Protein AF-A0A2P6N7N3-F1 (afdb_monomer)

Radius of gyration: 36.22 Å; Cα contacts (8 Å, |Δi|>4): 704; chains: 1; bounding box: 103×100×91 Å

Foldseek 3Di:
DDDDDDDDDDDPPDDPPPPPPDDPDDDDDDVVVLVVLLVVLVCCLVVVHDLVVSVVSLVVSVVVLVPDDPPDDVVVVQVSLVSVLVSLLSQLLSCLVVVNVVSNVVSVVVNCCVVQVCPVPHDDDPCVLQSLLLVLLLCLLVVNVVVNVVSVVSDPPVSCPPPSNVLSVVLVVCVVVVVVVVLVVCLVVDPDPSNNVSSVSNLVVNLVVLVVVCLVPDQKAFLVRNCVSSVPPDSVVVVVVCVVVVWDWDADPRGTMTGSDDPDDPDDDDDDDPVVVVVVVVVVVVVVVDDDDDDDDDDDDDDDDDDDDDDDDDDDDDPDDPPDDDDDDDDDDDDDDDDDDDDDPDDPPPPFPFDWAWEAALPVPGTDIDTDGPQDFFQNVQVVVCVVLVHPDRVQKTKWKDAQNDIAGDDRGHDPVVVVVVQVVVVVPDDDDDDDDDRRIHIYIDGQADDLVDCPLLVDPSSLVRLLSVLLCCQLQVVDDDDPVLLLLLLLLVCCLPPNAQDPVQLAQPNCLVVVSSRGHPVCCPVDDSSVSSVSNSVNNNVCHPPHSSVSSVVSCVVLSPDPCRSWDKDPWWAWDPDPVADRTWIWIQHQQGIWTADPSRHTDDTAGPVFWPDWDDDQFKTKTWGHDPVDIDIIIIGDRCNVSVVVSRVVSVVVVVVVVVVVVVVVVVVD

Solvent-accessible surface area (backbone atoms only — not comparable to full-atom values): 40717 Å² total; per-residue (Å²): 132,91,80,87,79,94,80,88,88,76,84,86,88,77,78,90,84,80,90,71,93,86,82,92,86,79,76,86,80,52,71,67,55,47,52,50,42,44,53,60,31,50,54,27,69,73,67,70,47,59,68,70,62,43,51,52,40,49,53,54,37,50,61,47,62,76,63,70,68,92,88,56,60,69,75,56,50,51,51,51,51,50,54,52,48,53,52,38,53,54,48,31,58,46,20,58,78,70,68,36,63,72,57,24,58,53,34,49,64,58,45,46,49,63,64,58,78,34,46,91,76,49,84,87,58,91,58,50,52,54,53,53,19,47,50,41,32,45,24,57,37,67,72,32,61,68,63,32,53,57,53,51,72,74,47,63,73,88,50,51,77,37,71,44,38,33,52,41,52,52,47,52,51,28,57,77,66,70,36,55,72,56,50,63,52,46,73,76,68,66,92,47,82,81,49,52,67,39,48,54,46,28,53,52,50,50,40,48,53,53,51,57,52,46,54,73,75,35,64,57,45,44,53,73,55,50,28,64,75,61,71,42,92,45,71,68,57,48,53,51,52,31,56,74,72,66,47,44,77,45,76,56,100,88,42,61,25,39,35,61,59,81,90,82,70,96,74,87,85,81,94,72,81,62,55,72,58,52,51,50,51,53,50,49,50,58,63,68,75,67,82,80,88,83,88,81,90,83,90,84,81,90,85,90,81,90,84,91,91,83,74,89,86,90,85,88,87,89,88,86,88,86,86,78,80,87,83,92,87,87,91,80,74,85,87,79,89,80,82,90,77,91,72,78,97,72,86,83,77,78,81,80,69,67,42,77,46,60,39,30,49,62,78,80,80,57,65,52,80,42,80,41,42,94,80,45,22,33,47,59,51,37,52,58,51,37,61,74,68,65,40,84,57,52,87,42,50,38,41,22,47,36,45,83,91,46,74,44,76,58,54,58,81,42,38,60,63,56,51,57,53,59,51,64,64,65,64,82,76,73,86,88,76,96,68,93,69,76,78,62,59,49,37,32,58,43,78,69,59,47,68,86,92,62,62,68,44,64,75,34,70,55,33,32,49,54,54,41,32,45,54,49,48,35,41,30,73,45,72,43,92,73,53,76,67,54,38,32,48,50,24,8,33,51,48,33,51,76,68,43,65,64,45,81,93,67,69,44,92,67,68,50,57,88,54,42,73,82,48,36,28,60,81,58,53,79,80,50,54,62,69,54,51,47,54,48,22,48,58,39,20,52,75,46,52,86,61,51,48,68,57,33,45,48,54,49,43,58,59,51,64,72,41,91,66,44,63,43,52,74,46,80,75,24,32,59,74,72,52,86,89,54,58,83,41,30,22,46,29,40,37,76,70,21,43,34,37,20,37,88,86,61,50,80,75,48,74,44,41,65,95,37,51,76,48,73,52,56,44,80,54,28,28,34,39,29,37,49,47,101,88,59,62,49,73,46,39,33,47,33,72,54,14,60,60,54,51,50,54,53,47,52,54,50,53,50,54,56,49,52,52,51,59,47,54,59,57,52,72,74,70,119

Sequence (672 aa):
MKRSHLDNHVPEHTAKKRYLEEGNGQTDMSSDEAYRLFEEFRTACDGNAPIDQTQQKLNKLKLAIARFDDSQSPEIQQKQWLLSRETLEYAALFSIKAKDIAAFERYFSQLKTYYFDLATKLPPSQRQYTIIGLELLHSLSKDKLDEFHTLLELIPFAHHQNVFIKHPIQLEQYMMEGSFNKVLAAKNDIPAEQYAYFMDQLMDTVRNGIADCCTSAYDHLGIREAQRILGLSSQDQLTSFANERKWRVSVLNGENVILFRQEEQKGKEDSQIPSQKLIRQTLSYARSSVVLKTGNKYVGGFKVSSVADVAVTGGLTGALERTTEEGIISHRPRFRHRSIVSVPSDRYILSQTSKVVRVYFMDNVGYKAFGIDESTNAEKLKSMVTERLGMKEDACFAIFEKKDGWERCLEPEEKPCELMTGWNAGETKKSGQETLKEASCAFILKKKIYLRDDDREMLDPVTKHHVYLQALWSVIESEYPCTVEDAIRLAGLQVQIVYGDHKPGSHTAGFLTANLKNFVPQDLFSLKRPAEWEALIFKAHAMNTGKSAEDSKLEYLEIVKQWPFYGTTFYPPCRSVNNRKLPSKVIIGVNAEGILLLKKDKELVSTHPFTEICSWASSSTTFAFEFGTQLESQKYTFETRQGSIIAASIQTYIDILVQMLKSGEESEDEQE

Structure (mmCIF, N/CA/C/O backbone):
data_AF-A0A2P6N7N3-F1
#
_entry.id   AF-A0A2P6N7N3-F1
#
loop_
_atom_site.group_PDB
_atom_site.id
_atom_site.type_symbol
_atom_site.label_atom_id
_atom_site.label_alt_id
_atom_site.label_comp_id
_atom_site.label_asym_id
_atom_site.label_entity_id
_atom_site.label_seq_id
_atom_site.pdbx_PDB_ins_code
_atom_site.Cartn_x
_atom_site.Cartn_y
_atom_site.Cartn_z
_atom_site.occupancy
_atom_site.B_iso_or_equiv
_atom_site.auth_seq_id
_atom_site.auth_comp_id
_atom_site.auth_asym_id
_atom_site.auth_atom_id
_atom_site.pdbx_PDB_model_num
ATOM 1 N N . MET A 1 1 ? 59.913 67.162 13.375 1.00 34.06 1 MET A N 1
ATOM 2 C CA . MET A 1 1 ? 60.131 65.916 14.158 1.00 34.06 1 MET A CA 1
ATOM 3 C C . MET A 1 1 ? 58.987 64.942 13.871 1.00 34.06 1 MET A C 1
ATOM 5 O O . MET A 1 1 ? 57.958 65.434 13.448 1.00 34.06 1 MET A O 1
ATOM 9 N N . LYS A 1 2 ? 59.191 63.629 14.107 1.00 32.66 2 LYS A N 1
ATOM 10 C CA . LYS A 1 2 ? 58.222 62.554 14.483 1.00 32.66 2 LYS A CA 1
ATOM 11 C C . LYS A 1 2 ? 56.712 62.725 14.146 1.00 32.66 2 LYS A C 1
ATOM 13 O O . LYS A 1 2 ? 56.138 63.729 14.531 1.00 32.66 2 LYS A O 1
ATOM 18 N N . ARG A 1 3 ? 55.963 61.710 13.681 1.00 28.64 3 ARG A N 1
ATOM 19 C CA . ARG A 1 3 ? 56.231 60.365 13.094 1.00 28.64 3 ARG A CA 1
ATOM 20 C C . ARG A 1 3 ? 54.866 59.746 12.684 1.00 28.64 3 ARG A C 1
ATOM 22 O O . ARG A 1 3 ? 53.839 60.287 13.072 1.00 28.64 3 ARG A O 1
ATOM 29 N N . SER A 1 4 ? 54.886 58.555 12.067 1.00 29.14 4 SER A N 1
ATOM 30 C CA . SER A 1 4 ? 53.726 57.705 11.692 1.00 29.14 4 SER A CA 1
ATOM 31 C C . SER A 1 4 ? 52.888 58.201 10.497 1.00 29.14 4 SER A C 1
ATOM 33 O O . SER A 1 4 ? 52.849 59.402 10.261 1.00 29.14 4 SER A O 1
ATOM 35 N N . HIS A 1 5 ? 52.253 57.345 9.686 1.00 30.47 5 HIS A N 1
ATOM 36 C CA . HIS A 1 5 ? 52.362 55.876 9.535 1.00 30.47 5 HIS A CA 1
ATOM 37 C C . HIS A 1 5 ? 52.582 55.543 8.040 1.00 30.47 5 HIS A C 1
ATOM 39 O O . HIS A 1 5 ? 52.330 56.393 7.190 1.00 30.47 5 HIS A O 1
ATOM 45 N N . LEU A 1 6 ? 53.096 54.350 7.708 1.00 32.06 6 LEU A N 1
ATOM 46 C CA . LEU A 1 6 ? 53.179 53.915 6.305 1.00 32.06 6 LEU A CA 1
ATOM 47 C C . LEU A 1 6 ? 51.812 53.422 5.830 1.00 32.06 6 LEU A C 1
ATOM 49 O O . LEU A 1 6 ? 51.268 52.505 6.436 1.00 32.06 6 LEU A O 1
ATOM 53 N N . ASP A 1 7 ? 51.366 53.952 4.696 1.00 27.97 7 ASP A N 1
ATOM 54 C CA . ASP A 1 7 ? 50.404 53.314 3.802 1.00 27.97 7 ASP A CA 1
ATOM 55 C C . ASP A 1 7 ? 50.892 53.573 2.370 1.00 27.97 7 ASP A C 1
ATOM 57 O O . ASP A 1 7 ? 51.103 54.724 1.988 1.00 27.97 7 ASP A O 1
ATOM 61 N N . ASN A 1 8 ? 51.176 52.515 1.606 1.00 29.55 8 ASN A N 1
ATOM 62 C CA . ASN A 1 8 ? 51.857 52.609 0.307 1.00 29.55 8 ASN A CA 1
ATOM 63 C C . ASN A 1 8 ? 51.049 51.867 -0.767 1.00 29.55 8 ASN A C 1
ATOM 65 O O . ASN A 1 8 ? 51.435 50.805 -1.253 1.00 29.55 8 ASN A O 1
ATOM 69 N N . HIS A 1 9 ? 49.900 52.437 -1.127 1.00 28.80 9 HIS A N 1
ATOM 70 C CA . HIS A 1 9 ? 49.054 51.923 -2.199 1.00 28.80 9 HIS A CA 1
ATOM 71 C C . HIS A 1 9 ? 49.411 52.628 -3.520 1.00 28.80 9 HIS A C 1
ATOM 73 O O . HIS A 1 9 ? 49.168 53.822 -3.683 1.00 28.80 9 HIS A O 1
ATOM 79 N N . VAL A 1 10 ? 49.995 51.892 -4.470 1.00 30.00 10 VAL A N 1
ATOM 80 C CA . VAL A 1 10 ? 50.296 52.359 -5.839 1.00 30.00 10 VAL A CA 1
ATOM 81 C C . VAL A 1 10 ? 49.681 51.354 -6.831 1.00 30.00 10 VAL A C 1
ATOM 83 O O . VAL A 1 10 ? 49.777 50.153 -6.575 1.00 30.00 10 VAL A O 1
ATOM 86 N N . PRO A 1 11 ? 48.992 51.785 -7.909 1.00 31.92 11 PRO A N 1
ATOM 87 C CA . PRO A 1 11 ? 48.085 50.902 -8.650 1.00 31.92 11 PRO A CA 1
ATOM 88 C C . PRO A 1 11 ? 48.733 50.180 -9.846 1.00 31.92 11 PRO A C 1
ATOM 90 O O . PRO A 1 11 ? 49.165 50.811 -10.812 1.00 31.92 11 PRO A O 1
ATOM 93 N N . GLU A 1 12 ? 48.696 48.845 -9.857 1.00 26.78 12 GLU A N 1
ATOM 94 C CA . GLU A 1 12 ? 49.121 48.025 -11.004 1.00 26.78 12 GLU A CA 1
ATOM 95 C C . GLU A 1 12 ? 48.047 47.921 -12.101 1.00 26.78 12 GLU A C 1
ATOM 97 O O . GLU A 1 12 ? 47.494 46.856 -12.373 1.00 26.78 12 GLU A O 1
ATOM 102 N N . HIS A 1 13 ? 47.771 49.025 -12.798 1.00 32.62 13 HIS A N 1
ATOM 103 C CA . HIS A 1 13 ? 46.839 49.023 -13.935 1.00 32.62 13 HIS A CA 1
ATOM 104 C C . HIS A 1 13 ? 47.518 48.811 -15.310 1.00 32.62 13 HIS A C 1
ATOM 106 O O . HIS A 1 13 ? 46.940 49.133 -16.351 1.00 32.62 13 HIS A O 1
ATOM 112 N N . THR A 1 14 ? 48.740 48.252 -15.325 1.00 33.78 14 THR A N 1
ATOM 113 C CA . THR A 1 14 ? 49.647 48.294 -16.498 1.00 33.78 14 THR A CA 1
ATOM 114 C C . THR A 1 14 ? 50.374 46.974 -16.828 1.00 33.78 14 THR A C 1
ATOM 116 O O . THR A 1 14 ? 51.280 46.974 -17.657 1.00 33.78 14 THR A O 1
ATOM 119 N N . ALA A 1 15 ? 49.984 45.835 -16.235 1.00 27.67 15 ALA A N 1
ATOM 120 C CA . ALA A 1 15 ? 50.705 44.553 -16.373 1.00 27.67 15 ALA A CA 1
ATOM 121 C C . ALA A 1 15 ? 50.056 43.495 -17.306 1.00 27.67 15 ALA A C 1
ATOM 123 O O . ALA A 1 15 ? 50.633 42.436 -17.532 1.00 27.67 15 ALA A O 1
ATOM 124 N N . LYS A 1 16 ? 48.870 43.752 -17.883 1.00 29.33 16 LYS A N 1
ATOM 125 C CA . LYS A 1 16 ? 48.060 42.741 -18.612 1.00 29.33 16 LYS A CA 1
ATOM 126 C C . LYS A 1 16 ? 48.145 42.768 -20.154 1.00 29.33 16 LYS A C 1
ATOM 128 O O . LYS A 1 16 ? 47.243 42.264 -20.817 1.00 29.33 16 LYS A O 1
ATOM 133 N N . LYS A 1 17 ? 49.188 43.366 -20.751 1.00 32.66 17 LYS A N 1
ATOM 134 C CA . LYS A 1 17 ? 49.265 43.569 -22.221 1.00 32.66 17 LYS A CA 1
ATOM 135 C C . LYS A 1 17 ? 50.625 43.311 -22.902 1.00 32.66 17 LYS A C 1
ATOM 137 O O . LYS A 1 17 ? 50.857 43.833 -23.987 1.00 32.66 17 LYS A O 1
ATOM 142 N N . ARG A 1 18 ? 51.516 42.513 -22.294 1.00 27.95 18 ARG A N 1
ATOM 143 C CA . ARG A 1 18 ? 52.807 42.082 -22.890 1.00 27.95 18 ARG A CA 1
ATOM 144 C C . ARG A 1 18 ? 53.201 40.636 -22.532 1.00 27.95 18 ARG A C 1
ATOM 146 O O . ARG A 1 18 ? 54.270 40.413 -21.987 1.00 27.95 18 ARG A O 1
ATOM 153 N N . TYR A 1 19 ? 52.322 39.680 -22.837 1.00 27.20 19 TYR A N 1
ATOM 154 C CA . TYR A 1 19 ? 52.649 38.244 -22.969 1.00 27.20 19 TYR A CA 1
ATOM 155 C C . TYR A 1 19 ? 51.796 37.598 -24.081 1.00 27.20 19 TYR A C 1
ATOM 157 O O . TYR A 1 19 ? 51.247 36.510 -23.946 1.00 27.20 19 TYR A O 1
ATOM 165 N N . LEU A 1 20 ? 51.663 38.332 -25.184 1.00 31.81 20 LEU A N 1
ATOM 166 C CA . LEU A 1 20 ? 51.255 37.850 -26.501 1.00 31.81 20 LEU A CA 1
ATOM 167 C C . LEU A 1 20 ? 52.396 38.238 -27.451 1.00 31.81 20 LEU A C 1
ATOM 169 O O . LEU A 1 20 ? 53.037 39.258 -27.205 1.00 31.81 20 LEU A O 1
ATOM 173 N N . GLU A 1 21 ? 52.625 37.437 -28.494 1.00 33.44 21 GLU A N 1
ATOM 174 C CA . GLU A 1 21 ? 53.702 37.624 -29.487 1.00 33.44 21 GLU A CA 1
ATOM 175 C C . GLU A 1 21 ? 55.139 37.466 -28.938 1.00 33.44 21 GLU A C 1
ATOM 177 O O . GLU A 1 21 ? 55.906 38.417 -28.890 1.00 33.44 21 GLU A O 1
ATOM 182 N N . GLU A 1 22 ? 55.507 36.238 -28.545 1.00 30.64 22 GLU A N 1
ATOM 183 C CA . GLU A 1 22 ? 56.690 35.505 -29.061 1.00 30.64 22 GLU A CA 1
ATOM 184 C C . GLU A 1 22 ? 56.819 34.145 -28.342 1.00 30.64 22 GLU A C 1
ATOM 186 O O . GLU A 1 22 ? 57.093 34.074 -27.147 1.00 30.64 22 GLU A O 1
ATOM 191 N N . GLY A 1 23 ? 56.566 33.043 -29.059 1.00 26.81 23 GLY A N 1
ATOM 192 C CA . GLY A 1 23 ? 56.500 31.700 -28.455 1.00 26.81 23 GLY A CA 1
ATOM 193 C C . GLY A 1 23 ? 55.800 30.649 -29.320 1.00 26.81 23 GLY A C 1
ATOM 194 O O . GLY A 1 23 ? 55.030 29.838 -28.814 1.00 26.81 23 GLY A O 1
ATOM 195 N N . ASN A 1 24 ? 56.000 30.691 -30.639 1.00 33.25 24 ASN A N 1
ATOM 196 C CA . ASN A 1 24 ? 55.335 29.774 -31.563 1.00 33.25 24 ASN A CA 1
ATOM 197 C C . ASN A 1 24 ? 56.034 28.400 -31.572 1.00 33.25 24 ASN A C 1
ATOM 199 O O . ASN A 1 24 ? 57.176 28.309 -32.021 1.00 33.25 24 ASN A O 1
ATOM 203 N N . GLY A 1 25 ? 55.347 27.345 -31.115 1.00 32.91 25 GLY A N 1
ATOM 204 C CA . GLY A 1 25 ? 55.802 25.958 -31.283 1.00 32.91 25 GLY A CA 1
ATOM 205 C C . GLY A 1 25 ? 55.842 25.091 -30.021 1.00 32.91 25 GLY A C 1
ATOM 206 O O . GLY A 1 25 ? 56.906 24.596 -29.659 1.00 32.91 25 GLY A O 1
ATOM 207 N N . GLN A 1 26 ? 54.689 24.817 -29.399 1.00 31.55 26 GLN A N 1
ATOM 208 C CA . GLN A 1 26 ? 54.556 23.673 -28.484 1.00 31.55 26 GLN A CA 1
ATOM 209 C C . GLN A 1 26 ? 53.162 23.027 -28.573 1.00 31.55 26 GLN A C 1
ATOM 211 O O . GLN A 1 26 ? 52.295 23.251 -27.739 1.00 31.55 26 GLN A O 1
ATOM 216 N N . THR A 1 27 ? 52.991 22.257 -29.655 1.00 34.62 27 THR A N 1
ATOM 217 C CA . THR A 1 27 ? 51.985 21.198 -29.893 1.00 34.62 27 THR A CA 1
ATOM 218 C C . THR A 1 27 ? 50.692 21.255 -29.077 1.00 34.62 27 THR A C 1
ATOM 220 O O . THR A 1 27 ? 50.635 20.780 -27.941 1.00 34.62 27 THR A O 1
ATOM 223 N N . ASP A 1 28 ? 49.632 21.697 -29.749 1.00 38.09 28 ASP A N 1
ATOM 224 C CA . ASP A 1 28 ? 48.252 21.365 -29.406 1.00 38.09 28 ASP A CA 1
ATOM 225 C C . ASP A 1 28 ? 48.097 19.828 -29.334 1.00 38.09 28 ASP A C 1
ATOM 227 O O . ASP A 1 28 ? 48.342 19.120 -30.317 1.00 38.09 28 ASP A O 1
ATOM 231 N N . MET A 1 29 ? 47.805 19.291 -28.146 1.00 43.75 29 MET A N 1
ATOM 232 C CA . MET A 1 29 ? 47.727 17.843 -27.920 1.00 43.75 29 MET A CA 1
ATOM 233 C C . MET A 1 29 ? 46.340 17.344 -28.325 1.00 43.75 29 MET A C 1
ATOM 235 O O . MET A 1 29 ? 45.410 17.380 -27.518 1.00 43.75 29 MET A O 1
ATOM 239 N N . SER A 1 30 ? 46.215 16.873 -29.573 1.00 55.88 30 SER A N 1
ATOM 240 C CA . SER A 1 30 ? 44.955 16.350 -30.124 1.00 55.88 30 SER A CA 1
ATOM 241 C C . SER A 1 30 ? 44.266 15.359 -29.179 1.00 55.88 30 SER A C 1
ATOM 243 O O . SER A 1 30 ? 44.916 14.566 -28.490 1.00 55.88 30 SER A O 1
ATOM 245 N N . SER A 1 31 ? 42.931 15.321 -29.238 1.00 58.38 31 SER A N 1
ATOM 246 C CA . SER A 1 31 ? 42.118 14.306 -28.552 1.00 58.38 31 SER A CA 1
ATOM 247 C C . SER A 1 31 ? 42.581 12.873 -28.868 1.00 58.38 31 SER A C 1
ATOM 249 O O . SER A 1 31 ? 42.485 11.998 -28.009 1.00 58.38 31 SER A O 1
ATOM 251 N N . ASP A 1 32 ? 43.165 12.638 -30.049 1.00 63.38 32 ASP A N 1
ATOM 252 C CA . ASP A 1 32 ? 43.758 11.352 -30.448 1.00 63.38 32 ASP A CA 1
ATOM 253 C C . ASP A 1 32 ? 44.869 10.873 -29.495 1.00 63.38 32 ASP A C 1
ATOM 255 O O . ASP A 1 32 ? 45.019 9.673 -29.265 1.00 63.38 32 ASP A O 1
ATOM 259 N N . GLU A 1 33 ? 45.643 11.788 -28.899 1.00 70.56 33 GLU A N 1
ATOM 260 C CA . GLU A 1 33 ? 46.684 11.428 -27.931 1.00 70.56 33 GLU A CA 1
ATOM 261 C C . GLU A 1 33 ? 46.086 11.022 -26.577 1.00 70.56 33 GLU A C 1
ATOM 263 O O . GLU A 1 33 ? 46.598 10.102 -25.938 1.00 70.56 33 GLU A O 1
ATOM 268 N N . ALA A 1 34 ? 44.953 11.608 -26.173 1.00 71.50 34 ALA A N 1
ATOM 269 C CA . ALA A 1 34 ? 44.203 11.138 -25.008 1.00 71.50 34 ALA A CA 1
ATOM 270 C C . ALA A 1 34 ? 43.628 9.725 -25.241 1.00 71.50 34 ALA A C 1
ATOM 272 O O . ALA A 1 34 ? 43.720 8.879 -24.351 1.00 71.50 34 ALA A O 1
ATOM 273 N N . TYR A 1 35 ? 43.126 9.426 -26.448 1.00 76.88 35 TYR A N 1
ATOM 274 C CA . TYR A 1 35 ? 42.713 8.065 -26.822 1.00 76.88 35 TYR A CA 1
ATOM 275 C C . TYR A 1 35 ? 43.890 7.076 -26.861 1.00 76.88 35 TYR A C 1
ATOM 277 O O . TYR A 1 35 ? 43.765 5.966 -26.341 1.00 76.88 35 TYR A O 1
ATOM 285 N N . ARG A 1 36 ? 45.056 7.472 -27.395 1.00 78.56 36 ARG A N 1
ATOM 286 C CA . ARG A 1 36 ? 46.266 6.628 -27.375 1.00 78.56 36 ARG A CA 1
ATOM 287 C C . ARG A 1 36 ? 46.703 6.316 -25.940 1.00 78.56 36 ARG A C 1
ATOM 289 O O . ARG A 1 36 ? 46.943 5.158 -25.615 1.00 78.56 36 ARG A O 1
ATOM 296 N N . LEU A 1 37 ? 46.737 7.325 -25.067 1.00 78.56 37 LEU A N 1
ATOM 297 C CA . LEU A 1 37 ? 47.070 7.165 -23.647 1.00 78.56 37 LEU A CA 1
ATOM 298 C C . LEU A 1 37 ? 46.040 6.312 -22.883 1.00 78.56 37 LEU A C 1
ATOM 300 O O . LEU A 1 37 ? 46.421 5.598 -21.954 1.00 78.56 37 LEU A O 1
ATOM 304 N N . PHE A 1 38 ? 44.762 6.343 -23.275 1.00 80.00 38 PHE A N 1
ATOM 305 C CA . PHE A 1 38 ? 43.730 5.456 -22.733 1.00 80.00 38 PHE A CA 1
ATOM 306 C C . PHE A 1 38 ? 43.956 3.995 -23.127 1.00 80.00 38 PHE A C 1
ATOM 308 O O . PHE A 1 38 ? 43.970 3.142 -22.244 1.00 80.00 38 PHE A O 1
ATOM 315 N N . GLU A 1 39 ? 44.223 3.687 -24.397 1.00 77.75 39 GLU A N 1
ATOM 316 C CA . GLU A 1 39 ? 44.536 2.311 -24.813 1.00 77.75 39 GLU A CA 1
ATOM 317 C C . GLU A 1 39 ? 45.880 1.821 -24.233 1.00 77.75 39 GLU A C 1
ATOM 319 O O . GLU A 1 39 ? 45.988 0.678 -23.781 1.00 77.75 39 GLU A O 1
ATOM 324 N N . GLU A 1 40 ? 46.889 2.694 -24.106 1.00 79.31 40 GLU A N 1
ATOM 325 C CA . GLU A 1 40 ? 48.129 2.402 -23.369 1.00 79.31 40 GLU A CA 1
ATOM 326 C C . GLU A 1 40 ? 47.880 2.097 -21.874 1.00 79.31 40 GLU A C 1
ATOM 328 O O . GLU A 1 40 ? 48.633 1.323 -21.276 1.00 79.31 40 GLU A O 1
ATOM 333 N N . PHE A 1 41 ? 46.862 2.696 -21.248 1.00 80.56 41 PHE A N 1
ATOM 334 C CA . PHE A 1 41 ? 46.466 2.442 -19.855 1.00 80.56 41 PHE A CA 1
ATOM 335 C C . PHE A 1 41 ? 45.620 1.167 -19.723 1.00 80.56 41 PHE A C 1
ATOM 337 O O . PHE A 1 41 ? 45.927 0.310 -18.895 1.00 80.56 41 PHE A O 1
ATOM 344 N N . ARG A 1 42 ? 44.622 0.990 -20.591 1.00 80.00 42 ARG A N 1
ATOM 345 C CA . ARG A 1 42 ? 43.760 -0.194 -20.693 1.00 80.00 42 ARG A CA 1
ATOM 346 C C . ARG A 1 42 ? 44.575 -1.477 -20.845 1.00 80.00 42 ARG A C 1
ATOM 348 O O . ARG A 1 42 ? 44.461 -2.386 -20.027 1.00 80.00 42 ARG A O 1
ATOM 355 N N . THR A 1 43 ? 45.491 -1.500 -21.812 1.00 78.56 43 THR A N 1
ATOM 356 C CA . THR A 1 43 ? 46.409 -2.630 -22.035 1.00 78.56 43 THR A CA 1
ATOM 357 C C . THR A 1 43 ? 47.334 -2.913 -20.845 1.00 78.56 43 THR A C 1
ATOM 359 O O . THR A 1 43 ? 47.748 -4.055 -20.667 1.00 78.56 43 THR A O 1
ATOM 362 N N . ALA A 1 44 ? 47.625 -1.928 -19.984 1.00 75.38 44 ALA A N 1
ATOM 363 C CA . ALA A 1 44 ? 48.372 -2.142 -18.741 1.00 75.38 44 ALA A CA 1
ATOM 364 C C . ALA A 1 44 ? 47.501 -2.743 -17.616 1.00 75.38 44 ALA A C 1
ATOM 366 O O . ALA A 1 44 ? 47.962 -3.625 -16.889 1.00 75.38 44 ALA A O 1
ATOM 367 N N . CYS A 1 45 ? 46.241 -2.308 -17.501 1.00 71.19 45 CYS A N 1
ATOM 368 C CA . CYS A 1 45 ? 45.254 -2.843 -16.554 1.00 71.19 45 CYS A CA 1
ATOM 369 C C . CYS A 1 45 ? 44.848 -4.295 -16.859 1.00 71.19 45 CYS A C 1
ATOM 371 O O . CYS A 1 45 ? 44.666 -5.090 -15.927 1.00 71.19 45 CYS A O 1
ATOM 373 N N . ASP A 1 46 ? 44.732 -4.625 -18.147 1.00 72.19 46 ASP A N 1
ATOM 374 C CA . ASP A 1 46 ? 44.357 -5.952 -18.644 1.00 72.19 46 ASP A CA 1
ATOM 375 C C . ASP A 1 46 ? 45.589 -6.879 -18.746 1.00 72.19 46 ASP A C 1
ATOM 377 O O . ASP A 1 46 ? 45.530 -8.037 -18.341 1.00 72.19 46 ASP A O 1
ATOM 381 N N . GLY A 1 47 ? 46.748 -6.355 -19.169 1.00 67.75 47 GLY A N 1
ATOM 382 C CA . GLY A 1 47 ? 48.031 -7.074 -19.256 1.00 67.75 47 GLY A CA 1
ATOM 383 C C . GLY A 1 47 ? 48.772 -7.291 -17.927 1.00 67.75 47 GLY A C 1
ATOM 384 O O . GLY A 1 47 ? 49.938 -7.679 -17.937 1.00 67.75 47 GLY A O 1
ATOM 385 N N . ASN A 1 48 ? 48.116 -7.027 -16.792 1.00 63.97 48 ASN A N 1
ATOM 386 C CA . ASN A 1 48 ? 48.622 -7.233 -15.428 1.00 63.97 48 ASN A CA 1
ATOM 387 C C . ASN A 1 48 ? 49.981 -6.548 -15.129 1.00 63.97 48 ASN A C 1
ATOM 389 O O . ASN A 1 48 ? 50.844 -7.104 -14.446 1.00 63.97 48 ASN A O 1
ATOM 393 N N . ALA A 1 49 ? 50.176 -5.336 -15.660 1.00 70.12 49 ALA A N 1
ATOM 394 C CA . ALA A 1 49 ? 51.414 -4.570 -15.517 1.00 70.12 49 ALA A CA 1
ATOM 395 C C . ALA A 1 49 ? 51.630 -4.031 -14.079 1.00 70.12 49 ALA A C 1
ATOM 397 O O . ALA A 1 49 ? 50.657 -3.858 -13.337 1.00 70.12 49 ALA A O 1
ATOM 398 N N . PRO A 1 50 ? 52.881 -3.709 -13.674 1.00 72.81 50 PRO A N 1
ATOM 399 C CA . PRO A 1 50 ? 53.189 -3.245 -12.320 1.00 72.81 50 PRO A CA 1
ATOM 400 C C . PRO A 1 50 ? 52.360 -2.027 -11.894 1.00 72.81 50 PRO A C 1
ATOM 402 O O . PRO A 1 50 ? 52.244 -1.056 -12.645 1.00 72.81 50 PRO A O 1
ATOM 405 N N . ILE A 1 51 ? 51.842 -2.064 -10.660 1.00 74.62 51 ILE A N 1
ATOM 406 C CA . ILE A 1 51 ? 50.925 -1.058 -10.093 1.00 74.62 51 ILE A CA 1
ATOM 407 C C . ILE A 1 51 ? 51.468 0.369 -10.288 1.00 74.62 51 ILE A C 1
ATOM 409 O O . ILE A 1 51 ? 50.752 1.224 -10.805 1.00 74.62 51 ILE A O 1
ATOM 413 N N . ASP A 1 52 ? 52.748 0.613 -9.992 1.00 74.75 52 ASP A N 1
ATOM 414 C CA . ASP A 1 52 ? 53.370 1.937 -10.143 1.00 74.75 52 ASP A CA 1
ATOM 415 C C . ASP A 1 52 ? 53.388 2.443 -11.594 1.00 74.75 52 ASP A C 1
ATOM 417 O O . ASP A 1 52 ? 53.151 3.624 -11.851 1.00 74.75 52 ASP A O 1
ATOM 421 N N . GLN A 1 53 ? 53.641 1.560 -12.565 1.00 75.31 53 GLN A N 1
ATOM 422 C CA . GLN A 1 53 ? 53.679 1.923 -13.986 1.00 75.31 53 GLN A CA 1
ATOM 423 C C . GLN A 1 53 ? 52.270 2.231 -14.507 1.00 75.31 53 GLN A C 1
ATOM 425 O O . GLN A 1 53 ? 52.066 3.205 -15.237 1.00 75.31 53 GLN A O 1
ATOM 430 N N . THR A 1 54 ? 51.284 1.443 -14.079 1.00 76.25 54 THR A N 1
ATOM 431 C CA . THR A 1 54 ? 49.867 1.640 -14.403 1.00 76.25 54 THR A CA 1
ATOM 432 C C . THR A 1 54 ? 49.322 2.925 -13.764 1.00 76.25 54 THR A C 1
ATOM 434 O O . THR A 1 54 ? 48.645 3.705 -14.436 1.00 76.25 54 THR A O 1
ATOM 437 N N . GLN A 1 55 ? 49.714 3.242 -12.524 1.00 78.75 55 GLN A N 1
ATOM 438 C CA . GLN A 1 55 ? 49.377 4.506 -11.859 1.00 78.75 55 GLN A CA 1
ATOM 439 C C . GLN A 1 55 ? 50.051 5.722 -12.525 1.00 78.75 55 GLN A C 1
ATOM 441 O O . GLN A 1 55 ? 49.426 6.775 -12.662 1.00 78.75 55 GLN A O 1
ATOM 446 N N . GLN A 1 56 ? 51.300 5.597 -12.992 1.00 78.38 56 GLN A N 1
ATOM 447 C CA . GLN A 1 56 ? 51.965 6.653 -13.769 1.00 78.38 56 GLN A CA 1
ATOM 448 C C . GLN A 1 56 ? 51.261 6.914 -15.110 1.00 78.38 56 GLN A C 1
ATOM 450 O O . GLN A 1 56 ? 51.091 8.076 -15.487 1.00 78.38 56 GLN A O 1
ATOM 455 N N . LYS A 1 57 ? 50.805 5.864 -15.810 1.00 80.12 57 LYS A N 1
ATOM 456 C CA . LYS A 1 57 ? 49.972 5.995 -17.019 1.00 80.12 57 LYS A CA 1
ATOM 457 C C . LYS A 1 57 ? 48.642 6.693 -16.715 1.00 80.12 57 LYS A C 1
ATOM 459 O O . LYS A 1 57 ? 48.317 7.676 -17.378 1.00 80.12 57 LYS A O 1
ATOM 464 N N . LEU A 1 58 ? 47.935 6.275 -15.662 1.00 80.81 58 LEU A N 1
ATOM 465 C CA . LEU A 1 58 ? 46.688 6.908 -15.214 1.00 80.81 58 LEU A CA 1
ATOM 466 C C . LEU A 1 58 ? 46.868 8.400 -14.886 1.00 80.81 58 LEU A C 1
ATOM 468 O O . LEU A 1 58 ? 46.022 9.221 -15.234 1.00 80.81 58 LEU A O 1
ATOM 472 N N . ASN A 1 59 ? 47.978 8.778 -14.248 1.00 81.19 59 ASN A N 1
ATOM 473 C CA . ASN A 1 59 ? 48.265 10.179 -13.933 1.00 81.19 59 ASN A CA 1
ATOM 474 C C . ASN A 1 59 ? 48.529 11.018 -15.198 1.00 81.19 59 ASN A C 1
ATOM 476 O O . ASN A 1 59 ? 48.034 12.140 -15.286 1.00 81.19 59 ASN A O 1
ATOM 480 N N . LYS A 1 60 ? 49.237 10.477 -16.202 1.00 78.50 60 LYS A N 1
ATOM 481 C CA . LYS A 1 60 ? 49.412 11.139 -17.512 1.00 78.50 60 LYS A CA 1
ATOM 482 C C . LYS A 1 60 ? 48.079 11.313 -18.248 1.00 78.50 60 LYS A C 1
ATOM 484 O O . LYS A 1 60 ? 47.806 12.393 -18.759 1.00 78.50 60 LYS A O 1
ATOM 489 N N . LEU A 1 61 ? 47.237 10.281 -18.249 1.00 80.62 61 LEU A N 1
ATOM 490 C CA . LEU A 1 61 ? 45.918 10.295 -18.885 1.00 80.62 61 LEU A CA 1
ATOM 491 C C . LEU A 1 61 ? 44.973 11.326 -18.243 1.00 80.62 61 LEU A C 1
ATOM 493 O O . LEU A 1 61 ? 44.353 12.116 -18.950 1.00 80.62 61 LEU A O 1
ATOM 497 N N . LYS A 1 62 ? 44.934 11.406 -16.906 1.00 78.44 62 LYS A N 1
ATOM 498 C CA . LYS A 1 62 ? 44.191 12.455 -16.182 1.00 78.44 62 LYS A CA 1
ATOM 499 C C . LYS A 1 62 ? 44.665 13.866 -16.537 1.00 78.44 62 LYS A C 1
ATOM 501 O O . LYS A 1 62 ? 43.838 14.756 -16.688 1.00 78.44 62 LYS A O 1
ATOM 506 N N . LEU A 1 63 ? 45.977 14.070 -16.692 1.00 78.56 63 LEU A N 1
ATOM 507 C CA . LEU A 1 63 ? 46.550 15.359 -17.100 1.00 78.56 63 LEU A CA 1
ATOM 508 C C . LEU A 1 63 ? 46.237 15.734 -18.559 1.00 78.56 63 LEU A C 1
ATOM 510 O O . LEU A 1 63 ? 46.286 16.917 -18.882 1.00 78.56 63 LEU A O 1
ATOM 514 N N . ALA A 1 64 ? 45.910 14.765 -19.421 1.00 74.00 64 ALA A N 1
ATOM 515 C CA . ALA A 1 64 ? 45.384 15.024 -20.762 1.00 74.00 64 ALA A CA 1
ATOM 516 C C . ALA A 1 64 ? 43.883 15.367 -20.721 1.00 74.00 64 ALA A C 1
ATOM 518 O O . ALA A 1 64 ? 43.473 16.374 -21.285 1.00 74.00 64 ALA A O 1
ATOM 519 N N . ILE A 1 65 ? 43.078 14.590 -19.985 1.00 76.50 65 ILE A N 1
ATOM 520 C CA . ILE A 1 65 ? 41.626 14.818 -19.838 1.00 76.50 65 ILE A CA 1
ATOM 521 C C . ILE A 1 65 ? 41.330 16.176 -19.176 1.00 76.50 65 ILE A C 1
ATOM 523 O O . ILE A 1 65 ? 40.432 16.892 -19.605 1.00 76.50 65 ILE A O 1
ATOM 527 N N . ALA A 1 66 ? 42.132 16.589 -18.191 1.00 73.56 66 ALA A N 1
ATOM 528 C CA . ALA A 1 66 ? 42.015 17.892 -17.527 1.00 73.56 66 ALA A CA 1
ATOM 529 C C . ALA A 1 66 ? 42.422 19.104 -18.401 1.00 73.56 66 ALA A C 1
ATOM 531 O O . ALA A 1 66 ? 42.516 20.217 -17.885 1.00 73.56 66 ALA A O 1
ATOM 532 N N . ARG A 1 67 ? 42.706 18.898 -19.696 1.00 73.19 67 ARG A N 1
ATOM 533 C CA . ARG A 1 67 ? 43.018 19.947 -20.685 1.00 73.19 67 ARG A CA 1
ATOM 534 C C . ARG A 1 67 ? 41.974 20.062 -21.799 1.00 73.19 67 ARG A C 1
ATOM 536 O O . ARG A 1 67 ? 42.193 20.827 -22.733 1.00 73.19 67 ARG A O 1
ATOM 543 N N . PHE A 1 68 ? 40.870 19.316 -21.735 1.00 70.50 68 PHE A N 1
ATOM 544 C CA . PHE A 1 68 ? 39.755 19.537 -22.655 1.00 70.50 68 PHE A CA 1
ATOM 545 C C . PHE A 1 68 ? 39.138 20.921 -22.411 1.00 70.50 68 PHE A C 1
ATOM 547 O O . PHE A 1 68 ? 38.894 21.301 -21.268 1.00 70.50 68 PHE A O 1
ATOM 554 N N . ASP A 1 69 ? 38.912 21.664 -23.493 1.00 57.38 69 ASP A N 1
ATOM 555 C CA . ASP A 1 69 ? 38.279 22.983 -23.476 1.00 57.38 69 ASP A CA 1
ATOM 556 C C . ASP A 1 69 ? 36.778 22.855 -23.784 1.00 57.38 69 ASP A C 1
ATOM 558 O O . ASP A 1 69 ? 36.387 22.144 -24.714 1.00 57.38 69 ASP A O 1
ATOM 562 N N . ASP A 1 70 ? 35.936 23.564 -23.028 1.00 54.06 70 ASP A N 1
ATOM 563 C CA . ASP A 1 70 ? 34.463 23.510 -23.115 1.00 54.06 70 ASP A CA 1
ATOM 564 C C . ASP A 1 70 ? 33.898 24.165 -24.398 1.00 54.06 70 ASP A C 1
ATOM 566 O O . ASP A 1 70 ? 32.687 24.195 -24.619 1.00 54.06 70 ASP A O 1
ATOM 570 N N . SER A 1 71 ? 34.766 24.699 -25.262 1.00 51.44 71 SER A N 1
ATOM 571 C CA . SER A 1 71 ? 34.427 25.491 -26.453 1.00 51.44 71 SER A CA 1
ATOM 572 C C . SER A 1 71 ? 34.087 24.679 -27.718 1.00 51.44 71 SER A C 1
ATOM 574 O O . SER A 1 71 ? 33.847 25.261 -28.779 1.00 51.44 71 SER A O 1
ATOM 576 N N . GLN A 1 72 ? 34.077 23.344 -27.640 1.00 54.50 72 GLN A N 1
ATOM 577 C CA . GLN A 1 72 ? 33.981 22.446 -28.800 1.00 54.50 72 GLN A CA 1
ATOM 578 C C . GLN A 1 72 ? 32.554 21.964 -29.121 1.00 54.50 72 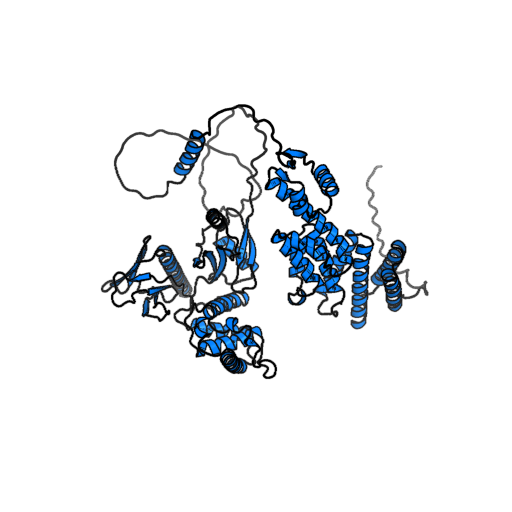GLN A C 1
ATOM 580 O O . GLN A 1 72 ? 31.653 21.964 -28.286 1.00 54.50 72 GLN A O 1
ATOM 585 N N . SER A 1 73 ? 32.340 21.528 -30.369 1.00 59.00 73 SER A N 1
ATOM 586 C CA . SER A 1 73 ? 31.031 21.063 -30.863 1.00 59.00 73 SER A CA 1
ATOM 587 C C . SER A 1 73 ? 30.466 19.875 -30.056 1.00 59.00 73 SER A C 1
ATOM 589 O O . SER A 1 73 ? 31.240 19.026 -29.609 1.00 59.00 73 SER A O 1
ATOM 591 N N . PRO A 1 74 ? 29.130 19.732 -29.921 1.00 63.81 74 PRO A N 1
ATOM 592 C CA . PRO A 1 74 ? 28.517 18.763 -28.999 1.00 63.81 74 PRO A CA 1
ATOM 593 C C . PRO A 1 74 ? 28.895 17.293 -29.258 1.00 63.81 74 PRO A C 1
ATOM 595 O O . PRO A 1 74 ? 28.983 16.511 -28.314 1.00 63.81 74 PRO A O 1
ATOM 598 N N . GLU A 1 75 ? 29.190 16.908 -30.504 1.00 64.19 75 GLU A N 1
ATOM 599 C CA . GLU A 1 75 ? 29.694 15.563 -30.835 1.00 64.19 75 GLU A CA 1
ATOM 600 C C . GLU A 1 75 ? 31.104 15.285 -30.284 1.00 64.19 75 GLU A C 1
ATOM 602 O O . GLU A 1 75 ? 31.443 14.143 -29.973 1.00 64.19 75 GLU A O 1
ATOM 607 N N . ILE A 1 76 ? 31.942 16.321 -30.170 1.00 67.12 76 ILE A N 1
ATOM 608 C CA . ILE A 1 76 ? 33.290 16.243 -29.591 1.00 67.12 76 ILE A CA 1
ATOM 609 C C . ILE A 1 76 ? 33.169 16.169 -28.066 1.00 67.12 76 ILE A C 1
ATOM 611 O O . ILE A 1 76 ? 33.786 15.305 -27.443 1.00 67.12 76 ILE A O 1
ATOM 615 N N . GLN A 1 77 ? 32.296 16.993 -27.478 1.00 70.94 77 GLN A N 1
ATOM 616 C CA . GLN A 1 77 ? 32.021 16.992 -26.039 1.00 70.94 77 GLN A CA 1
ATOM 617 C C . GLN A 1 77 ? 31.483 15.625 -25.563 1.00 70.94 77 GLN A C 1
ATOM 619 O O . GLN A 1 77 ? 31.969 15.068 -24.578 1.00 70.94 77 GLN A O 1
ATOM 624 N N . GLN A 1 78 ? 30.565 15.004 -26.318 1.00 74.81 78 GLN A N 1
ATOM 625 C CA . GLN A 1 78 ? 30.055 13.657 -26.022 1.00 74.81 78 GLN A CA 1
ATOM 626 C C . GLN A 1 78 ? 31.163 12.584 -26.053 1.00 74.81 78 GLN A C 1
ATOM 628 O O . GLN A 1 78 ? 31.199 11.701 -25.192 1.00 74.81 78 GLN A O 1
ATOM 633 N N . LYS A 1 79 ? 32.097 12.671 -27.012 1.00 74.19 79 LYS A N 1
ATOM 634 C CA . LYS A 1 79 ? 33.265 11.776 -27.120 1.00 74.19 79 LYS A CA 1
ATOM 635 C C . LYS A 1 79 ? 34.234 11.944 -25.942 1.00 74.19 79 LYS A C 1
ATOM 637 O O . LYS A 1 79 ? 34.698 10.943 -25.391 1.00 74.19 79 LYS A O 1
ATOM 642 N N . GLN A 1 80 ? 34.480 13.181 -25.508 1.00 77.69 80 GLN A N 1
ATOM 643 C CA . GLN A 1 80 ? 35.304 13.497 -24.334 1.00 77.69 80 GLN A CA 1
ATOM 644 C C . GLN A 1 80 ? 34.673 12.987 -23.027 1.00 77.69 80 GLN A C 1
ATOM 646 O O . GLN A 1 80 ? 35.376 12.395 -22.204 1.00 77.69 80 GLN A O 1
ATOM 651 N N . TRP A 1 81 ? 33.354 13.129 -22.844 1.00 79.75 81 TRP A N 1
ATOM 652 C CA . TRP A 1 81 ? 32.645 12.551 -21.693 1.00 79.75 81 TRP A CA 1
ATOM 653 C C . TRP A 1 81 ? 32.698 11.019 -21.681 1.00 79.75 81 TRP A C 1
ATOM 655 O O . TRP A 1 81 ? 32.916 10.430 -20.623 1.00 79.75 81 TRP A O 1
ATOM 665 N N . LEU A 1 82 ? 32.558 10.365 -22.841 1.00 81.94 82 LEU A N 1
ATOM 666 C CA . LEU A 1 82 ? 32.680 8.909 -22.956 1.00 81.94 82 LEU A CA 1
ATOM 667 C C . LEU A 1 82 ? 34.082 8.426 -22.543 1.00 81.94 82 LEU A C 1
ATOM 669 O O . LEU A 1 82 ? 34.199 7.542 -21.696 1.00 81.94 82 LEU A O 1
ATOM 673 N N . LEU A 1 83 ? 35.139 9.057 -23.069 1.00 81.38 83 LEU A N 1
ATOM 674 C CA . LEU A 1 83 ? 36.532 8.754 -22.713 1.00 81.38 83 LEU A CA 1
ATOM 675 C C . LEU A 1 83 ? 36.818 8.995 -21.220 1.00 81.38 83 LEU A C 1
ATOM 677 O O . LEU A 1 83 ? 37.517 8.205 -20.578 1.00 81.38 83 LEU A O 1
ATOM 681 N N . SER A 1 84 ? 36.247 10.060 -20.653 1.00 81.56 84 SER A N 1
ATOM 682 C CA . SER A 1 84 ? 36.368 10.391 -19.228 1.00 81.56 84 SER A CA 1
ATOM 683 C C . SER A 1 84 ? 35.690 9.341 -18.345 1.00 81.56 84 SER A C 1
ATOM 685 O O . SER A 1 84 ? 36.299 8.864 -17.385 1.00 81.56 84 SER A O 1
ATOM 687 N N . ARG A 1 85 ? 34.473 8.908 -18.707 1.00 85.69 85 ARG A N 1
ATOM 688 C CA . ARG A 1 85 ? 33.753 7.827 -18.021 1.00 85.69 85 ARG A CA 1
ATOM 689 C C . ARG A 1 85 ? 34.542 6.522 -18.061 1.00 85.69 85 ARG A C 1
ATOM 691 O O . ARG A 1 85 ? 34.792 5.945 -17.010 1.00 85.69 85 ARG A O 1
ATOM 698 N N . GLU A 1 86 ? 34.978 6.071 -19.236 1.00 82.75 86 GLU A N 1
ATOM 699 C CA . GLU A 1 86 ? 35.709 4.800 -19.349 1.00 82.75 86 GLU A CA 1
ATOM 700 C C . GLU A 1 86 ? 37.069 4.834 -18.635 1.00 82.75 86 GLU A C 1
ATOM 702 O O . GLU A 1 86 ? 37.477 3.842 -18.029 1.00 82.75 86 GLU A O 1
ATOM 707 N N . THR A 1 87 ? 37.741 5.990 -18.611 1.00 83.81 87 THR A N 1
ATOM 708 C CA . THR A 1 87 ? 38.954 6.188 -17.803 1.00 83.81 87 THR A CA 1
ATOM 709 C C . THR A 1 87 ? 38.669 6.026 -16.308 1.00 83.81 87 THR A C 1
ATOM 711 O O . THR A 1 87 ? 39.435 5.362 -15.610 1.00 83.81 87 THR A O 1
ATOM 714 N N . LEU A 1 88 ? 37.568 6.597 -15.807 1.00 85.31 88 LEU A N 1
ATOM 715 C CA . LEU A 1 88 ? 37.153 6.464 -14.407 1.00 85.31 88 LEU A CA 1
ATOM 716 C C . LEU A 1 88 ? 36.693 5.037 -14.062 1.00 85.31 88 LEU A C 1
ATOM 718 O O . LEU A 1 88 ? 37.010 4.552 -12.978 1.00 85.31 88 LEU A O 1
ATOM 722 N N . GLU A 1 89 ? 36.020 4.337 -14.980 1.00 87.25 89 GLU A N 1
ATOM 723 C CA . GLU A 1 89 ? 35.648 2.922 -14.821 1.00 87.25 89 GLU A CA 1
ATOM 724 C C . GLU A 1 89 ? 36.886 2.032 -14.631 1.00 87.25 89 GLU A C 1
ATOM 726 O O . GLU A 1 89 ? 36.976 1.281 -13.656 1.00 87.25 89 GLU A O 1
ATOM 731 N N . TYR A 1 90 ? 37.876 2.146 -15.525 1.00 83.88 90 TYR A N 1
ATOM 732 C CA . TYR A 1 90 ? 39.130 1.400 -15.403 1.00 83.88 90 TYR A CA 1
ATOM 733 C C . TYR A 1 90 ? 39.957 1.842 -14.184 1.00 83.88 90 TYR A C 1
ATOM 735 O O . TYR A 1 90 ? 40.590 0.998 -13.551 1.00 83.88 90 TYR A O 1
ATOM 743 N N . ALA A 1 91 ? 39.922 3.123 -13.797 1.00 83.75 91 ALA A N 1
ATOM 744 C CA . ALA A 1 91 ? 40.576 3.608 -12.580 1.00 83.75 91 ALA A CA 1
ATOM 745 C C . ALA A 1 91 ? 39.956 3.020 -11.298 1.00 83.75 91 ALA A C 1
ATOM 747 O O . ALA A 1 91 ? 40.700 2.651 -10.392 1.00 83.75 91 ALA A O 1
ATOM 748 N N . ALA A 1 92 ? 38.627 2.879 -11.237 1.00 85.69 92 ALA A N 1
ATOM 749 C CA . ALA A 1 92 ? 37.918 2.262 -10.114 1.00 85.69 92 ALA A CA 1
ATOM 750 C C . ALA A 1 92 ? 38.237 0.759 -9.983 1.00 85.69 92 ALA A C 1
ATOM 752 O O . ALA A 1 92 ? 38.557 0.271 -8.896 1.00 85.69 92 ALA A O 1
ATOM 753 N N . LEU A 1 93 ? 38.228 0.023 -11.099 1.00 84.62 93 LEU A N 1
ATOM 754 C CA . LEU A 1 93 ? 38.612 -1.395 -11.115 1.00 84.62 93 LEU A CA 1
ATOM 755 C C . LEU A 1 93 ? 40.103 -1.588 -10.773 1.00 84.62 93 LEU A C 1
ATOM 757 O O . LEU A 1 93 ? 40.461 -2.528 -10.060 1.00 84.62 93 LEU A O 1
ATOM 761 N N . PHE A 1 94 ? 40.973 -0.674 -11.216 1.00 83.94 94 PHE A N 1
ATOM 762 C CA . PHE A 1 94 ? 42.388 -0.665 -10.845 1.00 83.94 94 PHE A CA 1
ATOM 763 C C . PHE A 1 94 ? 42.606 -0.363 -9.354 1.00 83.94 94 PHE A C 1
ATOM 765 O O . PHE A 1 94 ? 43.422 -1.037 -8.728 1.00 83.94 94 PHE A O 1
ATOM 772 N N . SER A 1 95 ? 41.865 0.575 -8.749 1.00 84.19 95 SER A N 1
ATOM 773 C CA . SER A 1 95 ? 42.011 0.867 -7.315 1.00 84.19 95 SER A CA 1
ATOM 774 C C . SER A 1 95 ? 41.646 -0.326 -6.425 1.00 84.19 95 SER A C 1
ATOM 776 O O . SER A 1 95 ? 42.295 -0.525 -5.402 1.00 84.19 95 SER A O 1
ATOM 778 N N . ILE A 1 96 ? 40.710 -1.188 -6.848 1.00 83.75 96 ILE A N 1
ATOM 779 C CA . ILE A 1 96 ? 40.431 -2.460 -6.156 1.00 83.75 96 ILE A CA 1
ATOM 780 C C . ILE A 1 96 ? 41.610 -3.437 -6.303 1.00 83.75 96 ILE A C 1
ATOM 782 O O . ILE A 1 96 ? 42.065 -3.981 -5.297 1.00 83.75 96 ILE A O 1
ATOM 786 N N . LYS A 1 97 ? 42.181 -3.607 -7.511 1.00 80.81 97 LYS A N 1
ATOM 787 C CA . LYS A 1 97 ? 43.414 -4.409 -7.707 1.00 80.81 97 LYS A CA 1
ATOM 788 C C . LYS A 1 97 ? 44.581 -3.900 -6.840 1.00 80.81 97 LYS A C 1
ATOM 790 O O . LYS A 1 97 ? 45.352 -4.703 -6.321 1.00 80.81 97 LYS A O 1
ATOM 795 N N . ALA A 1 98 ? 44.692 -2.582 -6.661 1.00 80.44 98 ALA A N 1
ATOM 796 C CA . ALA A 1 98 ? 45.704 -1.926 -5.830 1.00 80.44 98 ALA A CA 1
ATOM 797 C C . ALA A 1 98 ? 45.358 -1.863 -4.324 1.00 80.44 98 ALA A C 1
ATOM 799 O O . ALA A 1 98 ? 46.195 -1.434 -3.533 1.00 80.44 98 ALA A O 1
ATOM 800 N N . LYS A 1 99 ? 44.153 -2.300 -3.920 1.00 81.75 99 LYS A N 1
ATOM 801 C CA . LYS A 1 99 ? 43.600 -2.222 -2.551 1.00 81.75 99 LYS A CA 1
ATOM 802 C C . LYS A 1 99 ? 43.488 -0.798 -1.970 1.00 81.75 99 LYS A C 1
ATOM 804 O O . LYS A 1 99 ? 43.472 -0.624 -0.754 1.00 81.75 99 LYS A O 1
ATOM 809 N N . ASP A 1 100 ? 43.356 0.218 -2.825 1.00 83.75 100 ASP A N 1
ATOM 810 C CA . ASP A 1 100 ? 43.104 1.607 -2.421 1.00 83.75 100 ASP A CA 1
ATOM 811 C C . ASP A 1 100 ? 41.595 1.912 -2.427 1.00 83.75 100 ASP A C 1
ATOM 813 O O . ASP A 1 100 ? 41.016 2.364 -3.420 1.00 83.75 100 ASP A O 1
ATOM 817 N N . ILE A 1 101 ? 40.950 1.662 -1.285 1.00 83.50 101 ILE A N 1
ATOM 818 C CA . ILE A 1 101 ? 39.517 1.931 -1.080 1.00 83.50 101 ILE A CA 1
ATOM 819 C C . ILE A 1 101 ? 39.211 3.438 -1.189 1.00 83.50 101 ILE A C 1
ATOM 821 O O . ILE A 1 101 ? 38.177 3.821 -1.733 1.00 83.50 101 ILE A O 1
ATOM 825 N N . ALA A 1 102 ? 40.118 4.309 -0.734 1.00 83.38 102 ALA A N 1
ATOM 826 C CA . ALA A 1 102 ? 39.902 5.756 -0.749 1.00 83.38 102 ALA A CA 1
ATOM 827 C C . ALA A 1 102 ? 39.971 6.338 -2.173 1.00 83.38 102 ALA A C 1
ATOM 829 O O . ALA A 1 102 ? 39.291 7.319 -2.480 1.00 83.38 102 ALA A O 1
ATOM 830 N N . ALA A 1 103 ? 40.763 5.741 -3.067 1.00 84.12 103 ALA A N 1
ATOM 831 C CA . ALA A 1 103 ? 40.703 6.042 -4.493 1.00 84.12 103 ALA A CA 1
ATOM 832 C C . ALA A 1 103 ? 39.408 5.518 -5.137 1.00 84.12 103 ALA A C 1
ATOM 834 O O . ALA A 1 103 ? 38.800 6.253 -5.917 1.00 84.12 103 ALA A O 1
ATOM 835 N N . PHE A 1 104 ? 38.952 4.311 -4.778 1.00 87.62 104 PHE A N 1
ATOM 836 C CA . PHE A 1 104 ? 37.700 3.740 -5.292 1.00 87.62 104 PHE A CA 1
ATOM 837 C C . PHE A 1 104 ? 36.488 4.637 -4.987 1.00 87.62 104 PHE A C 1
ATOM 839 O O . PHE A 1 104 ? 35.806 5.063 -5.919 1.00 87.62 104 PHE A O 1
ATOM 846 N N . GLU A 1 105 ? 36.290 5.028 -3.722 1.00 85.38 105 GLU A N 1
ATOM 847 C CA . GLU A 1 105 ? 35.219 5.946 -3.284 1.00 85.38 105 GLU A CA 1
ATOM 848 C C . GLU A 1 105 ? 35.226 7.272 -4.075 1.00 85.38 105 GLU A C 1
ATOM 850 O O . GLU A 1 105 ? 34.180 7.788 -4.484 1.00 85.38 105 GLU A O 1
ATOM 855 N N . ARG A 1 106 ? 36.420 7.821 -4.347 1.00 87.19 106 ARG A N 1
ATOM 856 C CA . ARG A 1 106 ? 36.600 9.073 -5.105 1.00 87.19 106 ARG A CA 1
ATOM 857 C C . ARG A 1 106 ? 36.270 8.924 -6.588 1.00 87.19 106 ARG A C 1
ATOM 859 O O . ARG A 1 106 ? 35.664 9.835 -7.152 1.00 87.19 106 ARG A O 1
ATOM 866 N N . TYR A 1 107 ? 36.660 7.818 -7.226 1.00 87.00 107 TYR A N 1
ATOM 867 C CA . TYR A 1 107 ? 36.315 7.562 -8.628 1.00 87.00 107 TYR A CA 1
ATOM 868 C C . TYR A 1 107 ? 34.829 7.234 -8.781 1.00 87.00 107 TYR A C 1
ATOM 870 O O . TYR A 1 107 ? 34.195 7.748 -9.700 1.00 87.00 107 TYR A O 1
ATOM 878 N N . PHE A 1 108 ? 34.243 6.463 -7.860 1.00 86.44 108 PHE A N 1
ATOM 879 C CA . PHE A 1 108 ? 32.810 6.178 -7.884 1.00 86.44 108 PHE A CA 1
ATOM 880 C C . PHE A 1 108 ? 31.971 7.446 -7.688 1.00 86.44 108 PHE A C 1
ATOM 882 O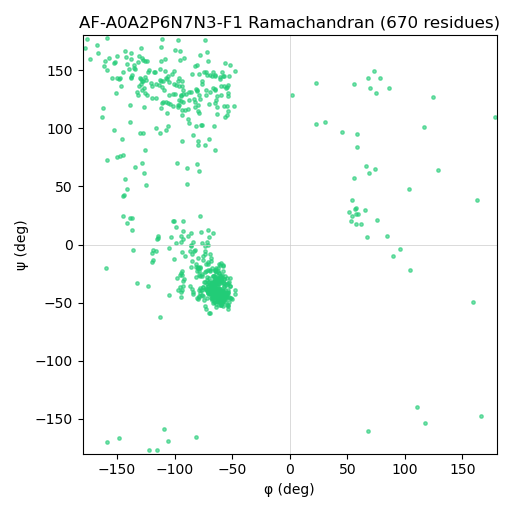 O . PHE A 1 108 ? 31.029 7.677 -8.443 1.00 86.44 108 PHE A O 1
ATOM 889 N N . SER A 1 109 ? 32.366 8.328 -6.764 1.00 84.94 109 SER A N 1
ATOM 890 C CA . SER A 1 109 ? 31.714 9.632 -6.569 1.00 84.94 109 SER A CA 1
ATOM 891 C C . SER A 1 109 ? 31.699 10.489 -7.842 1.00 84.94 109 SER A C 1
ATOM 893 O O . SER A 1 109 ? 30.709 11.162 -8.103 1.00 84.94 109 SER A O 1
ATOM 895 N N . GLN A 1 110 ? 32.753 10.428 -8.667 1.00 84.75 110 GLN A N 1
ATOM 896 C CA . GLN A 1 110 ? 32.793 11.098 -9.976 1.00 84.75 110 GLN A CA 1
ATOM 897 C C . GLN A 1 110 ? 31.947 10.364 -11.030 1.00 84.75 110 GLN A C 1
ATOM 899 O O . GLN A 1 110 ? 31.289 11.006 -11.845 1.00 84.75 110 GLN A O 1
ATOM 904 N N . LEU A 1 111 ? 31.917 9.027 -11.005 1.00 85.06 111 LEU A N 1
ATOM 905 C CA . LEU A 1 111 ? 31.100 8.211 -11.910 1.00 85.06 111 LEU A CA 1
ATOM 906 C C . LEU A 1 111 ? 29.590 8.401 -11.710 1.00 85.06 111 LEU A C 1
ATOM 908 O O . LEU A 1 111 ? 28.860 8.280 -12.691 1.00 85.06 111 LEU A O 1
ATOM 912 N N . LYS A 1 112 ? 29.113 8.754 -10.504 1.00 83.69 112 LYS A N 1
ATOM 913 C CA . LYS A 1 112 ? 27.684 9.042 -10.248 1.00 83.69 112 LYS A CA 1
ATOM 914 C C . LYS A 1 112 ? 27.115 10.053 -11.257 1.00 83.69 112 LYS A C 1
ATOM 916 O O . LYS A 1 112 ? 26.090 9.772 -11.872 1.00 83.69 112 LYS A O 1
ATOM 921 N N . THR A 1 113 ? 27.824 11.147 -11.537 1.00 81.88 113 THR A N 1
ATOM 922 C CA . THR A 1 113 ? 27.394 12.155 -12.526 1.00 81.88 113 THR A CA 1
ATOM 923 C C . THR A 1 113 ? 27.357 11.624 -13.965 1.00 81.88 113 THR A C 1
ATOM 925 O O . THR A 1 113 ? 26.471 11.982 -14.740 1.00 81.88 113 THR A O 1
ATOM 928 N N . TYR A 1 114 ? 28.248 10.698 -14.329 1.00 80.06 114 TYR A N 1
ATOM 929 C CA . TYR A 1 114 ? 28.223 10.045 -15.646 1.00 80.06 114 TYR A CA 1
ATOM 930 C C . TYR A 1 114 ? 27.163 8.937 -15.775 1.00 80.06 114 TYR A C 1
ATOM 932 O O . TYR A 1 114 ? 26.811 8.572 -16.898 1.00 80.06 114 TYR A O 1
ATOM 940 N N . TYR A 1 115 ? 26.674 8.387 -14.658 1.00 80.31 115 TYR A N 1
ATOM 941 C CA . TYR A 1 115 ? 25.682 7.305 -14.624 1.00 80.31 115 TYR A CA 1
ATOM 942 C C . TYR A 1 115 ? 24.242 7.777 -14.399 1.00 80.31 115 TYR A C 1
ATOM 944 O O . TYR A 1 115 ? 23.329 7.098 -14.866 1.00 80.31 115 TYR A O 1
ATOM 952 N N . PHE A 1 116 ? 24.039 8.898 -13.701 1.00 78.69 116 PHE A N 1
ATOM 953 C CA . PHE A 1 116 ? 22.716 9.430 -13.362 1.00 78.69 116 PHE A CA 1
ATOM 954 C C . PHE A 1 116 ? 22.440 10.751 -14.101 1.00 78.69 116 PHE A C 1
ATOM 956 O O . PHE A 1 116 ? 21.578 10.783 -14.978 1.00 78.69 116 PHE A O 1
ATOM 963 N N . ASP A 1 117 ? 23.223 11.806 -13.850 1.00 75.31 117 ASP A N 1
ATOM 964 C CA . ASP A 1 117 ? 22.966 13.150 -14.409 1.00 75.31 117 ASP A CA 1
ATOM 965 C C . ASP A 1 117 ? 23.099 13.198 -15.947 1.00 75.31 117 ASP A C 1
ATOM 967 O O . ASP A 1 117 ? 22.318 13.853 -16.641 1.00 75.31 117 ASP A O 1
ATOM 971 N N . LEU A 1 118 ? 24.079 12.474 -16.503 1.00 71.19 118 LEU A N 1
ATOM 972 C CA . LEU A 1 118 ? 24.345 12.400 -17.948 1.00 71.19 118 LEU A CA 1
ATOM 973 C C . LEU A 1 118 ? 23.681 11.199 -18.652 1.00 71.19 118 LEU A C 1
ATOM 975 O O . LEU A 1 118 ? 23.914 10.989 -19.846 1.00 71.19 118 LEU A O 1
ATOM 979 N N . ALA A 1 119 ? 22.820 10.437 -17.964 1.00 65.81 119 ALA A N 1
ATOM 980 C CA . ALA A 1 119 ? 22.166 9.237 -18.506 1.00 65.81 119 ALA A CA 1
ATOM 981 C C . ALA A 1 119 ? 21.312 9.502 -19.764 1.00 65.81 119 ALA A C 1
ATOM 983 O O . ALA A 1 119 ? 21.136 8.621 -20.600 1.00 65.81 119 ALA A O 1
ATOM 984 N N . THR A 1 120 ? 20.813 10.729 -19.932 1.00 67.88 120 THR A N 1
ATOM 985 C CA . THR A 1 120 ? 20.043 11.164 -21.113 1.00 67.88 120 THR A CA 1
ATOM 986 C C . THR A 1 120 ? 20.910 11.510 -22.330 1.00 67.88 120 THR A C 1
ATOM 988 O O . THR A 1 120 ? 20.376 11.690 -23.423 1.00 67.88 120 THR A O 1
ATOM 991 N N . LYS A 1 121 ? 22.237 11.619 -22.163 1.00 65.94 121 LYS A N 1
ATOM 992 C CA . LYS A 1 121 ? 23.188 12.077 -23.197 1.00 65.94 121 LYS A CA 1
ATOM 993 C C . LYS A 1 121 ? 24.250 11.041 -23.581 1.00 65.94 121 LYS A C 1
ATOM 995 O O . LYS A 1 121 ? 24.943 11.240 -24.579 1.00 65.94 121 LYS A O 1
ATOM 1000 N N . LEU A 1 122 ? 24.410 9.961 -22.814 1.00 72.38 122 LEU A N 1
ATOM 1001 C CA . LEU A 1 122 ? 25.441 8.939 -23.024 1.00 72.38 122 LEU A CA 1
ATOM 1002 C C . LEU A 1 122 ? 24.827 7.529 -23.071 1.00 72.38 122 LEU A C 1
ATOM 1004 O O . LEU A 1 122 ? 23.956 7.225 -22.259 1.00 72.38 122 LEU A O 1
ATOM 1008 N N . PRO A 1 123 ? 25.295 6.630 -23.960 1.00 74.56 123 PRO A N 1
ATOM 1009 C CA . PRO A 1 123 ? 24.827 5.245 -23.986 1.00 74.56 123 PRO A CA 1
ATOM 1010 C C . PRO A 1 123 ? 25.279 4.487 -22.721 1.00 74.56 123 PRO A C 1
ATOM 1012 O O . PRO A 1 123 ? 26.396 4.733 -22.242 1.00 74.56 123 PRO A O 1
ATOM 1015 N N . PRO A 1 124 ? 24.468 3.555 -22.182 1.00 72.12 124 PRO A N 1
ATOM 1016 C CA . PRO A 1 124 ? 24.792 2.817 -20.958 1.00 72.12 124 PRO A CA 1
ATOM 1017 C C . PRO A 1 124 ? 26.077 1.991 -21.110 1.00 72.12 124 PRO A C 1
ATOM 1019 O O . PRO A 1 124 ? 26.364 1.458 -22.183 1.00 72.12 124 PRO A O 1
ATOM 1022 N N . SER A 1 125 ? 26.866 1.887 -20.036 1.00 79.12 125 SER A N 1
ATOM 1023 C CA . SER A 1 125 ? 28.140 1.153 -20.054 1.00 79.12 125 SER A CA 1
ATOM 1024 C C . SER A 1 125 ? 27.970 -0.295 -19.602 1.00 79.12 125 SER A C 1
ATOM 1026 O O . SER A 1 125 ? 27.286 -0.580 -18.622 1.00 79.12 125 SER A O 1
ATOM 1028 N N . GLN A 1 126 ? 28.669 -1.222 -20.262 1.00 75.25 126 GLN A N 1
ATOM 1029 C CA . GLN A 1 126 ? 28.673 -2.641 -19.886 1.00 75.25 126 GLN A CA 1
ATOM 1030 C C . GLN A 1 126 ? 29.241 -2.874 -18.472 1.00 75.25 126 GLN A C 1
ATOM 1032 O O . GLN A 1 126 ? 28.826 -3.811 -17.794 1.00 75.25 126 GLN A O 1
ATOM 1037 N N . ARG A 1 127 ? 30.158 -2.010 -18.007 1.00 80.44 127 ARG A N 1
ATOM 1038 C CA . ARG A 1 127 ? 30.824 -2.112 -16.692 1.00 80.44 127 ARG A CA 1
ATOM 1039 C C . ARG A 1 127 ? 30.092 -1.356 -15.574 1.00 80.44 127 ARG A C 1
ATOM 1041 O O . ARG A 1 127 ? 30.421 -1.544 -14.403 1.00 80.44 127 ARG A O 1
ATOM 1048 N N . GLN A 1 128 ? 29.083 -0.546 -15.912 1.00 83.88 128 GLN A N 1
ATOM 1049 C CA . GLN A 1 128 ? 28.303 0.267 -14.968 1.00 83.88 128 GLN A CA 1
ATOM 1050 C C . GLN A 1 128 ? 27.704 -0.585 -13.845 1.00 83.88 128 GLN A C 1
ATOM 1052 O O . GLN A 1 128 ? 27.934 -0.311 -12.670 1.00 83.88 128 GLN A O 1
ATOM 1057 N N . TYR A 1 129 ? 27.006 -1.667 -14.200 1.00 85.19 129 TYR A N 1
ATOM 1058 C CA . TYR A 1 129 ? 26.377 -2.568 -13.232 1.00 85.19 129 TYR A CA 1
ATOM 1059 C C . TYR A 1 129 ? 27.401 -3.292 -12.345 1.00 85.19 129 TYR A C 1
ATOM 1061 O O . TYR A 1 129 ? 27.170 -3.446 -11.149 1.00 85.19 129 TYR A O 1
ATOM 1069 N N . THR A 1 130 ? 28.556 -3.677 -12.900 1.00 86.44 130 THR A N 1
ATOM 1070 C CA . THR A 1 130 ? 29.647 -4.315 -12.148 1.00 86.44 130 THR A CA 1
ATOM 1071 C C . THR A 1 130 ? 30.231 -3.374 -11.096 1.00 86.44 130 THR A C 1
ATOM 1073 O O . THR A 1 130 ? 30.446 -3.802 -9.967 1.00 86.44 130 THR A O 1
ATOM 1076 N N . ILE A 1 131 ? 30.452 -2.099 -11.440 1.00 87.50 131 ILE A N 1
ATOM 1077 C CA . ILE A 1 131 ? 31.000 -1.080 -10.529 1.00 87.50 131 ILE A CA 1
ATOM 1078 C C . ILE A 1 131 ? 29.970 -0.656 -9.473 1.00 87.50 131 ILE A C 1
ATOM 1080 O O . ILE A 1 131 ? 30.322 -0.512 -8.305 1.00 87.50 131 ILE A O 1
ATOM 1084 N N . ILE A 1 132 ? 28.696 -0.517 -9.850 1.00 86.12 132 ILE A N 1
ATOM 1085 C CA . ILE A 1 132 ? 27.607 -0.228 -8.906 1.00 86.12 132 ILE A CA 1
ATOM 1086 C C . ILE A 1 132 ? 27.453 -1.364 -7.883 1.00 86.12 132 ILE A C 1
ATOM 1088 O O . ILE A 1 132 ? 27.371 -1.095 -6.688 1.00 86.12 132 ILE A O 1
ATOM 1092 N N . GLY A 1 133 ? 27.481 -2.628 -8.317 1.00 86.69 133 GLY A N 1
ATOM 1093 C CA . GLY A 1 133 ? 27.435 -3.776 -7.405 1.00 86.69 133 GLY A CA 1
ATOM 1094 C C . GLY A 1 133 ? 28.667 -3.906 -6.495 1.00 86.69 133 GLY A C 1
ATOM 1095 O O . GLY A 1 133 ? 28.544 -4.402 -5.376 1.00 86.69 133 GLY A O 1
ATOM 1096 N N . LEU A 1 134 ? 29.833 -3.404 -6.927 1.00 87.75 134 LEU A N 1
ATOM 1097 C CA . LEU A 1 134 ? 31.038 -3.317 -6.093 1.00 87.75 134 LEU A CA 1
ATOM 1098 C C . LEU A 1 13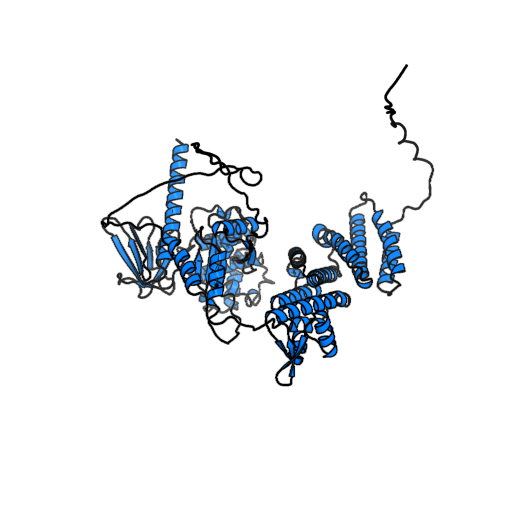4 ? 30.899 -2.264 -4.988 1.00 87.75 134 LEU A C 1
ATOM 1100 O O . LEU A 1 134 ? 31.258 -2.560 -3.853 1.00 87.75 134 LEU A O 1
ATOM 1104 N N . GLU A 1 135 ? 30.345 -1.081 -5.283 1.00 87.19 135 GLU A N 1
ATOM 1105 C CA . GLU A 1 135 ? 30.039 -0.088 -4.239 1.00 87.19 135 GLU A CA 1
ATOM 1106 C C . GLU A 1 135 ? 28.965 -0.615 -3.279 1.00 87.19 135 GLU A C 1
ATOM 1108 O O . GLU A 1 135 ? 29.154 -0.552 -2.071 1.00 87.19 135 GLU A O 1
ATOM 1113 N N . LEU A 1 136 ? 27.878 -1.210 -3.788 1.00 88.31 136 LEU A N 1
ATOM 1114 C CA . LEU A 1 136 ? 26.838 -1.808 -2.943 1.00 88.31 136 LEU A CA 1
ATOM 1115 C C . LEU A 1 136 ? 27.429 -2.851 -1.974 1.00 88.31 136 LEU A C 1
ATOM 1117 O O . LEU A 1 136 ? 27.134 -2.826 -0.781 1.00 88.31 136 LEU A O 1
ATOM 1121 N N . LEU A 1 137 ? 28.320 -3.728 -2.447 1.00 87.69 137 LEU A N 1
ATOM 1122 C CA . LEU A 1 137 ? 29.007 -4.696 -1.586 1.00 87.69 137 LEU A CA 1
ATOM 1123 C C . LEU A 1 137 ? 29.987 -4.035 -0.591 1.00 87.69 137 LEU A C 1
ATOM 1125 O O . LEU A 1 137 ? 30.147 -4.513 0.532 1.00 87.69 137 LEU A O 1
ATOM 1129 N N . HIS A 1 138 ? 30.627 -2.934 -0.981 1.00 87.69 138 HIS A N 1
ATOM 1130 C CA . HIS A 1 138 ? 31.512 -2.135 -0.133 1.00 87.69 138 HIS A CA 1
ATOM 1131 C C . HIS A 1 138 ? 30.753 -1.378 0.978 1.00 87.69 138 HIS A C 1
ATOM 1133 O O . HIS A 1 138 ? 31.224 -1.338 2.116 1.00 87.69 138 HIS A O 1
ATOM 1139 N N . SER A 1 139 ? 29.554 -0.852 0.704 1.00 84.88 139 SER A N 1
ATOM 1140 C CA . SER A 1 139 ? 28.673 -0.272 1.728 1.00 84.88 139 SER A CA 1
ATOM 1141 C C . SER A 1 139 ? 28.250 -1.323 2.760 1.00 84.88 139 SER A C 1
ATOM 1143 O O . SER A 1 139 ? 28.325 -1.058 3.960 1.00 84.88 139 SER A O 1
ATOM 1145 N N . LEU A 1 140 ? 27.899 -2.540 2.319 1.00 84.88 140 LEU A N 1
ATOM 1146 C CA . LEU A 1 140 ? 27.574 -3.658 3.218 1.00 84.88 140 LEU A CA 1
ATOM 1147 C C . LEU A 1 140 ? 28.775 -4.098 4.067 1.00 84.88 140 LEU A C 1
ATOM 1149 O O . LEU A 1 140 ? 28.634 -4.304 5.270 1.00 84.88 140 LEU A O 1
ATOM 1153 N N . SER A 1 141 ? 29.975 -4.209 3.485 1.00 84.88 141 SER A N 1
ATOM 1154 C CA . SER A 1 141 ? 31.167 -4.651 4.229 1.00 84.88 141 SER A CA 1
ATOM 1155 C C . SER A 1 141 ? 31.656 -3.639 5.277 1.00 84.88 141 SER A C 1
ATOM 1157 O O . SER A 1 141 ? 32.449 -4.001 6.153 1.00 84.88 141 SER A O 1
ATOM 1159 N N . LYS A 1 142 ? 31.164 -2.393 5.212 1.00 82.00 142 LYS A N 1
ATOM 1160 C CA . LYS A 1 142 ? 31.367 -1.311 6.191 1.00 82.00 142 LYS A CA 1
ATOM 1161 C C . LYS A 1 142 ? 30.165 -1.059 7.121 1.00 82.00 142 LYS A C 1
ATOM 1163 O O . LYS A 1 142 ? 30.213 -0.089 7.871 1.00 82.00 142 LYS A O 1
ATOM 1168 N N . ASP A 1 143 ? 29.119 -1.889 7.070 1.00 76.44 143 ASP A N 1
ATOM 1169 C CA . ASP A 1 143 ? 27.866 -1.728 7.839 1.00 76.44 143 ASP A CA 1
ATOM 1170 C C . ASP A 1 143 ? 27.147 -0.378 7.599 1.00 76.44 143 ASP A C 1
ATOM 1172 O O . ASP A 1 143 ? 26.474 0.180 8.463 1.00 76.44 143 ASP A O 1
ATOM 1176 N N . LYS A 1 144 ? 27.296 0.184 6.391 1.00 82.31 144 LYS A N 1
ATOM 1177 C CA . LYS A 1 144 ? 26.696 1.464 5.991 1.00 82.31 144 LYS A CA 1
ATOM 1178 C C . LYS A 1 144 ? 25.406 1.265 5.192 1.00 82.31 144 LYS A C 1
ATOM 1180 O O . LYS A 1 144 ? 25.350 1.546 3.990 1.00 82.31 144 LYS A O 1
ATOM 1185 N N . LEU A 1 145 ? 24.357 0.802 5.867 1.00 79.44 145 LEU A N 1
ATOM 1186 C CA . LEU A 1 145 ? 23.052 0.560 5.239 1.00 79.44 145 LEU A CA 1
ATOM 1187 C C . LEU A 1 145 ? 22.429 1.838 4.637 1.00 79.44 145 LEU A C 1
ATOM 1189 O O . LEU A 1 145 ? 21.805 1.771 3.581 1.00 79.44 145 LEU A O 1
ATOM 1193 N N . ASP A 1 146 ? 22.675 3.015 5.222 1.00 78.62 146 ASP A N 1
ATOM 1194 C CA . ASP A 1 146 ? 22.179 4.296 4.690 1.00 78.62 146 ASP A CA 1
ATOM 1195 C C . ASP A 1 146 ? 22.741 4.613 3.290 1.00 78.62 146 ASP A C 1
ATOM 1197 O O . ASP A 1 146 ? 21.996 4.971 2.376 1.00 78.62 146 ASP A O 1
ATOM 1201 N N . GLU A 1 147 ? 24.055 4.441 3.087 1.00 79.44 147 GLU A N 1
ATOM 1202 C CA . GLU A 1 147 ? 24.706 4.655 1.783 1.00 79.44 147 GLU A CA 1
ATOM 1203 C C . GLU A 1 147 ? 24.274 3.589 0.761 1.00 79.44 147 GLU A C 1
ATOM 1205 O O . GLU A 1 147 ? 24.079 3.908 -0.413 1.00 79.44 147 GLU A O 1
ATOM 1210 N N . PHE A 1 148 ? 24.047 2.351 1.219 1.00 86.38 148 PHE A N 1
ATOM 1211 C CA . PHE A 1 148 ? 23.535 1.245 0.408 1.00 86.38 148 PHE A CA 1
ATOM 1212 C C . PHE A 1 148 ? 22.113 1.514 -0.112 1.00 86.38 148 PHE A C 1
ATOM 1214 O O . PHE A 1 148 ? 21.886 1.484 -1.322 1.00 86.38 148 PHE A O 1
ATOM 1221 N N . HIS A 1 149 ? 21.160 1.839 0.768 1.00 83.25 149 HIS A N 1
ATOM 1222 C CA . HIS A 1 149 ? 19.777 2.116 0.366 1.00 83.25 149 HIS A CA 1
ATOM 1223 C C . HIS A 1 149 ? 19.661 3.399 -0.471 1.00 83.25 149 HIS A C 1
ATOM 1225 O O . HIS A 1 149 ? 18.935 3.402 -1.464 1.00 83.25 149 HIS A O 1
ATOM 1231 N N . THR A 1 150 ? 20.433 4.446 -0.148 1.00 84.62 150 THR A N 1
ATOM 1232 C CA . THR A 1 150 ? 20.508 5.668 -0.972 1.00 84.62 150 THR A CA 1
ATOM 1233 C C . THR A 1 150 ? 20.983 5.350 -2.394 1.00 84.62 150 THR A C 1
ATOM 1235 O O . THR A 1 150 ? 20.460 5.892 -3.365 1.00 84.62 150 THR A O 1
ATOM 1238 N N . LEU A 1 151 ? 21.958 4.445 -2.551 1.00 82.62 151 LEU A N 1
ATOM 1239 C CA . LEU A 1 151 ? 22.417 4.019 -3.873 1.00 82.62 151 LEU A CA 1
ATOM 1240 C C . LEU A 1 151 ? 21.389 3.132 -4.595 1.00 82.62 151 LEU A C 1
ATOM 1242 O O . LEU A 1 151 ? 21.266 3.242 -5.812 1.00 82.62 151 LEU A O 1
ATOM 1246 N N . LEU A 1 152 ? 20.628 2.295 -3.881 1.00 85.69 152 LEU A N 1
ATOM 1247 C CA . LEU A 1 152 ? 19.545 1.499 -4.473 1.00 85.69 152 LEU A CA 1
ATOM 1248 C C . LEU A 1 152 ? 18.378 2.352 -4.990 1.00 85.69 152 LEU A C 1
ATOM 1250 O O . LEU A 1 152 ? 17.847 2.030 -6.052 1.00 85.69 152 LEU A O 1
ATOM 1254 N N . GLU A 1 153 ? 18.012 3.435 -4.296 1.00 84.25 153 GLU A N 1
ATOM 1255 C CA . GLU A 1 153 ? 16.949 4.364 -4.721 1.00 84.25 153 GLU A CA 1
ATOM 1256 C C . GLU A 1 153 ? 17.309 5.114 -6.017 1.00 84.25 153 GLU A C 1
ATOM 1258 O O . GLU A 1 153 ? 16.448 5.338 -6.867 1.00 84.25 153 GLU A O 1
ATOM 1263 N N . LEU A 1 154 ? 18.596 5.418 -6.231 1.00 81.62 154 LEU A N 1
ATOM 1264 C CA . LEU A 1 154 ? 19.093 6.020 -7.477 1.00 81.62 154 LEU A CA 1
ATOM 1265 C C . LEU A 1 154 ? 19.070 5.058 -8.683 1.00 81.62 154 LEU A C 1
ATOM 1267 O O . LEU A 1 154 ? 19.184 5.505 -9.825 1.00 81.62 154 LEU A O 1
ATOM 1271 N N . ILE A 1 155 ? 18.953 3.743 -8.467 1.00 80.50 155 ILE A N 1
ATOM 1272 C CA . ILE A 1 155 ? 19.006 2.729 -9.531 1.00 80.50 155 ILE A CA 1
ATOM 1273 C C . ILE A 1 155 ? 17.579 2.359 -9.971 1.00 80.50 155 ILE A C 1
ATOM 1275 O O . ILE A 1 155 ? 16.829 1.798 -9.172 1.00 80.50 155 ILE A O 1
ATOM 1279 N N . PRO A 1 156 ? 17.203 2.555 -11.252 1.00 78.50 156 PRO A N 1
ATOM 1280 C CA . PRO A 1 156 ? 15.906 2.118 -11.766 1.00 78.50 156 PRO A CA 1
ATOM 1281 C C . PRO A 1 156 ? 15.648 0.621 -11.545 1.00 78.50 156 PRO A C 1
ATOM 1283 O O . PRO A 1 156 ? 16.498 -0.214 -11.861 1.00 78.50 156 PRO A O 1
ATOM 1286 N N . PHE A 1 157 ? 14.441 0.270 -11.087 1.00 72.44 157 PHE A N 1
ATOM 1287 C CA . PHE A 1 157 ? 14.054 -1.098 -10.696 1.00 72.44 157 PHE A CA 1
ATOM 1288 C C . PHE A 1 157 ? 14.319 -2.171 -11.772 1.00 72.44 157 PHE A C 1
ATOM 1290 O O . PHE A 1 157 ? 14.706 -3.298 -11.463 1.00 72.44 157 PHE A O 1
ATOM 1297 N N . ALA A 1 158 ? 14.215 -1.807 -13.056 1.00 72.62 158 ALA A N 1
ATOM 1298 C CA . ALA A 1 158 ? 14.559 -2.675 -14.188 1.00 72.62 158 ALA A CA 1
ATOM 1299 C C . ALA A 1 158 ? 16.018 -3.188 -14.169 1.00 72.62 158 ALA A C 1
ATOM 1301 O O . ALA A 1 158 ? 16.341 -4.166 -14.841 1.00 72.62 158 ALA A O 1
ATOM 1302 N N . HIS A 1 159 ? 16.911 -2.547 -13.411 1.00 76.69 159 HIS A N 1
ATOM 1303 C CA . HIS A 1 159 ? 18.316 -2.927 -13.269 1.00 76.69 159 HIS A CA 1
ATOM 1304 C C . HIS A 1 159 ? 18.620 -3.703 -11.979 1.00 76.69 159 HIS A C 1
ATOM 1306 O O . HIS A 1 159 ? 19.674 -4.332 -11.904 1.00 76.69 159 HIS A O 1
ATOM 1312 N N . HIS A 1 160 ? 17.703 -3.760 -11.003 1.00 79.81 160 HIS A N 1
ATOM 1313 C CA . HIS A 1 160 ? 17.873 -4.583 -9.791 1.00 79.81 160 HIS A CA 1
ATOM 1314 C C . HIS A 1 160 ? 17.906 -6.091 -10.101 1.00 79.81 160 HIS A C 1
ATOM 1316 O O . HIS A 1 160 ? 18.481 -6.867 -9.344 1.00 79.81 160 HIS A O 1
ATOM 1322 N N . GLN A 1 161 ? 17.358 -6.513 -11.248 1.00 78.31 161 GLN A N 1
ATOM 1323 C CA . GLN A 1 161 ? 17.445 -7.898 -11.733 1.00 78.31 161 GLN A CA 1
ATOM 1324 C C . GLN A 1 161 ? 18.822 -8.271 -12.321 1.00 78.31 161 GLN A C 1
ATOM 1326 O O . GLN A 1 161 ? 19.070 -9.447 -12.590 1.00 78.31 161 GLN A O 1
ATOM 1331 N N . ASN A 1 162 ? 19.726 -7.305 -12.533 1.00 84.69 162 ASN A N 1
ATOM 1332 C CA . ASN A 1 162 ? 21.065 -7.567 -13.062 1.00 84.69 162 ASN A CA 1
ATOM 1333 C C . ASN A 1 162 ? 21.899 -8.375 -12.052 1.00 84.69 162 ASN A C 1
ATOM 1335 O O . ASN A 1 162 ? 21.948 -8.019 -10.878 1.00 84.69 162 ASN A O 1
ATOM 1339 N N . VAL A 1 163 ? 22.599 -9.418 -12.516 1.00 82.56 163 VAL A N 1
ATOM 1340 C CA . VAL A 1 163 ? 23.409 -10.338 -11.690 1.00 82.56 163 VAL A CA 1
ATOM 1341 C C . VAL A 1 163 ? 24.329 -9.601 -10.703 1.00 82.56 163 VAL A C 1
ATOM 1343 O O . VAL A 1 163 ? 24.393 -9.972 -9.533 1.00 82.56 163 VAL A O 1
ATOM 1346 N N . PHE A 1 164 ? 24.981 -8.519 -11.143 1.00 83.31 164 PHE A N 1
ATOM 1347 C CA . PHE A 1 164 ? 25.924 -7.749 -10.324 1.00 83.31 164 PHE A CA 1
ATOM 1348 C C . PHE A 1 164 ? 25.266 -6.940 -9.195 1.00 83.31 164 PHE A C 1
ATOM 1350 O O . PHE A 1 164 ? 25.896 -6.712 -8.169 1.00 83.31 164 PHE A O 1
ATOM 1357 N N . ILE A 1 165 ? 24.009 -6.520 -9.365 1.00 84.94 165 ILE A N 1
ATOM 1358 C CA . ILE A 1 165 ? 23.260 -5.708 -8.386 1.00 84.94 165 ILE A CA 1
ATOM 1359 C C . ILE A 1 165 ? 22.390 -6.601 -7.493 1.00 84.94 165 ILE A C 1
ATOM 1361 O O . ILE A 1 165 ? 22.301 -6.386 -6.285 1.00 84.94 165 ILE A O 1
ATOM 1365 N N . LYS A 1 166 ? 21.821 -7.663 -8.068 1.00 86.94 166 LYS A N 1
ATOM 1366 C CA . LYS A 1 166 ? 21.036 -8.675 -7.362 1.00 86.94 166 LYS A CA 1
ATOM 1367 C C . LYS A 1 166 ? 21.843 -9.371 -6.260 1.00 86.94 166 LYS A C 1
ATOM 1369 O O . LYS A 1 166 ? 21.307 -9.598 -5.182 1.00 86.94 166 LYS A O 1
ATOM 1374 N N . HIS A 1 167 ? 23.116 -9.690 -6.504 1.00 86.62 167 HIS A N 1
ATOM 1375 C CA . HIS A 1 167 ? 23.964 -10.392 -5.533 1.00 86.62 167 HIS A CA 1
ATOM 1376 C C . HIS A 1 167 ? 24.150 -9.597 -4.212 1.00 86.62 167 HIS A C 1
ATOM 1378 O O . HIS A 1 167 ? 23.809 -10.146 -3.164 1.00 86.62 167 HIS A O 1
ATOM 1384 N N . PRO A 1 168 ? 24.562 -8.308 -4.211 1.00 86.75 168 PRO A N 1
ATOM 1385 C CA . PRO A 1 168 ? 24.521 -7.456 -3.015 1.00 86.75 168 PRO A CA 1
ATOM 1386 C C . PRO A 1 168 ? 23.144 -7.365 -2.335 1.00 86.75 168 PRO A C 1
ATOM 1388 O O . PRO A 1 168 ? 23.076 -7.491 -1.117 1.00 86.75 168 PRO A O 1
ATOM 1391 N N . ILE A 1 169 ? 22.049 -7.212 -3.093 1.00 86.31 169 ILE A N 1
ATOM 1392 C CA . ILE A 1 169 ? 20.684 -7.159 -2.524 1.00 86.31 169 ILE A CA 1
ATOM 1393 C C . ILE A 1 169 ? 20.335 -8.468 -1.795 1.00 86.31 169 ILE A C 1
ATOM 1395 O O . ILE A 1 169 ? 19.800 -8.443 -0.692 1.00 86.31 169 ILE A O 1
ATOM 1399 N N . GLN A 1 170 ? 20.677 -9.625 -2.369 1.00 85.56 170 GLN A N 1
ATOM 1400 C CA . GLN A 1 170 ? 20.439 -10.916 -1.717 1.00 85.56 170 GLN A CA 1
ATOM 1401 C C . GLN A 1 170 ? 21.305 -11.110 -0.464 1.00 85.56 170 GLN A C 1
ATOM 1403 O O . GLN A 1 170 ? 20.834 -11.704 0.501 1.00 85.56 170 GLN A O 1
ATOM 1408 N N . LEU A 1 171 ? 22.543 -10.604 -0.446 1.00 84.38 171 LEU A N 1
ATOM 1409 C CA . LEU A 1 171 ? 23.398 -10.641 0.746 1.00 84.38 171 LEU A CA 1
ATOM 1410 C C . LEU A 1 171 ? 22.830 -9.791 1.888 1.00 84.38 171 LEU A C 1
ATOM 1412 O O . LEU A 1 171 ? 22.789 -10.261 3.023 1.00 84.38 171 LEU A O 1
ATOM 1416 N N . GLU A 1 172 ? 22.350 -8.584 1.585 1.00 86.75 172 GLU A N 1
ATOM 1417 C CA . GLU A 1 172 ? 21.704 -7.696 2.555 1.00 86.75 172 GLU A CA 1
ATOM 1418 C C . GLU A 1 172 ? 20.410 -8.310 3.114 1.00 86.75 172 GLU A C 1
ATOM 1420 O O . GLU A 1 172 ? 20.257 -8.412 4.334 1.00 86.75 172 GLU A O 1
ATOM 1425 N N . GLN A 1 173 ? 19.561 -8.877 2.248 1.00 83.44 173 GLN A N 1
ATOM 1426 C CA . GLN A 1 173 ? 18.404 -9.667 2.672 1.00 83.44 173 GLN A CA 1
ATOM 1427 C C . GLN A 1 173 ? 18.816 -10.825 3.599 1.00 83.44 173 GLN A C 1
ATOM 1429 O O . GLN A 1 173 ? 18.206 -11.016 4.650 1.00 83.44 173 GLN A O 1
ATOM 1434 N N . TYR A 1 174 ? 19.855 -11.596 3.261 1.00 82.12 174 TYR A N 1
ATOM 1435 C CA . TYR A 1 174 ? 20.307 -12.713 4.102 1.00 82.12 174 TYR A CA 1
ATOM 1436 C C . TYR A 1 174 ? 20.891 -12.259 5.448 1.00 82.12 174 TYR A C 1
ATOM 1438 O O . TYR A 1 174 ? 20.814 -13.021 6.414 1.00 82.12 174 TYR A O 1
ATOM 1446 N N . MET A 1 175 ? 21.449 -11.047 5.534 1.00 76.00 175 MET A N 1
ATOM 1447 C CA . MET A 1 175 ? 21.881 -10.438 6.796 1.00 76.00 175 MET A CA 1
ATOM 1448 C C . MET A 1 175 ? 20.678 -10.012 7.649 1.00 76.00 175 MET A C 1
ATOM 1450 O O . MET A 1 175 ? 20.625 -10.378 8.822 1.00 76.00 175 MET A O 1
ATOM 1454 N N . MET A 1 176 ? 19.675 -9.342 7.065 1.00 73.50 176 MET A N 1
ATOM 1455 C CA . MET A 1 176 ? 18.424 -9.001 7.765 1.00 73.50 176 MET A CA 1
ATOM 1456 C C . MET A 1 176 ? 17.634 -10.236 8.226 1.00 73.50 176 MET A C 1
ATOM 1458 O O . MET A 1 176 ? 17.046 -10.229 9.305 1.00 73.50 176 MET A O 1
ATOM 1462 N N . GLU A 1 177 ? 17.638 -11.316 7.443 1.00 66.75 177 GLU A N 1
ATOM 1463 C CA . GLU A 1 177 ? 17.024 -12.604 7.798 1.00 66.75 177 GLU A CA 1
ATOM 1464 C C . GLU A 1 177 ? 17.819 -13.402 8.855 1.00 66.75 177 GLU A C 1
ATOM 1466 O O . GLU A 1 177 ? 17.437 -14.533 9.168 1.00 66.75 177 GLU A O 1
ATOM 1471 N N . GLY A 1 178 ? 18.970 -12.908 9.338 1.00 67.38 178 GLY A N 1
ATOM 1472 C CA . GLY A 1 178 ? 19.888 -13.669 10.205 1.00 67.38 178 GLY A CA 1
ATOM 1473 C C . GLY A 1 178 ? 20.383 -14.982 9.574 1.00 67.38 178 GLY A C 1
ATOM 1474 O O . GLY A 1 178 ? 20.846 -15.898 10.256 1.00 67.38 178 GLY A O 1
ATOM 1475 N N . SER A 1 179 ? 20.256 -15.115 8.253 1.00 71.94 179 SER A N 1
ATOM 1476 C CA . SER A 1 179 ? 20.409 -16.359 7.502 1.00 71.94 179 SER A CA 1
ATOM 1477 C C . SER A 1 179 ? 21.859 -16.579 7.067 1.00 71.94 179 SER A C 1
ATOM 1479 O O . SER A 1 179 ? 22.152 -16.852 5.903 1.00 71.94 179 SER A O 1
ATOM 1481 N N . PHE A 1 180 ? 22.787 -16.503 8.021 1.00 72.19 180 PHE A N 1
ATOM 1482 C CA . PHE A 1 180 ? 24.236 -16.498 7.785 1.00 72.19 180 PHE A CA 1
ATOM 1483 C C . PHE A 1 180 ? 24.769 -17.706 6.994 1.00 72.19 180 PHE A C 1
ATOM 1485 O O . PHE A 1 180 ? 25.742 -17.579 6.255 1.00 72.19 180 PHE A O 1
ATOM 1492 N N . ASN A 1 181 ? 24.095 -18.860 7.058 1.00 72.12 181 ASN A N 1
ATOM 1493 C CA . ASN A 1 181 ? 24.413 -20.025 6.220 1.00 72.12 181 ASN A CA 1
ATOM 1494 C C . ASN A 1 181 ? 24.272 -19.729 4.710 1.00 72.12 181 ASN A C 1
ATOM 1496 O O . ASN A 1 181 ? 25.034 -20.264 3.909 1.00 72.12 181 ASN A O 1
ATOM 1500 N N . LYS A 1 182 ? 23.330 -18.858 4.315 1.00 76.62 182 LYS A N 1
ATOM 1501 C CA . LYS A 1 182 ? 23.147 -18.406 2.925 1.00 76.62 182 LYS A CA 1
ATOM 1502 C C . LYS A 1 182 ? 24.267 -17.448 2.499 1.00 76.62 182 LYS A C 1
ATOM 1504 O O . LYS A 1 182 ? 24.760 -17.561 1.384 1.00 76.62 182 LYS A O 1
ATOM 1509 N N . VAL A 1 183 ? 24.715 -16.568 3.402 1.00 78.00 183 VAL A N 1
ATOM 1510 C CA . VAL A 1 183 ? 25.867 -15.665 3.188 1.00 78.00 183 VAL A CA 1
ATOM 1511 C C . VAL A 1 183 ? 27.159 -16.473 2.991 1.00 78.00 183 VAL A C 1
ATOM 1513 O O . VAL A 1 183 ? 27.886 -16.263 2.023 1.00 78.00 183 VAL A O 1
ATOM 1516 N N . LEU A 1 184 ? 27.395 -17.474 3.849 1.00 73.25 184 LEU A N 1
ATOM 1517 C CA . LEU A 1 184 ? 28.504 -18.430 3.723 1.00 73.25 184 LEU A CA 1
ATOM 1518 C C . LEU A 1 184 ? 28.456 -19.221 2.404 1.00 73.25 184 LEU A C 1
ATOM 1520 O O . LEU A 1 184 ? 29.499 -19.460 1.798 1.00 73.25 184 LEU A O 1
ATOM 1524 N N . ALA A 1 185 ? 27.263 -19.610 1.941 1.00 78.38 185 ALA A N 1
ATOM 1525 C CA . ALA A 1 185 ? 27.094 -20.280 0.654 1.00 78.38 185 ALA A CA 1
ATOM 1526 C C . ALA A 1 185 ? 27.394 -19.343 -0.532 1.00 78.38 185 ALA A C 1
ATOM 1528 O O . ALA A 1 185 ? 28.120 -19.745 -1.442 1.00 78.38 185 ALA A O 1
ATOM 1529 N N . ALA A 1 186 ? 26.912 -18.095 -0.489 1.00 78.81 186 ALA A N 1
ATOM 1530 C CA . ALA A 1 186 ? 27.095 -17.087 -1.538 1.00 78.81 186 ALA A CA 1
ATOM 1531 C C . ALA A 1 186 ? 28.569 -16.719 -1.796 1.00 78.81 186 ALA A C 1
ATOM 1533 O O . ALA A 1 186 ? 28.922 -16.369 -2.918 1.00 78.81 186 ALA A O 1
ATOM 1534 N N . LYS A 1 187 ? 29.472 -16.903 -0.819 1.00 76.62 187 LYS A N 1
ATOM 1535 C CA . LYS A 1 187 ? 30.927 -16.787 -1.047 1.00 76.62 187 LYS A CA 1
ATOM 1536 C C . LYS A 1 187 ? 31.467 -17.743 -2.134 1.00 76.62 187 LYS A C 1
ATOM 1538 O O . LYS A 1 187 ? 32.552 -17.510 -2.656 1.00 76.62 187 LYS A O 1
ATOM 1543 N N . ASN A 1 188 ? 30.733 -18.794 -2.501 1.00 74.81 188 ASN A N 1
ATOM 1544 C CA . ASN A 1 188 ? 31.119 -19.717 -3.576 1.00 74.81 188 ASN A CA 1
ATOM 1545 C C . ASN A 1 188 ? 30.516 -19.347 -4.950 1.00 74.81 188 ASN A C 1
ATOM 1547 O O . ASN A 1 188 ? 30.871 -19.979 -5.940 1.00 74.81 188 ASN A O 1
ATOM 1551 N N . ASP A 1 189 ? 29.626 -18.349 -5.015 1.00 75.25 189 ASP A N 1
ATOM 1552 C CA . ASP A 1 189 ? 28.846 -17.959 -6.204 1.00 75.25 189 ASP A CA 1
ATOM 1553 C C . ASP A 1 189 ? 29.060 -16.467 -6.532 1.00 75.25 189 ASP A C 1
ATOM 1555 O O . ASP A 1 189 ? 28.132 -15.664 -6.630 1.00 75.25 189 ASP A O 1
ATOM 1559 N N . ILE A 1 190 ? 30.335 -16.068 -6.612 1.00 78.12 190 ILE A N 1
ATOM 1560 C CA . ILE A 1 190 ? 30.747 -14.666 -6.755 1.00 78.12 190 ILE A CA 1
ATOM 1561 C C . ILE A 1 190 ? 30.665 -14.231 -8.237 1.00 78.12 190 ILE A C 1
ATOM 1563 O O . ILE A 1 190 ? 31.382 -14.800 -9.062 1.00 78.12 190 ILE A O 1
ATOM 1567 N N . PRO A 1 191 ? 29.897 -13.176 -8.600 1.00 75.62 191 PRO A N 1
ATOM 1568 C CA . PRO A 1 191 ? 29.691 -12.786 -10.003 1.00 75.62 191 PRO A CA 1
ATOM 1569 C C . PRO A 1 191 ? 30.935 -12.327 -10.781 1.00 75.62 191 PRO A C 1
ATOM 1571 O O . PRO A 1 191 ? 30.931 -12.380 -12.010 1.00 75.62 191 PRO A O 1
ATOM 1574 N N . ALA A 1 192 ? 31.971 -11.821 -10.102 1.00 76.69 192 ALA A N 1
ATOM 1575 C CA . ALA A 1 192 ? 33.238 -11.422 -10.718 1.00 76.69 192 ALA A CA 1
ATOM 1576 C C . ALA A 1 192 ? 34.385 -11.378 -9.692 1.00 76.69 192 ALA A C 1
ATOM 1578 O O . ALA A 1 192 ? 34.171 -11.053 -8.526 1.00 76.69 192 ALA A O 1
ATOM 1579 N N . GLU A 1 193 ? 35.618 -11.641 -10.134 1.00 76.19 193 GLU A N 1
ATOM 1580 C CA . GLU A 1 193 ? 36.823 -11.744 -9.287 1.00 76.19 193 GLU A CA 1
ATOM 1581 C C . GLU A 1 193 ? 37.032 -10.535 -8.352 1.00 76.19 193 GLU A C 1
ATOM 1583 O O . GLU A 1 193 ? 37.427 -10.693 -7.198 1.00 76.19 193 GLU A O 1
ATOM 1588 N N . GLN A 1 194 ? 36.696 -9.323 -8.806 1.00 78.75 194 GLN A N 1
ATOM 1589 C CA . GLN A 1 194 ? 36.871 -8.082 -8.041 1.00 78.75 194 GLN A CA 1
ATOM 1590 C C . GLN A 1 194 ? 36.003 -8.025 -6.770 1.00 78.75 194 GLN A C 1
ATOM 1592 O O . GLN A 1 194 ? 36.332 -7.290 -5.841 1.00 78.75 194 GLN A O 1
ATOM 1597 N N . TYR A 1 195 ? 34.916 -8.802 -6.705 1.00 82.19 195 TYR A N 1
ATOM 1598 C CA . TYR A 1 195 ? 34.021 -8.856 -5.545 1.00 82.19 195 TYR A CA 1
ATOM 1599 C C . TYR A 1 195 ? 34.657 -9.620 -4.376 1.00 82.19 195 TYR A C 1
ATOM 1601 O O . TYR A 1 195 ? 34.289 -9.371 -3.230 1.00 82.19 195 TYR A O 1
ATOM 1609 N N . ALA A 1 196 ? 35.628 -10.510 -4.629 1.00 82.38 196 ALA A N 1
ATOM 1610 C CA . ALA A 1 196 ? 36.238 -11.354 -3.598 1.00 82.38 196 ALA A CA 1
ATOM 1611 C C . ALA A 1 196 ? 36.826 -10.537 -2.432 1.00 82.38 196 ALA A C 1
ATOM 1613 O O . ALA A 1 196 ? 36.637 -10.898 -1.273 1.00 82.38 196 ALA A O 1
ATOM 1614 N N . TYR A 1 197 ? 37.451 -9.391 -2.727 1.00 83.94 197 TYR A N 1
ATOM 1615 C CA . TYR A 1 197 ? 38.043 -8.509 -1.718 1.00 83.94 197 TYR A CA 1
ATOM 1616 C C . TYR A 1 197 ? 37.012 -7.964 -0.715 1.00 83.94 197 TYR A C 1
ATOM 1618 O O . TYR A 1 197 ? 37.221 -8.042 0.495 1.00 83.94 197 TYR A O 1
ATOM 1626 N N . PHE A 1 198 ? 35.874 -7.458 -1.203 1.00 83.44 198 PHE A N 1
ATOM 1627 C CA . PHE A 1 198 ? 34.810 -6.959 -0.329 1.00 83.44 198 PHE A CA 1
ATOM 1628 C C . PHE A 1 198 ? 33.958 -8.091 0.268 1.00 83.44 198 PHE A C 1
ATOM 1630 O O . PHE A 1 198 ? 33.441 -7.920 1.368 1.00 83.44 198 PHE A O 1
ATOM 1637 N N . MET A 1 199 ? 33.863 -9.257 -0.388 1.00 83.19 199 MET A N 1
ATOM 1638 C CA . MET A 1 199 ? 33.249 -10.463 0.190 1.00 83.19 199 MET A CA 1
ATOM 1639 C C . MET A 1 199 ? 34.029 -10.977 1.402 1.00 83.19 199 MET A C 1
ATOM 1641 O O . MET A 1 199 ? 33.412 -11.342 2.398 1.00 83.19 199 MET A O 1
ATOM 1645 N N . ASP A 1 200 ? 35.364 -10.992 1.353 1.00 82.62 200 ASP A N 1
ATOM 1646 C CA . ASP A 1 200 ? 36.191 -11.378 2.502 1.00 82.62 200 ASP A CA 1
ATOM 1647 C C . ASP A 1 200 ? 35.977 -10.425 3.686 1.00 82.62 200 ASP A C 1
ATOM 1649 O O . ASP A 1 200 ? 35.690 -10.882 4.793 1.00 82.62 200 ASP A O 1
ATOM 1653 N N . GLN A 1 201 ? 35.995 -9.110 3.441 1.00 82.94 201 GLN A N 1
ATOM 1654 C CA . GLN A 1 201 ? 35.694 -8.111 4.472 1.00 82.94 201 GLN A CA 1
ATOM 1655 C C . GLN A 1 201 ? 34.267 -8.273 5.035 1.00 82.94 201 GLN A C 1
ATOM 1657 O O . GLN A 1 201 ? 34.081 -8.252 6.251 1.00 82.94 201 GLN A O 1
ATOM 1662 N N . LEU A 1 202 ? 33.261 -8.482 4.175 1.00 83.12 202 LEU A N 1
ATOM 1663 C CA . LEU A 1 202 ? 31.875 -8.708 4.596 1.00 83.12 202 LEU A CA 1
ATOM 1664 C C . LEU A 1 202 ? 31.748 -9.961 5.472 1.00 83.12 202 LEU A C 1
ATOM 1666 O O . LEU A 1 202 ? 31.054 -9.929 6.486 1.00 83.12 202 LEU A O 1
ATOM 1670 N N . MET A 1 203 ? 32.433 -11.052 5.117 1.00 81.12 203 MET A N 1
ATOM 1671 C CA . MET A 1 203 ? 32.418 -12.286 5.903 1.00 81.12 203 MET A CA 1
ATOM 1672 C C . MET A 1 203 ? 32.986 -12.102 7.311 1.00 81.12 203 MET A C 1
ATOM 1674 O O . MET A 1 203 ? 32.507 -12.750 8.244 1.00 81.12 203 MET A O 1
ATOM 1678 N N . ASP A 1 204 ? 33.977 -11.230 7.482 1.00 81.25 204 ASP A N 1
ATOM 1679 C CA . ASP A 1 204 ? 34.562 -10.937 8.789 1.00 81.25 204 ASP A CA 1
ATOM 1680 C C . ASP A 1 204 ? 33.659 -10.010 9.619 1.00 81.25 204 ASP A C 1
ATOM 1682 O O . ASP A 1 204 ? 33.458 -10.269 10.808 1.00 81.25 204 ASP A O 1
ATOM 1686 N N . THR A 1 205 ? 33.017 -9.008 9.005 1.00 81.44 205 THR A N 1
ATOM 1687 C CA . THR A 1 205 ? 31.955 -8.200 9.642 1.00 81.44 205 THR A CA 1
ATOM 1688 C C . THR A 1 205 ? 30.788 -9.085 10.102 1.00 81.44 205 THR A C 1
ATOM 1690 O O . THR A 1 205 ? 30.387 -9.039 11.266 1.00 81.44 205 THR A O 1
ATOM 1693 N N . VAL A 1 206 ? 30.305 -9.982 9.235 1.00 78.75 206 VAL A N 1
ATOM 1694 C CA . VAL A 1 206 ? 29.227 -10.937 9.542 1.00 78.75 206 VAL A CA 1
ATOM 1695 C C . VAL A 1 206 ? 29.625 -11.908 10.659 1.00 78.75 206 VAL A C 1
ATOM 1697 O O . VAL A 1 206 ? 28.851 -12.105 11.595 1.00 78.75 206 VAL A O 1
ATOM 1700 N N . ARG A 1 207 ? 30.836 -12.484 10.631 1.00 82.50 207 ARG A N 1
ATOM 1701 C CA . ARG A 1 207 ? 31.303 -13.389 11.700 1.00 82.50 207 ARG A CA 1
ATOM 1702 C C . ARG A 1 207 ? 31.427 -12.678 13.047 1.00 82.50 207 ARG A C 1
ATOM 1704 O O . ARG A 1 207 ? 31.152 -13.291 14.078 1.00 82.50 207 ARG A O 1
ATOM 1711 N N . ASN A 1 208 ? 31.797 -11.398 13.044 1.00 80.44 208 ASN A N 1
ATOM 1712 C CA . ASN A 1 208 ? 31.796 -10.573 14.247 1.00 80.44 208 ASN A CA 1
ATOM 1713 C C . ASN A 1 208 ? 30.372 -10.354 14.785 1.00 80.44 208 ASN A C 1
ATOM 1715 O O . ASN A 1 208 ? 30.139 -10.649 15.953 1.00 80.44 208 ASN A O 1
ATOM 1719 N N . GLY A 1 209 ? 29.403 -9.983 13.941 1.00 75.94 209 GLY A N 1
ATOM 1720 C CA . GLY A 1 209 ? 27.998 -9.861 14.358 1.00 75.94 209 GLY A CA 1
ATOM 1721 C C . GLY A 1 209 ? 27.431 -11.155 14.961 1.00 75.94 209 GLY A C 1
ATOM 1722 O O . GLY A 1 209 ? 26.839 -11.134 16.040 1.00 75.94 209 GLY A O 1
ATOM 1723 N N . ILE A 1 210 ? 27.697 -12.310 14.334 1.00 75.06 210 ILE A N 1
ATOM 1724 C CA . ILE A 1 210 ? 27.317 -13.631 14.871 1.00 75.06 210 ILE A CA 1
ATOM 1725 C C . ILE A 1 210 ? 27.937 -13.868 16.255 1.00 75.06 210 ILE A C 1
ATOM 1727 O O . ILE A 1 210 ? 27.263 -14.380 17.152 1.00 75.06 210 ILE A O 1
ATOM 1731 N N . ALA A 1 211 ? 29.209 -13.508 16.444 1.00 76.25 211 ALA A N 1
ATOM 1732 C CA . ALA A 1 211 ? 29.909 -13.658 17.715 1.00 76.25 211 ALA A CA 1
ATOM 1733 C C . ALA A 1 211 ? 29.260 -12.823 18.832 1.00 76.25 211 ALA A C 1
ATOM 1735 O O . ALA A 1 211 ? 29.034 -13.338 19.928 1.00 76.25 211 ALA A O 1
ATOM 1736 N N . ASP A 1 212 ? 28.894 -11.574 18.544 1.00 77.31 212 ASP A N 1
ATOM 1737 C CA . ASP A 1 212 ? 28.247 -10.679 19.507 1.00 77.31 212 ASP A CA 1
ATOM 1738 C C . ASP A 1 212 ? 26.821 -11.153 19.858 1.00 77.31 212 ASP A C 1
ATOM 1740 O O . ASP A 1 212 ? 26.461 -11.223 21.041 1.00 77.31 212 ASP A O 1
ATOM 1744 N N . CYS A 1 213 ? 26.057 -11.644 18.873 1.00 73.19 213 CYS A N 1
ATOM 1745 C CA . CYS A 1 213 ? 24.790 -12.341 19.118 1.00 73.19 213 CYS A CA 1
ATOM 1746 C C . CYS A 1 213 ? 24.976 -13.589 20.002 1.00 73.19 213 CYS A C 1
ATOM 1748 O O . CYS A 1 213 ? 24.202 -13.792 20.939 1.00 73.19 213 CYS A O 1
ATOM 1750 N N . CYS A 1 214 ? 26.014 -14.402 19.768 1.00 73.62 214 CYS A N 1
ATOM 1751 C CA . CYS A 1 214 ? 26.290 -15.591 20.582 1.00 73.62 214 CYS A CA 1
ATOM 1752 C C . CYS A 1 214 ? 26.590 -15.241 22.046 1.00 73.62 214 CYS A C 1
ATOM 1754 O O . CYS A 1 214 ? 26.030 -15.881 22.934 1.00 73.62 214 CYS A O 1
ATOM 1756 N N . THR A 1 215 ? 27.392 -14.199 22.310 1.00 76.31 215 THR A N 1
ATOM 1757 C CA . THR A 1 215 ? 27.660 -13.743 23.692 1.00 76.31 215 THR A CA 1
ATOM 1758 C C . THR A 1 215 ? 26.419 -13.224 24.422 1.00 76.31 215 THR A C 1
ATOM 1760 O O . THR A 1 215 ? 26.392 -13.218 25.650 1.00 76.31 215 THR A O 1
ATOM 1763 N N . SER A 1 216 ? 25.393 -12.800 23.676 1.00 74.38 216 SER A N 1
ATOM 1764 C CA . SER A 1 216 ? 24.142 -12.265 24.223 1.00 74.38 216 SER A CA 1
ATOM 1765 C C . SER A 1 216 ? 23.069 -13.343 24.426 1.00 74.38 216 SER A C 1
ATOM 1767 O O . SER A 1 216 ? 22.223 -13.205 25.307 1.00 74.38 216 SER A O 1
ATOM 1769 N N . ALA A 1 217 ? 23.087 -14.405 23.612 1.00 72.12 217 ALA A N 1
ATOM 1770 C CA . ALA A 1 217 ? 22.067 -15.456 23.596 1.00 72.12 217 ALA A CA 1
ATOM 1771 C C . ALA A 1 217 ? 22.407 -16.680 24.467 1.00 72.12 217 ALA A C 1
ATOM 1773 O O . ALA A 1 217 ? 21.496 -17.382 24.904 1.00 72.12 217 ALA A O 1
ATOM 1774 N N . TYR A 1 218 ? 23.693 -16.941 24.726 1.00 77.12 218 TYR A N 1
ATOM 1775 C CA . TYR A 1 218 ? 24.154 -18.138 25.434 1.00 77.12 218 TYR A CA 1
ATOM 1776 C C . TYR A 1 218 ? 25.101 -17.776 26.585 1.00 77.12 218 TYR A C 1
ATOM 1778 O O . TYR A 1 218 ? 26.010 -16.970 26.415 1.00 77.12 218 TYR A O 1
ATOM 1786 N N . ASP A 1 219 ? 24.963 -18.426 27.746 1.00 74.38 219 ASP A N 1
ATOM 1787 C CA . ASP A 1 219 ? 25.987 -18.343 28.803 1.00 74.38 219 ASP A CA 1
ATOM 1788 C C . ASP A 1 219 ? 27.246 -19.164 28.433 1.00 74.38 219 ASP A C 1
ATOM 1790 O O . ASP A 1 219 ? 28.370 -18.804 28.803 1.00 74.38 219 ASP A O 1
ATOM 1794 N N . HIS A 1 220 ? 27.055 -20.265 27.692 1.00 76.81 220 HIS A N 1
ATOM 1795 C CA . HIS A 1 220 ? 28.098 -21.168 27.199 1.00 76.81 220 HIS A CA 1
ATOM 1796 C C . HIS A 1 220 ? 27.691 -21.869 25.888 1.00 76.81 220 HIS A C 1
ATOM 1798 O O . HIS A 1 220 ? 26.501 -22.013 25.617 1.00 76.81 220 HIS A O 1
ATOM 1804 N N . LEU A 1 221 ? 28.667 -22.326 25.094 1.00 80.12 221 LEU A N 1
ATOM 1805 C CA . LEU A 1 221 ? 28.449 -22.998 23.801 1.00 80.12 221 LEU A CA 1
ATOM 1806 C C . LEU A 1 221 ? 29.521 -24.071 23.535 1.00 80.12 221 LEU A C 1
ATOM 1808 O O . LEU A 1 221 ? 30.707 -23.829 23.770 1.00 80.12 221 LEU A O 1
ATOM 1812 N N . GLY A 1 222 ? 29.141 -25.254 23.039 1.00 79.31 222 GLY A N 1
ATOM 1813 C CA . GLY A 1 222 ? 30.096 -26.332 22.746 1.00 79.31 222 GLY A CA 1
ATOM 1814 C C . GLY A 1 222 ? 31.014 -26.007 21.561 1.00 79.31 222 GLY A C 1
ATOM 1815 O O . GLY A 1 222 ? 30.577 -25.380 20.597 1.00 79.31 222 GLY A O 1
ATOM 1816 N N . ILE A 1 223 ? 32.279 -26.462 21.579 1.00 75.38 223 ILE A N 1
ATOM 1817 C CA . ILE A 1 223 ? 33.250 -26.167 20.497 1.00 75.38 223 ILE A CA 1
ATOM 1818 C C . ILE A 1 223 ? 32.694 -26.504 19.102 1.00 75.38 223 ILE A C 1
ATOM 1820 O O . ILE A 1 223 ? 32.763 -25.671 18.201 1.00 75.38 223 ILE A O 1
ATOM 1824 N N . ARG A 1 224 ? 32.081 -27.683 18.926 1.00 73.56 224 ARG A N 1
ATOM 1825 C CA . ARG A 1 224 ? 31.512 -28.116 17.632 1.00 73.56 224 ARG A CA 1
ATOM 1826 C C . ARG A 1 224 ? 30.354 -27.232 17.160 1.00 73.56 224 ARG A C 1
ATOM 1828 O O . ARG A 1 224 ? 30.169 -27.035 15.961 1.00 73.56 224 ARG A O 1
ATOM 1835 N N . GLU A 1 225 ? 29.578 -26.694 18.093 1.00 73.50 225 GLU A N 1
ATOM 1836 C CA . GLU A 1 225 ? 28.442 -25.821 17.801 1.00 73.50 225 GLU A CA 1
ATOM 1837 C C . GLU A 1 225 ? 28.922 -24.412 17.452 1.00 73.50 225 GLU A C 1
ATOM 1839 O O . GLU A 1 225 ? 28.471 -23.846 16.459 1.00 73.50 225 GLU A O 1
ATOM 1844 N N . ALA A 1 226 ? 29.912 -23.897 18.186 1.00 74.56 226 ALA A N 1
ATOM 1845 C CA . ALA A 1 226 ? 30.594 -22.645 17.879 1.00 74.56 226 ALA A CA 1
ATOM 1846 C C . ALA A 1 226 ? 31.277 -22.679 16.498 1.00 74.56 226 ALA A C 1
ATOM 1848 O O . ALA A 1 226 ? 31.132 -21.730 15.731 1.00 74.56 226 ALA A O 1
ATOM 1849 N N . GLN A 1 227 ? 31.945 -23.784 16.132 1.00 76.56 227 GLN A N 1
ATOM 1850 C CA . GLN A 1 227 ? 32.494 -23.985 14.781 1.00 76.56 227 GLN A CA 1
ATOM 1851 C C . GLN A 1 227 ? 31.401 -23.889 13.707 1.00 76.56 227 GLN A C 1
ATOM 1853 O O . GLN A 1 227 ? 31.556 -23.150 12.734 1.00 76.56 227 GLN A O 1
ATOM 1858 N N . ARG A 1 228 ? 30.277 -24.596 13.906 1.00 75.31 228 ARG A N 1
ATOM 1859 C CA . ARG A 1 228 ? 29.141 -24.612 12.971 1.00 75.31 228 ARG A CA 1
ATOM 1860 C C . ARG A 1 228 ? 28.481 -23.238 12.826 1.00 75.31 228 ARG A C 1
ATOM 1862 O O . ARG A 1 228 ? 28.114 -22.868 11.719 1.00 75.31 228 ARG A O 1
ATOM 1869 N N . ILE A 1 229 ? 28.319 -22.501 13.925 1.00 74.62 229 ILE A N 1
ATOM 1870 C CA . ILE A 1 229 ? 27.628 -21.202 13.948 1.00 74.62 229 ILE A CA 1
ATOM 1871 C C . ILE A 1 229 ? 28.512 -20.081 13.376 1.00 74.62 229 ILE A C 1
ATOM 1873 O O . ILE A 1 229 ? 28.017 -19.248 12.625 1.00 74.62 229 ILE A O 1
ATOM 1877 N N . LEU A 1 230 ? 29.821 -20.081 13.659 1.00 74.38 230 LEU A N 1
ATOM 1878 C CA . LEU A 1 230 ? 30.771 -19.074 13.156 1.00 74.38 230 LEU A CA 1
ATOM 1879 C C . LEU A 1 230 ? 31.337 -19.395 11.755 1.00 74.38 230 LEU A C 1
ATOM 1881 O O . LEU A 1 230 ? 32.143 -18.627 11.223 1.00 74.38 230 LEU A O 1
ATOM 1885 N N . GLY A 1 231 ? 30.950 -20.530 11.159 1.00 71.00 231 GLY A N 1
ATOM 1886 C CA . GLY A 1 231 ? 31.428 -20.976 9.845 1.00 71.00 231 GLY A CA 1
ATOM 1887 C C . GLY A 1 231 ? 32.926 -21.311 9.807 1.00 71.00 231 GLY A C 1
ATOM 1888 O O . GLY A 1 231 ? 33.570 -21.124 8.775 1.00 71.00 231 GLY A O 1
ATOM 1889 N N . LEU A 1 232 ? 33.506 -21.756 10.928 1.00 77.44 232 LEU A N 1
ATOM 1890 C CA . LEU A 1 232 ? 34.948 -21.988 11.072 1.00 77.44 232 LEU A CA 1
ATOM 1891 C C . LEU A 1 232 ? 35.307 -23.462 10.849 1.00 77.44 232 LEU A C 1
ATOM 1893 O O . LEU A 1 232 ? 34.857 -24.346 11.577 1.00 77.44 232 LEU A O 1
ATOM 1897 N N . SER A 1 233 ? 36.155 -23.718 9.848 1.00 71.62 233 SER A N 1
ATOM 1898 C CA . SER A 1 233 ? 36.481 -25.076 9.384 1.00 71.62 233 SER A CA 1
ATOM 1899 C C . SER A 1 233 ? 37.519 -25.803 10.249 1.00 71.62 233 SER A C 1
ATOM 1901 O O . SER A 1 233 ? 37.547 -27.031 10.242 1.00 71.62 233 SER A O 1
ATOM 1903 N N . SER A 1 234 ? 38.357 -25.081 11.006 1.00 75.94 234 SER A N 1
ATOM 1904 C CA . SER A 1 234 ? 39.303 -25.673 11.968 1.00 75.94 234 SER A CA 1
ATOM 1905 C C . SER A 1 234 ? 39.010 -25.249 13.411 1.00 75.94 234 SER A C 1
ATOM 1907 O O . SER A 1 234 ? 38.564 -24.132 13.682 1.00 75.94 234 SER A O 1
ATOM 1909 N N . GLN A 1 235 ? 39.318 -26.143 14.352 1.00 72.81 235 GLN A N 1
ATOM 1910 C CA . GLN A 1 235 ? 39.307 -25.853 15.783 1.00 72.81 235 GLN A CA 1
ATOM 1911 C C . GLN A 1 235 ? 40.369 -24.798 16.152 1.00 72.81 235 GLN A C 1
ATOM 1913 O O . GLN A 1 235 ? 40.102 -23.960 17.006 1.00 72.81 235 GLN A O 1
ATOM 1918 N N . ASP A 1 236 ? 41.510 -24.754 15.454 1.00 73.00 236 ASP A N 1
ATOM 1919 C CA . ASP A 1 236 ? 42.593 -23.784 15.707 1.00 73.00 236 ASP A CA 1
ATOM 1920 C C . ASP A 1 236 ? 42.186 -22.348 15.339 1.00 73.00 236 ASP A C 1
ATOM 1922 O O . ASP A 1 236 ? 42.568 -21.382 16.007 1.00 73.00 236 ASP A O 1
ATOM 1926 N N . GLN A 1 237 ? 41.354 -22.208 14.298 1.00 75.88 237 GLN A N 1
ATOM 1927 C CA . GLN A 1 237 ? 40.756 -20.932 13.894 1.00 75.88 237 GLN A CA 1
ATOM 1928 C C . GLN A 1 237 ? 39.778 -20.441 14.966 1.00 75.88 237 GLN A C 1
ATOM 1930 O O . GLN A 1 237 ? 39.846 -19.283 15.371 1.00 75.88 237 GLN A O 1
ATOM 1935 N N . LEU A 1 238 ? 38.923 -21.332 15.485 1.00 77.12 238 LEU A N 1
ATOM 1936 C CA . LEU A 1 238 ? 38.027 -21.008 16.596 1.00 77.12 238 LEU A CA 1
ATOM 1937 C C . LEU A 1 238 ? 38.803 -20.667 17.876 1.00 77.12 238 LEU A C 1
ATOM 1939 O O . LEU A 1 238 ? 38.432 -19.724 18.565 1.00 77.12 238 LEU A O 1
ATOM 1943 N N . THR A 1 239 ? 39.888 -21.380 18.193 1.00 73.94 239 THR A N 1
ATOM 1944 C CA . THR A 1 239 ? 40.737 -21.064 19.354 1.00 73.94 239 THR A CA 1
ATOM 1945 C C . THR A 1 239 ? 41.414 -19.699 19.202 1.00 73.94 239 THR A C 1
ATOM 1947 O O . THR A 1 239 ? 41.428 -18.921 20.152 1.00 73.94 239 THR A O 1
ATOM 1950 N N . SER A 1 240 ? 41.904 -19.360 18.007 1.00 77.38 240 SER A N 1
ATOM 1951 C CA . SER A 1 240 ? 42.474 -18.035 17.717 1.00 77.38 240 SER A CA 1
ATOM 1952 C C . SER A 1 240 ? 41.436 -16.916 17.871 1.00 77.38 240 SER A C 1
ATOM 1954 O O . SER A 1 240 ? 41.679 -15.953 18.594 1.00 77.38 240 SER A O 1
ATOM 1956 N N . PHE A 1 241 ? 40.249 -17.087 17.283 1.00 78.69 241 PHE A N 1
ATOM 1957 C CA . PHE A 1 241 ? 39.146 -16.123 17.365 1.00 78.69 241 PHE A CA 1
ATOM 1958 C C . PHE A 1 241 ? 38.602 -15.969 18.800 1.00 78.69 241 PHE A C 1
ATOM 1960 O O . PHE A 1 241 ? 38.325 -14.861 19.255 1.00 78.69 241 PHE A O 1
ATOM 1967 N N . ALA A 1 242 ? 38.520 -17.064 19.563 1.00 77.25 242 ALA A N 1
ATOM 1968 C CA . ALA A 1 242 ? 38.147 -17.035 20.976 1.00 77.25 242 ALA A CA 1
ATOM 1969 C C . ALA A 1 242 ? 39.184 -16.291 21.837 1.00 77.25 242 ALA A C 1
ATOM 1971 O O . ALA A 1 242 ? 38.797 -15.525 22.719 1.00 77.25 242 ALA A O 1
ATOM 1972 N N . ASN A 1 243 ? 40.483 -16.461 21.563 1.00 78.69 243 ASN A N 1
ATOM 1973 C CA . ASN A 1 243 ? 41.551 -15.716 22.239 1.00 78.69 243 ASN A CA 1
ATOM 1974 C C . ASN A 1 243 ? 41.479 -14.210 21.928 1.00 78.69 243 ASN A C 1
ATOM 1976 O O . ASN A 1 243 ? 41.595 -13.393 22.841 1.00 78.69 243 ASN A O 1
ATOM 1980 N N . GLU A 1 244 ? 41.234 -13.841 20.668 1.00 79.12 244 GLU A N 1
ATOM 1981 C CA . GLU A 1 244 ? 41.041 -12.452 20.229 1.00 79.12 244 GLU A CA 1
ATOM 1982 C C . GLU A 1 244 ? 39.829 -11.796 20.917 1.00 79.12 244 GLU A C 1
ATOM 1984 O O . GLU A 1 244 ? 39.948 -10.718 21.505 1.00 79.12 244 GLU A O 1
ATOM 1989 N N . ARG A 1 245 ? 38.685 -12.495 20.956 1.00 73.69 245 ARG A N 1
ATOM 1990 C CA . ARG A 1 245 ? 37.474 -12.076 21.688 1.00 73.69 245 ARG A CA 1
ATOM 1991 C C . ARG A 1 245 ? 37.553 -12.280 23.217 1.00 73.69 245 ARG A C 1
ATOM 1993 O O . ARG A 1 245 ? 36.602 -11.944 23.921 1.00 73.69 245 ARG A O 1
ATOM 2000 N N . LYS A 1 246 ? 38.679 -12.777 23.754 1.00 74.75 246 LYS A N 1
ATOM 2001 C CA . LYS A 1 246 ? 38.945 -13.053 25.189 1.00 74.75 246 LYS A CA 1
ATOM 2002 C C . LYS A 1 246 ? 37.958 -14.022 25.865 1.00 74.75 246 LYS A C 1
ATOM 2004 O O . LYS A 1 246 ? 37.769 -13.973 27.084 1.00 74.75 246 LYS A O 1
ATOM 2009 N N . TRP A 1 247 ? 37.330 -14.906 25.097 1.00 80.56 247 TRP A N 1
ATOM 2010 C CA . TRP A 1 247 ? 36.426 -15.931 25.615 1.00 80.56 247 TRP A CA 1
ATOM 2011 C C . TRP A 1 247 ? 37.200 -17.031 26.355 1.00 80.56 247 TRP A C 1
ATOM 2013 O O . TRP A 1 247 ? 38.315 -17.385 25.972 1.00 80.56 247 TRP A O 1
ATOM 2023 N N . ARG A 1 248 ? 36.619 -17.607 27.417 1.00 70.19 248 ARG A N 1
ATOM 2024 C CA . ARG A 1 248 ? 37.277 -18.679 28.188 1.00 70.19 248 ARG A CA 1
ATOM 2025 C C . ARG A 1 248 ? 36.809 -20.048 27.715 1.00 70.19 248 ARG A C 1
ATOM 2027 O O . ARG A 1 248 ? 35.620 -20.336 27.780 1.00 70.19 248 ARG A O 1
ATOM 2034 N N . VAL A 1 249 ? 37.736 -20.920 27.325 1.00 72.81 249 VAL A N 1
ATOM 2035 C CA . VAL A 1 249 ? 37.439 -22.351 27.159 1.00 72.81 249 VAL A CA 1
ATOM 2036 C C . VAL A 1 249 ? 37.477 -23.025 28.533 1.00 72.81 249 VAL A C 1
ATOM 2038 O O . VAL A 1 249 ? 38.413 -22.812 29.303 1.00 72.81 249 VAL A O 1
ATOM 2041 N N . SER A 1 250 ? 36.459 -23.823 28.845 1.00 68.00 250 SER A N 1
ATOM 2042 C CA . SER A 1 250 ? 36.345 -24.606 30.080 1.00 68.00 250 SER A CA 1
ATOM 2043 C C . SER A 1 250 ? 35.813 -26.008 29.775 1.00 68.00 250 SER A C 1
ATOM 2045 O O . SER A 1 250 ? 35.269 -26.245 28.698 1.00 68.00 250 SER A O 1
ATOM 2047 N N . VAL A 1 251 ? 35.950 -26.937 30.722 1.00 66.81 251 VAL A N 1
ATOM 2048 C CA . VAL A 1 251 ? 35.396 -28.293 30.606 1.00 66.81 251 VAL A CA 1
ATOM 2049 C C . VAL A 1 251 ? 34.119 -28.381 31.436 1.00 66.81 251 VAL A C 1
ATOM 2051 O O . VAL A 1 251 ? 34.158 -28.208 32.654 1.00 66.81 251 VAL A O 1
ATOM 2054 N N . LEU A 1 252 ? 32.994 -28.679 30.790 1.00 57.12 252 LEU A N 1
ATOM 2055 C CA . LEU A 1 252 ? 31.708 -28.939 31.440 1.00 57.12 252 LEU A CA 1
ATOM 2056 C C . LEU A 1 252 ? 31.208 -30.318 31.009 1.00 57.12 252 LEU A C 1
ATOM 2058 O O . LEU A 1 252 ? 31.198 -30.646 29.828 1.00 57.12 252 LEU A O 1
ATOM 2062 N N . ASN A 1 253 ? 30.843 -31.156 31.983 1.00 53.44 253 ASN A N 1
ATOM 2063 C CA . ASN A 1 253 ? 30.361 -32.532 31.782 1.00 53.44 253 ASN A CA 1
ATOM 2064 C C . ASN A 1 253 ? 31.277 -33.451 30.937 1.00 53.44 253 ASN A C 1
ATOM 2066 O O . ASN A 1 253 ? 30.831 -34.484 30.447 1.00 53.44 253 ASN A O 1
ATOM 2070 N N . GLY A 1 254 ? 32.563 -33.105 30.802 1.00 57.16 254 GLY A N 1
ATOM 2071 C CA . GLY A 1 254 ? 33.548 -33.843 30.002 1.00 57.16 254 GLY A CA 1
ATOM 2072 C C . GLY A 1 254 ? 33.761 -33.308 28.581 1.00 57.16 254 GLY A C 1
ATOM 2073 O O . GLY A 1 254 ? 34.657 -33.794 27.896 1.00 57.16 254 GLY A O 1
ATOM 2074 N N . GLU A 1 255 ? 33.009 -32.290 28.151 1.00 63.72 255 GLU A N 1
ATOM 2075 C CA . GLU A 1 255 ? 33.199 -31.624 26.859 1.00 63.72 255 GLU A CA 1
ATOM 2076 C C . GLU A 1 255 ? 33.792 -30.216 27.018 1.00 63.72 255 GLU A C 1
ATOM 2078 O O . GLU A 1 255 ? 33.564 -29.519 28.011 1.00 63.72 255 GLU A O 1
ATOM 2083 N N . ASN A 1 256 ? 34.565 -29.788 26.016 1.00 72.75 256 ASN A N 1
ATOM 2084 C CA . ASN A 1 256 ? 35.123 -28.440 25.954 1.00 72.75 256 ASN A CA 1
ATOM 2085 C C . ASN A 1 256 ? 34.053 -27.454 25.460 1.00 72.75 256 ASN A C 1
ATOM 2087 O O . ASN A 1 256 ? 33.571 -27.563 24.326 1.00 72.75 256 ASN A O 1
ATOM 2091 N N . VAL A 1 257 ? 33.741 -26.455 26.283 1.00 78.81 257 VAL A N 1
ATOM 2092 C CA . VAL A 1 257 ? 32.784 -25.386 25.977 1.00 78.81 257 VAL A CA 1
ATOM 2093 C C . VAL A 1 257 ? 33.445 -24.015 26.074 1.00 78.81 257 VAL A C 1
ATOM 2095 O O . VAL A 1 257 ? 34.369 -23.798 26.859 1.00 78.81 257 VAL A O 1
ATOM 2098 N N . ILE A 1 258 ? 32.953 -23.073 25.280 1.00 77.12 258 ILE A N 1
ATOM 2099 C CA . ILE A 1 258 ? 33.287 -21.655 25.375 1.00 77.12 258 ILE A CA 1
ATOM 2100 C C . ILE A 1 258 ? 32.319 -21.022 26.378 1.00 77.12 258 ILE A C 1
ATOM 2102 O O . ILE A 1 258 ? 31.108 -21.138 26.216 1.00 77.12 258 ILE A O 1
ATOM 2106 N N . LEU A 1 259 ? 32.848 -20.369 27.412 1.00 69.50 259 LEU A N 1
ATOM 2107 C CA . LEU A 1 259 ? 32.095 -19.565 28.372 1.00 69.50 259 LEU A CA 1
ATOM 2108 C C . LEU A 1 259 ? 32.122 -18.098 27.938 1.00 69.50 259 LEU A C 1
ATOM 2110 O O . LEU A 1 259 ? 33.200 -17.503 27.816 1.00 69.50 259 LEU A O 1
ATOM 2114 N N . PHE A 1 260 ? 30.941 -17.508 27.755 1.00 74.94 260 PHE A N 1
ATOM 2115 C CA . PHE A 1 260 ? 30.796 -16.092 27.402 1.00 74.94 260 PHE A CA 1
ATOM 2116 C C . PHE A 1 260 ? 30.604 -15.198 28.635 1.00 74.94 260 PHE A C 1
ATOM 2118 O O . PHE A 1 260 ? 30.985 -14.028 28.621 1.00 74.94 260 PHE A O 1
ATOM 2125 N N . ARG A 1 261 ? 30.063 -15.751 29.729 1.00 62.72 261 ARG A N 1
ATOM 2126 C CA . ARG A 1 261 ? 29.733 -15.021 30.963 1.00 62.72 261 ARG A CA 1
ATOM 2127 C C . ARG A 1 261 ? 30.693 -15.351 32.106 1.00 62.72 261 ARG A C 1
ATOM 2129 O O . ARG A 1 261 ? 31.105 -16.496 32.272 1.00 62.72 261 ARG A O 1
ATOM 2136 N N . GLN A 1 262 ? 31.025 -14.352 32.925 1.00 50.25 262 GLN A N 1
ATOM 2137 C CA . GLN A 1 262 ? 31.816 -14.543 34.145 1.00 50.25 262 GLN A CA 1
ATOM 2138 C C . GLN A 1 262 ? 30.898 -14.714 35.364 1.00 50.25 262 GLN A C 1
ATOM 2140 O O . GLN A 1 262 ? 30.041 -13.867 35.614 1.00 50.25 262 GLN A O 1
ATOM 2145 N N . GLU A 1 263 ? 31.102 -15.774 36.152 1.00 41.44 263 GLU A N 1
ATOM 2146 C CA . GLU A 1 263 ? 30.563 -15.855 37.516 1.00 41.44 263 GLU A CA 1
ATOM 2147 C C . GLU A 1 263 ? 31.444 -15.047 38.481 1.00 41.44 263 GLU A C 1
ATOM 2149 O O . GLU A 1 263 ? 32.318 -15.594 39.155 1.00 41.44 263 GLU A O 1
ATOM 2154 N N . GLU A 1 264 ? 31.200 -13.740 38.595 1.00 35.72 264 GLU A N 1
ATOM 2155 C CA . GLU A 1 264 ? 31.680 -12.990 39.758 1.00 35.72 264 GLU A CA 1
ATOM 2156 C C . GLU A 1 264 ? 30.721 -13.180 40.947 1.00 35.72 264 GLU A C 1
ATOM 2158 O O . GLU A 1 264 ? 29.660 -12.572 41.039 1.00 35.72 264 GLU A O 1
ATOM 2163 N N . GLN A 1 265 ? 31.144 -14.048 41.871 1.00 34.66 265 GLN A N 1
ATOM 2164 C CA . GLN A 1 265 ? 30.712 -14.143 43.274 1.00 34.66 265 GLN A CA 1
ATOM 2165 C C . GLN A 1 265 ? 29.214 -14.389 43.569 1.00 34.66 265 GLN A C 1
ATOM 2167 O O . GLN A 1 265 ? 28.483 -13.518 44.039 1.00 34.66 265 GLN A O 1
ATOM 2172 N N . LYS A 1 266 ? 28.803 -15.665 43.531 1.00 38.03 266 LYS A N 1
ATOM 2173 C CA . LYS A 1 266 ? 27.746 -16.161 44.438 1.00 38.03 266 LYS A CA 1
ATOM 2174 C C . LYS A 1 266 ? 28.263 -16.113 45.885 1.00 38.03 266 LYS A C 1
ATOM 2176 O O . LYS A 1 266 ? 29.025 -16.989 46.288 1.00 38.03 266 LYS A O 1
ATOM 2181 N N . GLY A 1 267 ? 27.860 -15.107 46.668 1.00 32.59 267 GLY A N 1
ATOM 2182 C CA . GLY A 1 267 ? 28.430 -14.887 48.004 1.00 32.59 267 GLY A CA 1
ATOM 2183 C C . GLY A 1 267 ? 27.583 -14.059 48.975 1.00 32.59 267 GLY A C 1
ATOM 2184 O O . GLY A 1 267 ? 27.977 -12.956 49.319 1.00 32.59 267 GLY A O 1
ATOM 2185 N N . LYS A 1 268 ? 26.492 -14.645 49.491 1.00 35.66 268 LYS A N 1
ATOM 2186 C CA . LYS A 1 268 ? 25.699 -14.171 50.650 1.00 35.66 268 LYS A CA 1
ATOM 2187 C C . LYS A 1 268 ? 25.092 -12.754 50.565 1.00 35.66 268 LYS A C 1
ATOM 2189 O O . LYS A 1 268 ? 25.631 -11.807 51.122 1.00 35.66 268 LYS A O 1
ATOM 2194 N N . GLU A 1 269 ? 23.835 -12.691 50.143 1.00 32.50 269 GLU A N 1
ATOM 2195 C CA . GLU A 1 269 ? 22.782 -12.292 51.090 1.00 32.50 269 GLU A CA 1
ATOM 2196 C C . GLU A 1 269 ? 21.483 -13.024 50.729 1.00 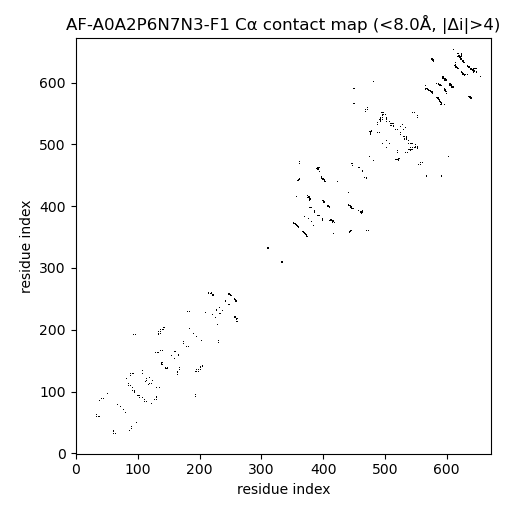32.50 269 GLU A C 1
ATOM 2198 O O . GLU A 1 269 ? 21.245 -13.315 49.556 1.00 32.50 269 GLU A O 1
ATOM 2203 N N . ASP A 1 270 ? 20.701 -13.423 51.733 1.00 35.44 270 ASP A N 1
ATOM 2204 C CA . ASP A 1 270 ? 19.641 -14.421 51.563 1.00 35.44 270 ASP A CA 1
ATOM 2205 C C . ASP A 1 270 ? 18.238 -13.813 51.718 1.00 35.44 270 ASP A C 1
ATOM 2207 O O . ASP A 1 270 ? 17.968 -13.037 52.633 1.00 35.44 270 ASP A O 1
ATOM 2211 N N . SER A 1 271 ? 17.303 -14.257 50.881 1.00 45.22 271 SER A N 1
ATOM 2212 C CA . SER A 1 271 ? 15.856 -14.187 51.136 1.00 45.22 271 SER A CA 1
ATOM 2213 C C . SER A 1 271 ? 15.188 -12.822 51.441 1.00 45.22 271 SER A C 1
ATOM 2215 O O . SER A 1 271 ? 14.421 -12.708 52.399 1.00 45.22 271 SER A O 1
ATOM 2217 N N . GLN A 1 272 ? 15.292 -11.816 50.556 1.00 34.97 272 GLN A N 1
ATOM 2218 C CA . GLN A 1 272 ? 14.153 -10.886 50.393 1.00 34.97 272 GLN A CA 1
ATOM 2219 C C . GLN A 1 272 ? 14.043 -10.218 49.010 1.00 34.97 272 GLN A C 1
ATOM 2221 O O . GLN A 1 272 ? 14.628 -9.172 48.737 1.00 34.97 272 GLN A O 1
ATOM 2226 N N . ILE A 1 273 ? 13.181 -10.777 48.148 1.00 47.38 273 ILE A N 1
ATOM 2227 C CA . ILE A 1 273 ? 12.622 -10.030 47.009 1.00 47.38 273 ILE A CA 1
ATOM 2228 C C . ILE A 1 273 ? 11.861 -8.828 47.598 1.00 47.38 273 ILE A C 1
ATOM 2230 O O . ILE A 1 273 ? 11.016 -9.040 48.473 1.00 47.38 273 ILE A O 1
ATOM 2234 N N . PRO A 1 274 ? 12.106 -7.580 47.151 1.00 46.44 274 PRO A N 1
ATOM 2235 C CA . PRO A 1 274 ? 11.560 -6.382 47.786 1.00 46.44 274 PRO A CA 1
ATOM 2236 C C . PRO A 1 274 ? 10.093 -6.148 47.388 1.00 46.44 274 PRO A C 1
ATOM 2238 O O . PRO A 1 274 ? 9.736 -5.135 46.784 1.00 46.44 274 PRO A O 1
ATOM 2241 N N . SER A 1 275 ? 9.221 -7.089 47.755 1.00 45.50 275 SER A N 1
ATOM 2242 C CA . SER A 1 275 ? 7.782 -7.086 47.483 1.00 45.50 275 SER A CA 1
ATOM 2243 C C . SER A 1 275 ? 7.111 -5.808 47.980 1.00 45.50 275 SER A C 1
ATOM 2245 O O . SER A 1 275 ? 6.348 -5.205 47.238 1.00 45.50 275 SER A O 1
ATOM 2247 N N . GLN A 1 276 ? 7.469 -5.304 49.166 1.00 47.16 276 GLN A N 1
ATOM 2248 C CA . GLN A 1 276 ? 6.985 -4.009 49.663 1.00 47.16 276 GLN A CA 1
ATOM 2249 C C . GLN A 1 276 ? 7.401 -2.817 48.783 1.00 47.16 276 GLN A C 1
ATOM 2251 O O . GLN A 1 276 ? 6.688 -1.816 48.743 1.00 47.16 276 GLN A O 1
ATOM 2256 N N . LYS A 1 277 ? 8.540 -2.894 48.084 1.00 45.59 277 LYS A N 1
ATOM 2257 C CA . LYS A 1 277 ? 9.039 -1.827 47.204 1.00 45.59 277 LYS A CA 1
ATOM 2258 C C . LYS A 1 277 ? 8.299 -1.855 45.865 1.00 45.59 277 LYS A C 1
ATOM 2260 O O . LYS A 1 277 ? 7.792 -0.814 45.456 1.00 45.59 277 LYS A O 1
ATOM 2265 N N . LEU A 1 278 ? 8.111 -3.046 45.283 1.00 48.91 278 LEU A N 1
ATOM 2266 C CA . LEU A 1 278 ? 7.232 -3.243 44.124 1.00 48.91 278 LEU A CA 1
ATOM 2267 C C . LEU A 1 278 ? 5.789 -2.827 44.441 1.00 48.91 278 LEU A C 1
ATOM 2269 O O . LEU A 1 278 ? 5.241 -1.993 43.737 1.00 48.91 278 LEU A O 1
ATOM 2273 N N . ILE A 1 279 ? 5.203 -3.311 45.541 1.00 51.53 279 ILE A N 1
ATOM 2274 C CA . ILE A 1 279 ? 3.839 -2.959 45.972 1.00 51.53 279 ILE A CA 1
ATOM 2275 C C . ILE A 1 279 ? 3.701 -1.447 46.182 1.00 51.53 279 ILE A C 1
ATOM 2277 O O . ILE A 1 279 ? 2.696 -0.876 45.770 1.00 51.53 279 ILE A O 1
ATOM 2281 N N . ARG A 1 280 ? 4.705 -0.760 46.750 1.00 45.38 280 ARG A N 1
ATOM 2282 C CA . ARG A 1 280 ? 4.702 0.712 46.840 1.00 45.38 280 ARG A CA 1
ATOM 2283 C C . ARG A 1 280 ? 4.757 1.387 45.468 1.00 45.38 280 ARG A C 1
ATOM 2285 O O . ARG A 1 280 ? 4.052 2.372 45.290 1.00 45.38 280 ARG A O 1
ATOM 2292 N N . GLN A 1 281 ? 5.528 0.865 44.512 1.00 47.09 281 GLN A N 1
ATOM 2293 C CA . GLN A 1 281 ? 5.596 1.403 43.146 1.00 47.09 281 GLN A CA 1
ATOM 2294 C C . GLN A 1 281 ? 4.304 1.138 42.349 1.00 47.09 281 GLN A C 1
ATOM 2296 O O . GLN A 1 281 ? 3.790 2.042 41.694 1.00 47.09 281 GLN A O 1
ATOM 2301 N N . THR A 1 282 ? 3.711 -0.053 42.462 1.00 42.62 282 THR A N 1
ATOM 2302 C CA . THR A 1 282 ? 2.410 -0.386 41.863 1.00 42.62 282 THR A CA 1
ATOM 2303 C C . THR A 1 282 ? 1.281 0.434 42.491 1.00 42.62 282 THR A C 1
ATOM 2305 O O . THR A 1 282 ? 0.432 0.944 41.766 1.00 42.62 282 THR A O 1
ATOM 2308 N N . LEU A 1 283 ? 1.291 0.646 43.813 1.00 43.44 283 LEU A N 1
ATOM 2309 C CA . LEU A 1 283 ? 0.336 1.533 44.487 1.00 43.44 283 LEU A CA 1
ATOM 2310 C C . LEU A 1 283 ? 0.551 3.011 44.139 1.00 43.44 283 LEU A C 1
ATOM 2312 O O . LEU A 1 283 ? -0.434 3.738 44.057 1.00 43.44 283 LEU A O 1
ATOM 2316 N N . SER A 1 284 ? 1.785 3.478 43.904 1.00 39.88 284 SER A N 1
ATOM 2317 C CA . SER A 1 284 ? 1.995 4.845 43.406 1.00 39.88 284 SER A CA 1
ATOM 2318 C C . SER A 1 284 ? 1.481 5.010 41.978 1.00 39.88 284 SER A C 1
ATOM 2320 O O . SER A 1 284 ? 0.787 5.988 41.726 1.00 39.88 284 SER A O 1
ATOM 2322 N N . TYR A 1 285 ? 1.715 4.034 41.090 1.00 37.97 285 TYR A N 1
ATOM 2323 C CA . TYR A 1 285 ? 1.152 4.032 39.733 1.00 37.97 285 TYR A CA 1
ATOM 2324 C C . TYR A 1 285 ? -0.385 4.015 39.754 1.00 37.97 285 TYR A C 1
ATOM 2326 O O . TYR A 1 285 ? -1.022 4.883 39.160 1.00 37.97 285 TYR A O 1
ATOM 2334 N N . ALA A 1 286 ? -0.995 3.106 40.521 1.00 36.44 286 ALA A N 1
ATOM 2335 C CA . ALA A 1 286 ? -2.449 3.047 40.684 1.00 36.44 286 ALA A CA 1
ATOM 2336 C C . ALA A 1 286 ? -3.035 4.342 41.282 1.00 36.44 286 ALA A C 1
ATOM 2338 O O . ALA A 1 286 ? -4.156 4.720 40.954 1.00 36.44 286 ALA A O 1
ATOM 2339 N N . ARG A 1 287 ? -2.275 5.054 42.127 1.00 35.66 287 ARG A N 1
ATOM 2340 C CA . ARG A 1 287 ? -2.678 6.345 42.702 1.00 35.66 287 ARG A CA 1
ATOM 2341 C C . ARG A 1 287 ? -2.524 7.523 41.731 1.00 35.66 287 ARG A C 1
ATOM 2343 O O . ARG A 1 287 ? -3.266 8.489 41.874 1.00 35.66 287 ARG A O 1
ATOM 2350 N N . SER A 1 288 ? -1.612 7.460 40.759 1.00 32.91 288 SER A N 1
ATOM 2351 C CA . SER A 1 288 ? -1.512 8.457 39.679 1.00 32.91 288 SER A CA 1
ATOM 2352 C C . SER A 1 288 ? -2.515 8.231 38.543 1.00 32.91 288 SER A C 1
ATOM 2354 O O . SER A 1 288 ? -2.929 9.195 37.910 1.00 32.91 288 SER A O 1
ATOM 2356 N N . SER A 1 289 ? -2.945 6.990 38.296 1.00 29.47 289 SER A N 1
ATOM 2357 C CA . SER A 1 289 ? -3.807 6.641 37.154 1.00 29.47 289 SER A CA 1
ATOM 2358 C C . SER A 1 289 ? -5.321 6.751 37.412 1.00 29.47 289 SER A C 1
ATOM 2360 O O . SER A 1 289 ? -6.100 6.334 36.560 1.00 29.47 289 SER A O 1
ATOM 2362 N N . VAL A 1 290 ? -5.769 7.289 38.558 1.00 31.12 290 VAL A N 1
ATOM 2363 C CA . VAL A 1 290 ? -7.207 7.373 38.907 1.00 31.12 290 VAL A CA 1
ATOM 2364 C C . VAL A 1 290 ? -7.607 8.751 39.456 1.00 31.12 290 VAL A C 1
ATOM 2366 O O . VAL A 1 290 ? -8.019 8.871 40.606 1.00 31.12 290 VAL A O 1
ATOM 2369 N N . VAL A 1 291 ? -7.557 9.791 38.610 1.00 28.80 291 VAL A N 1
ATOM 2370 C CA . VAL A 1 291 ? -8.505 10.928 38.681 1.00 28.80 291 VAL A CA 1
ATOM 2371 C C . VAL A 1 291 ? -8.815 11.475 37.277 1.00 28.80 291 VAL A C 1
ATOM 2373 O O . VAL A 1 291 ? -8.203 12.441 36.834 1.00 28.80 291 VAL A O 1
ATOM 2376 N N . LEU A 1 292 ? -9.860 10.955 36.626 1.00 25.08 292 LEU A N 1
ATOM 2377 C CA . LEU A 1 292 ? -10.726 11.784 35.777 1.00 25.08 292 LEU A CA 1
ATOM 2378 C C . LEU A 1 292 ? -12.201 11.406 35.979 1.00 25.08 292 LEU A C 1
ATOM 2380 O O . LEU A 1 292 ? -12.674 10.372 35.528 1.00 25.08 292 LEU A O 1
ATOM 2384 N N . LYS A 1 293 ? -12.897 12.296 36.695 1.00 27.45 293 LYS A N 1
ATOM 2385 C CA . LYS A 1 293 ? -14.346 12.569 36.688 1.00 27.45 293 LYS A CA 1
ATOM 2386 C C . LYS A 1 293 ? -15.310 11.402 36.375 1.00 27.45 293 LYS A C 1
ATOM 2388 O O . LYS A 1 293 ? -15.690 11.192 35.233 1.00 27.45 293 LYS A O 1
ATOM 2393 N N . THR A 1 294 ? -15.972 10.902 37.414 1.00 26.08 294 THR A N 1
ATOM 2394 C CA . THR A 1 294 ? -17.430 11.114 37.543 1.00 26.08 294 THR A CA 1
ATOM 2395 C C . THR A 1 294 ? -17.744 11.445 38.998 1.00 26.08 294 THR A C 1
ATOM 2397 O O . THR A 1 294 ? -17.072 10.969 39.909 1.00 26.08 294 THR A O 1
ATOM 2400 N N . GLY A 1 295 ? -18.719 12.324 39.227 1.00 25.72 295 GLY A N 1
ATOM 2401 C CA . GLY A 1 295 ? -19.118 12.732 40.570 1.00 25.72 295 GLY A CA 1
ATOM 2402 C C . GLY A 1 295 ? -20.505 12.214 40.915 1.00 25.72 295 GLY A C 1
ATOM 2403 O O . GLY A 1 295 ? -21.435 12.382 40.131 1.00 25.72 295 GLY A O 1
ATOM 2404 N N . ASN A 1 296 ? -20.671 11.679 42.123 1.00 26.14 296 ASN A N 1
ATOM 2405 C CA . ASN A 1 296 ? -21.939 11.818 42.828 1.00 26.14 296 ASN A CA 1
ATOM 2406 C C . ASN A 1 296 ? -21.745 11.827 44.351 1.00 26.14 296 ASN A C 1
ATOM 2408 O O . ASN A 1 296 ? -20.676 11.504 44.865 1.00 26.14 296 ASN A O 1
ATOM 2412 N N . LYS A 1 297 ? -22.769 12.306 45.056 1.00 27.77 297 LYS A N 1
ATOM 2413 C CA . LYS A 1 297 ? -22.739 12.649 46.489 1.00 27.77 297 LYS A CA 1
ATOM 2414 C C . LYS A 1 297 ? -22.518 11.413 47.376 1.00 27.77 297 LYS A C 1
ATOM 2416 O O . LYS A 1 297 ? -23.100 10.378 47.088 1.00 27.77 297 LYS A O 1
ATOM 2421 N N . TYR A 1 298 ? -21.815 11.566 48.505 1.00 24.89 298 TYR A N 1
ATOM 2422 C CA . TYR A 1 298 ? -22.415 11.466 49.854 1.00 24.89 298 TYR A CA 1
ATOM 2423 C C . TYR A 1 298 ? -21.472 12.015 50.955 1.00 24.89 298 TYR A C 1
ATOM 2425 O O . TYR A 1 298 ? -20.308 12.319 50.708 1.00 24.89 298 TYR A O 1
ATOM 2433 N N . VAL A 1 299 ? -22.034 12.266 52.143 1.00 25.45 299 VAL A N 1
ATOM 2434 C CA . VAL A 1 299 ? -21.503 13.108 53.245 1.00 25.45 299 VAL A CA 1
ATOM 2435 C C . VAL A 1 299 ? -20.416 12.395 54.079 1.00 25.45 299 VAL A C 1
ATOM 2437 O O . VAL A 1 299 ? -20.536 11.193 54.285 1.00 25.45 299 VAL A O 1
ATOM 2440 N N . GLY A 1 300 ? -19.400 13.110 54.617 1.00 23.52 300 GLY A N 1
ATOM 2441 C CA . GLY A 1 300 ? -18.317 12.450 55.391 1.00 23.52 300 GLY A CA 1
ATOM 2442 C C . GLY A 1 300 ? -17.421 13.227 56.391 1.00 23.52 300 GLY A C 1
ATOM 2443 O O . GLY A 1 300 ? -16.874 12.578 57.270 1.00 23.52 300 GLY A O 1
ATOM 2444 N N . GLY A 1 301 ? -17.291 14.564 56.344 1.00 24.08 301 GLY A N 1
ATOM 2445 C CA . GLY A 1 301 ? -16.700 15.390 57.432 1.00 24.08 301 GLY A CA 1
ATOM 2446 C C . GLY A 1 301 ? -15.157 15.473 57.607 1.00 24.08 301 GLY A C 1
ATOM 2447 O O . GLY A 1 301 ? -14.457 14.480 57.501 1.00 24.08 301 GLY A O 1
ATOM 2448 N N . PHE A 1 302 ? -14.683 16.681 57.985 1.00 21.69 302 PHE A N 1
ATOM 2449 C CA . PHE A 1 302 ? -13.408 17.050 58.668 1.00 21.69 302 PHE A CA 1
ATOM 2450 C C . PHE A 1 302 ? -12.034 16.637 58.056 1.00 21.69 302 PHE A C 1
ATOM 2452 O O . PHE A 1 302 ? -11.829 15.503 57.662 1.00 21.69 302 PHE A O 1
ATOM 2459 N N . LYS A 1 303 ? -10.974 17.474 58.030 1.00 22.36 303 LYS A N 1
ATOM 2460 C CA . LYS A 1 303 ? -10.765 18.914 58.346 1.00 22.36 303 LYS A CA 1
ATOM 2461 C C . LYS A 1 303 ? -9.509 19.423 57.582 1.00 22.36 303 LYS A C 1
ATOM 2463 O O . LYS A 1 303 ? -8.688 18.613 57.171 1.00 22.36 303 LYS A O 1
ATOM 2468 N N . VAL A 1 304 ? -9.345 20.741 57.396 1.00 23.52 304 VAL A N 1
ATOM 2469 C CA . VAL A 1 304 ? -8.330 21.365 56.503 1.00 23.52 304 VAL A CA 1
ATOM 2470 C C . VAL A 1 304 ? -7.141 22.015 57.242 1.00 23.52 304 VAL A C 1
ATOM 2472 O O . VAL A 1 304 ? -7.347 22.670 58.262 1.00 23.52 304 VAL A O 1
ATOM 2475 N N . SER A 1 305 ? -5.937 21.934 56.647 1.00 23.00 305 SER A N 1
ATOM 2476 C CA . SER A 1 305 ? -4.783 22.861 56.795 1.00 23.00 305 SER A CA 1
ATOM 2477 C C . SER A 1 305 ? -3.793 22.639 55.617 1.00 23.00 305 SER A C 1
ATOM 2479 O O . SER A 1 305 ? -3.418 21.491 55.407 1.00 23.00 305 SER A O 1
ATOM 2481 N N . SER A 1 306 ? -3.492 23.598 54.714 1.00 23.61 306 SER A N 1
ATOM 2482 C CA . SER A 1 306 ? -2.626 24.809 54.870 1.00 23.61 306 SER A CA 1
ATOM 2483 C C . SER A 1 306 ? -1.110 24.456 54.877 1.00 23.61 306 SER A C 1
ATOM 2485 O O . SER A 1 306 ? -0.760 23.548 55.622 1.00 23.61 306 SER A O 1
ATOM 2487 N N . VAL A 1 307 ? -0.152 25.061 54.127 1.00 22.23 307 VAL A N 1
ATOM 2488 C CA . VAL A 1 307 ? -0.084 26.271 53.240 1.00 22.23 307 VAL A CA 1
ATOM 2489 C C . VAL A 1 307 ? 1.126 26.183 52.232 1.00 22.23 307 VAL A C 1
ATOM 2491 O O . VAL A 1 307 ? 1.860 25.201 52.287 1.00 22.23 307 VAL A O 1
ATOM 2494 N N . ALA A 1 308 ? 1.325 27.156 51.310 1.00 24.52 308 ALA A N 1
ATOM 2495 C CA . ALA A 1 308 ? 2.425 27.276 50.296 1.00 24.52 308 ALA A CA 1
ATOM 2496 C C . ALA A 1 308 ? 3.771 27.870 50.858 1.00 24.52 308 ALA A C 1
ATOM 2498 O O . ALA A 1 308 ? 3.911 27.900 52.078 1.00 24.52 308 ALA A O 1
ATOM 2499 N N . ASP A 1 309 ? 4.830 28.344 50.152 1.00 23.31 309 ASP A N 1
ATOM 2500 C CA . ASP A 1 309 ? 5.143 28.818 48.761 1.00 23.31 309 ASP A CA 1
ATOM 2501 C C . ASP A 1 309 ? 6.718 28.913 48.596 1.00 23.31 309 ASP A C 1
ATOM 2503 O O . ASP A 1 309 ? 7.390 28.780 49.619 1.00 23.31 309 ASP A O 1
ATOM 2507 N N . VAL A 1 310 ? 7.476 29.152 47.491 1.00 25.88 310 VAL A N 1
ATOM 2508 C CA . VAL A 1 310 ? 7.290 29.513 46.051 1.00 25.88 310 VAL A CA 1
ATOM 2509 C C . VAL A 1 310 ? 8.544 29.136 45.183 1.00 25.88 310 VAL A C 1
ATOM 2511 O O . VAL A 1 310 ? 9.462 28.491 45.685 1.00 25.88 310 VAL A O 1
ATOM 2514 N N . ALA A 1 311 ? 8.626 29.577 43.908 1.00 27.78 311 ALA A N 1
ATOM 2515 C CA . ALA A 1 311 ? 9.701 29.343 42.907 1.00 27.78 311 ALA A CA 1
ATOM 2516 C C . ALA A 1 311 ? 10.602 30.578 42.531 1.00 27.78 311 ALA A C 1
ATOM 2518 O O . ALA A 1 311 ? 10.626 31.577 43.248 1.00 27.78 311 ALA A O 1
ATOM 2519 N N . VAL A 1 312 ? 11.260 30.526 41.343 1.00 28.50 312 VAL A N 1
ATOM 2520 C CA . VAL A 1 312 ? 11.997 31.591 40.579 1.00 28.50 312 VAL A CA 1
ATOM 2521 C C . VAL A 1 312 ? 13.485 31.811 40.964 1.00 28.50 312 VAL A C 1
ATOM 2523 O O . VAL A 1 312 ? 13.785 31.925 42.146 1.00 28.50 312 VAL A O 1
ATOM 2526 N N . THR A 1 313 ? 14.490 31.948 40.067 1.00 25.03 313 THR A N 1
ATOM 2527 C CA . THR A 1 313 ? 14.641 32.068 38.573 1.00 25.03 313 THR A CA 1
ATOM 2528 C C . THR A 1 313 ? 15.299 30.822 37.919 1.00 25.03 313 THR A C 1
ATOM 2530 O O . THR A 1 313 ? 15.723 29.937 38.649 1.00 25.03 313 THR A O 1
ATOM 2533 N N . GLY A 1 314 ? 15.484 30.668 36.590 1.00 25.23 314 GLY A N 1
ATOM 2534 C CA . GLY A 1 314 ? 15.070 31.460 35.402 1.00 25.23 314 GLY A CA 1
ATOM 2535 C C . GLY A 1 314 ? 16.225 31.906 34.458 1.00 25.23 314 GLY A C 1
ATOM 2536 O O . GLY A 1 314 ? 17.139 32.572 34.933 1.00 25.23 314 GLY A O 1
ATOM 2537 N N . GLY A 1 315 ? 16.133 31.605 33.144 1.00 24.66 315 GLY A N 1
ATOM 2538 C CA . GLY A 1 315 ? 17.077 31.950 32.041 1.00 24.66 315 GLY A CA 1
ATOM 2539 C C . GLY A 1 315 ? 17.713 30.695 31.392 1.00 24.66 315 GLY A C 1
ATOM 2540 O O . GLY A 1 315 ? 18.495 30.043 32.072 1.00 24.66 315 GLY A O 1
ATOM 2541 N N . LEU A 1 316 ? 17.313 30.161 30.218 1.00 28.86 316 LEU A N 1
ATOM 2542 C CA . LEU A 1 316 ? 17.201 30.682 28.823 1.00 28.86 316 LEU A CA 1
ATOM 2543 C C . LEU A 1 316 ? 18.577 30.944 28.171 1.00 28.86 316 LEU A C 1
ATOM 2545 O O . LEU A 1 316 ? 19.451 31.496 28.826 1.00 28.86 316 LEU A O 1
ATOM 2549 N N . THR A 1 317 ? 18.842 30.551 26.916 1.00 26.70 317 THR A N 1
ATOM 2550 C CA . THR A 1 317 ? 17.980 30.541 25.705 1.00 26.70 317 THR A CA 1
ATOM 2551 C C . THR A 1 317 ? 17.937 29.202 24.933 1.00 26.70 317 THR A C 1
ATOM 2553 O O . THR A 1 317 ? 18.742 28.313 25.190 1.00 26.70 317 THR A O 1
ATOM 2556 N N . GLY A 1 318 ? 17.009 29.054 23.966 1.00 26.91 318 GLY A N 1
ATOM 2557 C CA . GLY A 1 318 ? 17.097 27.992 22.943 1.00 26.91 318 GLY A CA 1
ATOM 2558 C C . GLY A 1 318 ? 15.801 27.594 22.216 1.00 26.91 318 GLY A C 1
ATOM 2559 O O . GLY A 1 318 ? 15.806 27.504 20.996 1.00 26.91 318 GLY A O 1
ATOM 2560 N N . ALA A 1 319 ? 14.706 27.329 22.941 1.00 28.64 319 ALA A N 1
ATOM 2561 C CA . ALA A 1 319 ? 13.550 26.596 22.391 1.00 28.64 319 ALA A CA 1
ATOM 2562 C C . ALA A 1 319 ? 12.177 27.084 22.908 1.00 28.64 319 ALA A C 1
ATOM 2564 O O . ALA A 1 319 ? 11.321 26.279 23.268 1.00 28.64 319 ALA A O 1
ATOM 2565 N N . LEU A 1 320 ? 11.972 28.402 23.005 1.00 27.36 320 LEU A N 1
ATOM 2566 C CA . LEU A 1 320 ? 10.744 28.994 23.559 1.00 27.36 320 LEU A CA 1
ATOM 2567 C C . LEU A 1 320 ? 10.422 30.332 22.869 1.00 27.36 320 LEU A C 1
ATOM 2569 O O . LEU A 1 320 ? 10.677 31.401 23.411 1.00 27.36 320 LEU A O 1
ATOM 2573 N N . GLU A 1 321 ? 9.900 30.252 21.641 1.00 27.81 321 GLU A N 1
ATOM 2574 C CA . GLU A 1 321 ? 9.583 31.425 20.800 1.00 27.81 321 GLU A CA 1
ATOM 2575 C C . GLU A 1 321 ? 8.318 31.221 19.928 1.00 27.81 321 GLU A C 1
ATOM 2577 O O . GLU A 1 321 ? 8.166 31.827 18.874 1.00 27.81 321 GLU A O 1
ATOM 2582 N N . ARG A 1 322 ? 7.397 30.329 20.342 1.00 30.70 322 ARG A N 1
ATOM 2583 C CA . ARG A 1 322 ? 6.095 30.091 19.667 1.00 30.70 322 ARG A CA 1
ATOM 2584 C C . ARG A 1 322 ? 4.907 29.846 20.616 1.00 30.70 322 ARG A C 1
ATOM 2586 O O . ARG A 1 322 ? 3.905 29.276 20.205 1.00 30.70 322 ARG A O 1
ATOM 2593 N N . THR A 1 323 ? 5.011 30.224 21.892 1.00 31.30 323 THR A N 1
ATOM 2594 C CA . THR A 1 323 ? 3.956 29.970 22.899 1.00 31.30 323 THR A CA 1
ATOM 2595 C C . THR A 1 323 ? 3.780 31.140 23.874 1.00 31.30 323 THR A C 1
ATOM 2597 O O . THR A 1 323 ? 3.763 30.937 25.087 1.00 31.30 323 THR A O 1
ATOM 2600 N N . THR A 1 324 ? 3.690 32.366 23.348 1.00 25.62 324 THR A N 1
ATOM 2601 C CA . THR A 1 324 ? 3.265 33.566 24.096 1.00 25.62 324 THR A CA 1
ATOM 2602 C C . THR A 1 324 ? 2.578 34.574 23.171 1.00 25.62 324 THR A C 1
ATOM 2604 O O . THR A 1 324 ? 3.142 35.618 22.848 1.00 25.62 324 THR A O 1
ATOM 2607 N N . GLU A 1 325 ? 1.341 34.278 22.790 1.00 26.83 325 GLU A N 1
ATOM 2608 C CA . GLU A 1 325 ? 0.306 35.315 22.765 1.00 26.83 325 GLU A CA 1
ATOM 2609 C C . GLU A 1 325 ? -0.660 35.032 23.932 1.00 26.83 325 GLU A C 1
ATOM 2611 O O . GLU A 1 325 ? -0.664 33.924 24.469 1.00 26.83 325 GLU A O 1
ATOM 2616 N N . GLU A 1 326 ? -1.408 36.055 24.355 1.00 29.58 326 GLU A N 1
ATOM 2617 C CA . GLU A 1 326 ? -2.266 36.111 25.558 1.00 29.58 326 GLU A CA 1
ATOM 2618 C C . GLU A 1 326 ? -1.598 36.101 26.962 1.00 29.58 326 GLU A C 1
ATOM 2620 O O . GLU A 1 326 ? -0.657 35.371 27.263 1.00 29.58 326 GLU A O 1
ATOM 2625 N N . GLY A 1 327 ? -2.197 36.867 27.892 1.00 27.38 327 GLY A N 1
ATOM 2626 C CA . GLY A 1 327 ? -2.459 36.328 29.241 1.00 27.38 327 GLY A CA 1
ATOM 2627 C C . GLY A 1 327 ? -1.584 36.737 30.442 1.00 27.38 327 GLY A C 1
ATOM 2628 O O . GLY A 1 327 ? -1.199 35.880 31.232 1.00 27.38 327 GLY A O 1
ATOM 2629 N N . ILE A 1 328 ? -1.311 38.029 30.664 1.00 26.95 328 ILE A N 1
ATOM 2630 C CA . ILE A 1 328 ? -0.665 38.539 31.902 1.00 26.95 328 ILE A CA 1
ATOM 2631 C C . ILE A 1 328 ? -1.454 38.153 33.180 1.00 26.95 328 ILE A C 1
ATOM 2633 O O . ILE A 1 328 ? -2.654 38.405 33.218 1.00 26.95 328 ILE A O 1
ATOM 2637 N N . ILE A 1 329 ? -0.781 37.697 34.260 1.00 25.55 329 ILE A N 1
ATOM 2638 C CA . ILE A 1 329 ? -0.973 38.141 35.677 1.00 25.55 329 ILE A CA 1
ATOM 2639 C C . ILE A 1 329 ? 0.086 37.529 36.634 1.00 25.55 329 ILE A C 1
ATOM 2641 O O . ILE A 1 329 ? 0.802 36.592 36.293 1.00 25.55 329 ILE A O 1
ATOM 2645 N N . SER A 1 330 ? 0.280 38.146 37.808 1.00 25.69 330 SER A N 1
ATOM 2646 C CA . SER A 1 330 ? 1.500 38.082 38.636 1.00 25.69 330 SER A CA 1
ATOM 2647 C C . SER A 1 330 ? 1.376 37.368 39.993 1.00 25.69 330 SER A C 1
ATOM 2649 O O . SER A 1 330 ? 0.361 37.534 40.659 1.00 25.69 330 SER A O 1
ATOM 2651 N N . HIS A 1 331 ? 2.473 36.765 40.496 1.00 24.03 331 HIS A N 1
ATOM 2652 C CA . HIS A 1 331 ? 3.208 37.238 41.701 1.00 24.03 331 HIS A CA 1
ATOM 2653 C C . HIS A 1 331 ? 4.470 36.396 42.050 1.00 24.03 331 HIS A C 1
ATOM 2655 O O . HIS A 1 331 ? 4.714 35.342 41.471 1.00 24.03 331 HIS A O 1
ATOM 2661 N N . ARG A 1 332 ? 5.299 36.893 42.990 1.00 27.06 332 ARG A N 1
ATOM 2662 C CA . ARG A 1 332 ? 6.433 36.197 43.649 1.00 27.06 332 ARG A CA 1
ATOM 2663 C C . ARG A 1 332 ? 6.431 36.499 45.159 1.00 27.06 332 ARG A C 1
ATOM 2665 O O . ARG A 1 332 ? 6.201 37.657 45.512 1.00 27.06 332 ARG A O 1
ATOM 2672 N N . PRO A 1 333 ? 6.834 35.555 46.026 1.00 25.16 333 PRO A N 1
ATOM 2673 C CA . PRO A 1 333 ? 7.792 35.872 47.106 1.00 25.16 333 PRO A CA 1
ATOM 2674 C C . PRO A 1 333 ? 9.229 35.331 46.871 1.00 25.16 333 PRO A C 1
ATOM 2676 O O . PRO A 1 333 ? 9.607 34.976 45.758 1.00 25.16 333 PRO A O 1
ATOM 2679 N N . ARG A 1 334 ? 10.084 35.378 47.907 1.00 27.33 334 ARG A N 1
ATOM 2680 C CA . ARG A 1 334 ? 11.505 34.957 47.928 1.00 27.33 334 ARG A CA 1
ATOM 2681 C C . ARG A 1 334 ? 11.785 34.143 49.198 1.00 27.33 334 ARG A C 1
ATOM 2683 O O . ARG A 1 334 ? 11.210 34.465 50.232 1.00 27.33 334 ARG A O 1
ATOM 2690 N N . PHE A 1 335 ? 12.795 33.268 49.181 1.00 23.48 335 PHE A N 1
ATOM 2691 C CA . PHE A 1 335 ? 13.456 32.772 50.402 1.00 23.48 335 PHE A CA 1
ATOM 2692 C C . PHE A 1 335 ? 14.993 32.847 50.325 1.00 23.48 335 PHE A C 1
ATOM 2694 O O . PHE A 1 335 ? 15.568 33.043 49.255 1.00 23.48 335 PHE A O 1
ATOM 2701 N N . ARG A 1 336 ? 15.662 32.770 51.486 1.00 24.19 336 ARG A N 1
ATOM 2702 C CA . ARG A 1 336 ? 17.118 32.956 51.662 1.00 24.19 336 ARG A CA 1
ATOM 2703 C C . ARG A 1 336 ? 17.791 31.670 52.163 1.00 24.19 336 ARG A C 1
ATOM 2705 O O . ARG A 1 336 ? 17.280 31.029 53.069 1.00 24.19 336 ARG A O 1
ATOM 2712 N N . HIS A 1 337 ? 18.962 31.381 51.592 1.00 27.69 337 HIS A N 1
ATOM 2713 C CA . HIS A 1 337 ? 19.985 30.388 51.964 1.00 27.69 337 HIS A CA 1
ATOM 2714 C C . HIS A 1 337 ? 19.762 29.449 53.169 1.00 27.69 337 HIS A C 1
ATOM 2716 O O . HIS A 1 337 ? 19.797 29.885 54.321 1.00 27.69 337 HIS A O 1
ATOM 2722 N N . ARG A 1 338 ? 19.939 28.144 52.911 1.00 22.91 338 ARG A N 1
ATOM 2723 C CA . ARG A 1 338 ? 20.980 27.373 53.618 1.00 22.91 338 ARG A CA 1
ATOM 2724 C C . ARG A 1 338 ? 21.555 26.243 52.750 1.00 22.91 338 ARG A C 1
ATOM 2726 O O . ARG A 1 338 ? 20.818 25.616 52.007 1.00 22.91 338 ARG A O 1
ATOM 2733 N N . SER A 1 339 ? 22.866 26.026 52.880 1.00 22.80 339 SER A N 1
ATOM 2734 C CA . SER A 1 339 ? 23.647 24.839 52.477 1.00 22.80 339 SER A CA 1
ATOM 2735 C C . SER A 1 339 ? 23.395 24.218 51.091 1.00 22.80 339 SER A C 1
ATOM 2737 O O . SER A 1 339 ? 22.562 23.331 50.936 1.00 22.80 339 SER A O 1
ATOM 2739 N N . ILE A 1 340 ? 24.233 24.580 50.113 1.00 24.08 340 ILE A N 1
ATOM 2740 C CA . ILE A 1 340 ? 24.430 23.775 48.896 1.00 24.08 340 ILE A CA 1
ATOM 2741 C C . ILE A 1 340 ? 25.239 22.523 49.265 1.00 24.08 340 ILE A C 1
ATOM 2743 O O . ILE A 1 340 ? 26.320 22.640 49.840 1.00 24.08 340 ILE A O 1
ATOM 2747 N N . VAL A 1 341 ? 24.747 21.343 48.882 1.00 24.17 341 VAL A N 1
ATOM 2748 C CA . VAL A 1 341 ? 25.557 20.125 48.734 1.00 24.17 341 VAL A CA 1
ATOM 2749 C C . VAL A 1 341 ? 25.605 19.815 47.243 1.00 24.17 341 VAL A C 1
ATOM 2751 O O . VAL A 1 341 ? 24.567 19.599 46.622 1.00 24.17 341 VAL A O 1
ATOM 2754 N N . SER A 1 342 ? 26.797 19.845 46.651 1.00 24.23 342 SER A N 1
ATOM 2755 C CA . SER A 1 342 ? 26.992 19.615 45.220 1.00 24.23 342 SER A CA 1
ATOM 2756 C C . SER A 1 342 ? 26.902 18.124 44.887 1.00 24.23 342 SER A C 1
ATOM 2758 O O . SER A 1 342 ? 27.857 17.377 45.107 1.00 24.23 342 SER A O 1
ATOM 2760 N N . VAL A 1 343 ? 25.767 17.701 44.333 1.00 25.03 343 VAL A N 1
ATOM 2761 C CA . VAL A 1 343 ? 25.650 16.420 43.621 1.00 25.03 343 VAL A CA 1
ATOM 2762 C C . VAL A 1 343 ? 26.205 16.618 42.198 1.00 25.03 343 VAL A C 1
ATOM 2764 O O . VAL A 1 343 ? 25.864 17.632 41.587 1.00 25.03 343 VAL A O 1
ATOM 2767 N N . PRO A 1 344 ? 27.063 15.725 41.664 1.00 25.41 344 PRO A N 1
ATOM 2768 C CA . PRO A 1 344 ? 27.603 15.865 40.308 1.00 25.41 344 PRO A CA 1
ATOM 2769 C C . PRO A 1 344 ? 26.515 15.855 39.227 1.00 25.41 344 PRO A C 1
ATOM 2771 O O . PRO A 1 344 ? 25.561 15.085 39.313 1.00 25.41 344 PRO A O 1
ATOM 2774 N N . SER A 1 345 ? 26.685 16.678 38.191 1.00 27.08 345 SER A N 1
ATOM 2775 C CA . SER A 1 345 ? 25.686 16.938 37.138 1.00 27.08 345 SER A CA 1
ATOM 2776 C C . SER A 1 345 ? 25.555 15.838 36.068 1.00 27.08 345 SER A C 1
ATOM 2778 O O . SER A 1 345 ? 25.132 16.125 34.951 1.00 27.08 345 SER A O 1
ATOM 2780 N N . ASP A 1 346 ? 25.912 14.592 36.382 1.00 29.55 346 ASP A N 1
ATOM 2781 C CA . ASP A 1 346 ? 25.936 13.481 35.427 1.00 29.55 346 ASP A CA 1
ATOM 2782 C C . ASP A 1 346 ? 24.762 12.511 35.620 1.00 29.55 346 ASP A C 1
ATOM 2784 O O . ASP A 1 346 ? 24.432 12.115 36.737 1.00 29.55 346 ASP A O 1
ATOM 2788 N N . ARG A 1 347 ? 24.207 12.043 34.491 1.00 30.48 347 ARG A N 1
ATOM 2789 C CA . ARG A 1 347 ? 23.121 11.043 34.366 1.00 30.48 347 ARG A CA 1
ATOM 2790 C C . ARG A 1 347 ? 21.700 11.508 34.730 1.00 30.48 347 ARG A C 1
ATOM 2792 O O . ARG A 1 347 ? 21.025 10.898 35.553 1.00 30.48 347 ARG A O 1
ATOM 2799 N N . TYR A 1 348 ? 21.184 12.452 33.945 1.00 27.89 348 TYR A N 1
ATOM 2800 C CA . TYR A 1 348 ? 19.791 12.389 33.469 1.00 27.89 348 TYR A CA 1
ATOM 2801 C C . TYR A 1 348 ? 19.741 12.512 31.938 1.00 27.89 348 TYR A C 1
ATOM 2803 O O . TYR A 1 348 ? 19.160 13.434 31.374 1.00 27.89 348 TYR A O 1
ATOM 2811 N N . ILE A 1 349 ? 20.364 11.549 31.250 1.00 29.25 349 ILE A N 1
ATOM 2812 C CA . ILE A 1 349 ? 20.043 11.296 29.843 1.00 29.25 349 ILE A CA 1
ATOM 2813 C C . ILE A 1 349 ? 18.713 10.544 29.842 1.00 29.25 349 ILE A C 1
ATOM 2815 O O . ILE A 1 349 ? 18.673 9.351 30.142 1.00 29.25 349 ILE A O 1
ATOM 2819 N N . LEU A 1 350 ? 17.625 11.246 29.521 1.00 35.38 350 LEU A N 1
ATOM 2820 C CA . LEU A 1 350 ? 16.415 10.590 29.038 1.00 35.38 350 LEU A CA 1
ATOM 2821 C C . LEU A 1 350 ? 16.778 9.923 27.712 1.00 35.38 350 LEU A C 1
ATOM 2823 O O . LEU A 1 350 ? 17.098 10.603 26.739 1.00 35.38 350 LEU A O 1
ATOM 2827 N N . SER A 1 351 ? 16.779 8.593 27.681 1.00 37.59 351 SER A N 1
ATOM 2828 C CA . SER A 1 351 ? 17.038 7.838 26.461 1.00 37.59 351 SER A CA 1
ATOM 2829 C C . SER A 1 351 ? 15.855 7.999 25.508 1.00 37.59 351 SER A C 1
ATOM 2831 O O . SER A 1 351 ? 14.904 7.219 25.565 1.00 37.59 351 SER A O 1
ATOM 2833 N N . GLN A 1 352 ? 15.914 9.008 24.633 1.00 46.91 352 GLN A N 1
ATOM 2834 C CA . GLN A 1 352 ? 15.012 9.148 23.490 1.00 46.91 352 GLN A CA 1
ATOM 2835 C C . GLN A 1 352 ? 15.255 7.985 22.519 1.00 46.91 352 GLN A C 1
ATOM 2837 O O . GLN A 1 352 ? 15.999 8.097 21.546 1.00 46.91 352 GLN A O 1
ATOM 2842 N N . THR A 1 353 ? 14.656 6.832 22.820 1.00 53.97 353 THR A N 1
ATOM 2843 C CA . THR A 1 353 ? 14.699 5.651 21.955 1.00 53.97 353 THR A CA 1
ATOM 2844 C C . THR A 1 353 ? 13.790 5.883 20.753 1.00 53.97 353 THR A C 1
ATOM 2846 O O . THR A 1 353 ? 12.615 5.529 20.763 1.00 53.97 353 THR A O 1
ATOM 2849 N N . SER A 1 354 ? 14.340 6.524 19.719 1.00 66.88 354 SER A N 1
ATOM 2850 C CA . SER A 1 354 ? 13.690 6.623 18.411 1.00 66.88 354 SER A CA 1
ATOM 2851 C C . SER A 1 354 ? 13.350 5.214 17.921 1.00 66.88 354 SER A C 1
ATOM 2853 O O . SER A 1 354 ? 14.238 4.369 17.779 1.00 66.88 354 SER A O 1
ATOM 2855 N N . LYS A 1 355 ? 12.061 4.941 17.714 1.00 82.81 355 LYS A N 1
ATOM 2856 C CA . LYS A 1 355 ? 11.560 3.677 17.168 1.00 82.81 355 LYS A CA 1
ATOM 2857 C C . LYS A 1 355 ? 11.290 3.875 15.683 1.00 82.81 355 LYS A C 1
ATOM 2859 O O . LYS A 1 355 ? 10.708 4.880 15.287 1.00 82.81 355 LYS A O 1
ATOM 2864 N N . VAL A 1 356 ? 11.665 2.904 14.856 1.00 87.38 356 VAL A N 1
ATOM 2865 C CA . VAL A 1 356 ? 11.326 2.930 13.428 1.00 87.38 356 VAL A CA 1
ATOM 2866 C C . VAL A 1 356 ? 9.969 2.263 13.224 1.00 87.38 356 VAL A C 1
ATOM 2868 O O . VAL A 1 356 ? 9.819 1.069 13.477 1.00 87.38 356 VAL A O 1
ATOM 2871 N N . VAL A 1 357 ? 8.987 3.026 12.746 1.00 89.75 357 VAL A N 1
ATOM 2872 C CA . VAL A 1 357 ? 7.677 2.521 12.325 1.00 89.75 357 VAL A CA 1
ATOM 2873 C C . VAL A 1 357 ? 7.651 2.312 10.809 1.00 89.75 357 VAL A C 1
ATOM 2875 O O . VAL A 1 357 ? 8.207 3.106 10.049 1.00 89.75 357 VAL A O 1
ATOM 2878 N N . ARG A 1 358 ? 7.009 1.232 10.356 1.00 90.88 358 ARG A N 1
ATOM 2879 C CA . ARG A 1 358 ? 6.796 0.922 8.934 1.00 90.88 358 ARG A CA 1
ATOM 2880 C C . ARG A 1 358 ? 5.344 1.224 8.577 1.00 90.88 358 ARG A C 1
ATOM 2882 O O . ARG A 1 358 ? 4.447 0.638 9.181 1.00 90.88 358 ARG A O 1
ATOM 2889 N N . VAL A 1 359 ? 5.130 2.123 7.617 1.00 92.44 359 VAL A N 1
ATOM 2890 C CA . VAL A 1 359 ? 3.802 2.452 7.079 1.00 92.44 359 VAL A CA 1
ATOM 2891 C C . VAL A 1 359 ? 3.723 1.944 5.643 1.00 92.44 359 VAL A C 1
ATOM 2893 O O . VAL A 1 359 ? 4.563 2.301 4.815 1.00 92.44 359 VAL A O 1
ATOM 2896 N N . TYR A 1 360 ? 2.747 1.079 5.384 1.00 91.19 360 TYR A N 1
ATOM 2897 C CA . TYR A 1 360 ? 2.468 0.464 4.087 1.00 91.19 360 TYR A CA 1
ATOM 2898 C C . TYR A 1 360 ? 1.459 1.298 3.286 1.00 91.19 360 TYR A C 1
ATOM 2900 O O . TYR A 1 360 ? 0.699 2.091 3.854 1.00 91.19 360 TYR A O 1
ATOM 2908 N N . PHE A 1 361 ? 1.429 1.087 1.970 1.00 88.38 361 PHE A N 1
ATOM 2909 C CA . PHE A 1 361 ? 0.564 1.809 1.036 1.00 88.38 361 PHE A CA 1
ATOM 2910 C C . PHE A 1 361 ? -0.239 0.852 0.158 1.00 88.38 361 PHE A C 1
ATOM 2912 O O . PHE A 1 361 ? 0.156 -0.288 -0.074 1.00 88.38 361 PHE A O 1
ATOM 2919 N N . MET A 1 362 ? -1.341 1.352 -0.402 1.00 82.56 362 MET A N 1
ATOM 2920 C CA . MET A 1 362 ? -2.192 0.611 -1.343 1.00 82.56 362 MET A CA 1
ATOM 2921 C C . MET A 1 362 ? -1.538 0.397 -2.730 1.00 82.56 362 MET A C 1
ATOM 2923 O O . MET A 1 362 ? -2.217 0.016 -3.675 1.00 82.56 362 MET A O 1
ATOM 2927 N N . ASP A 1 363 ? -0.236 0.648 -2.898 1.00 75.69 363 ASP A N 1
ATOM 2928 C CA . ASP A 1 363 ? 0.493 0.325 -4.134 1.00 75.69 363 ASP A CA 1
ATOM 2929 C C . ASP A 1 363 ? 0.924 -1.154 -4.205 1.00 75.69 363 ASP A C 1
ATOM 2931 O O . ASP A 1 363 ? 1.177 -1.662 -5.297 1.00 75.69 363 ASP A O 1
ATOM 2935 N N . ASN A 1 364 ? 0.965 -1.857 -3.063 1.00 60.88 364 ASN A N 1
ATOM 2936 C CA . ASN A 1 364 ? 1.552 -3.196 -2.908 1.00 60.88 364 ASN A CA 1
ATOM 2937 C C . ASN A 1 364 ? 3.016 -3.300 -3.402 1.00 60.88 364 ASN A C 1
ATOM 2939 O O . ASN A 1 364 ? 3.501 -4.391 -3.706 1.00 60.88 364 ASN A O 1
ATOM 2943 N N . VAL A 1 365 ? 3.741 -2.174 -3.434 1.00 61.31 365 VAL A N 1
ATOM 2944 C CA . VAL A 1 365 ? 5.176 -2.086 -3.752 1.00 61.31 365 VAL A CA 1
ATOM 2945 C C . VAL A 1 365 ? 6.024 -2.147 -2.476 1.00 61.31 365 VAL A C 1
ATOM 2947 O O . VAL A 1 365 ? 7.120 -2.706 -2.505 1.00 61.31 365 VAL A O 1
ATOM 2950 N N . GLY A 1 366 ? 5.528 -1.641 -1.337 1.00 68.88 366 GLY A N 1
ATOM 2951 C CA . GLY A 1 366 ? 6.201 -1.834 -0.047 1.00 68.88 366 GLY A CA 1
ATOM 2952 C C . GLY A 1 366 ? 5.716 -0.946 1.104 1.00 68.88 366 GLY A C 1
ATOM 2953 O O . GLY A 1 366 ? 4.543 -0.590 1.208 1.00 68.88 366 GLY A O 1
ATOM 2954 N N . TYR A 1 367 ? 6.652 -0.604 1.993 1.00 87.31 367 TYR A N 1
ATOM 2955 C CA . TYR A 1 367 ? 6.466 0.345 3.093 1.00 87.31 367 TYR A CA 1
ATOM 2956 C C . TYR A 1 367 ? 7.499 1.474 3.018 1.00 87.31 367 TYR A C 1
ATOM 2958 O O . TYR A 1 367 ? 8.592 1.297 2.482 1.00 87.31 367 TYR A O 1
ATOM 2966 N N . LYS A 1 368 ? 7.203 2.616 3.645 1.00 88.69 368 LYS A N 1
ATOM 2967 C CA . LYS A 1 368 ? 8.211 3.631 4.002 1.00 88.69 368 LYS A CA 1
ATOM 2968 C C . LYS A 1 368 ? 8.449 3.591 5.515 1.00 88.69 368 LYS A C 1
ATOM 2970 O O . LYS A 1 368 ? 7.532 3.335 6.298 1.00 88.69 368 LYS A O 1
ATOM 2975 N N . ALA A 1 369 ? 9.703 3.786 5.916 1.00 90.31 369 ALA A N 1
ATOM 2976 C CA . ALA A 1 369 ? 10.149 3.699 7.305 1.00 90.31 369 ALA A CA 1
ATOM 2977 C C . ALA A 1 369 ? 10.324 5.097 7.920 1.00 90.31 369 ALA A C 1
ATOM 2979 O O . ALA A 1 369 ? 10.990 5.956 7.339 1.00 90.31 369 ALA A O 1
ATOM 2980 N N . PHE A 1 370 ? 9.742 5.334 9.094 1.00 91.56 370 PHE A N 1
ATOM 2981 C CA . PHE A 1 370 ? 9.736 6.634 9.768 1.00 91.56 370 PHE A CA 1
ATOM 2982 C C . PHE A 1 370 ? 10.288 6.485 11.187 1.00 91.56 370 PHE A C 1
ATOM 2984 O O . PHE A 1 370 ? 9.860 5.599 11.922 1.00 91.56 370 PHE A O 1
ATOM 2991 N N . GLY A 1 371 ? 11.238 7.335 11.578 1.00 88.94 371 GLY A N 1
ATOM 2992 C CA . GLY A 1 371 ? 11.679 7.429 12.970 1.00 88.94 371 GLY A CA 1
ATOM 2993 C C . GLY A 1 371 ? 10.661 8.226 13.779 1.00 88.94 371 GLY A C 1
ATOM 2994 O O . GLY A 1 371 ? 10.333 9.346 13.393 1.00 88.94 371 GLY A O 1
ATOM 2995 N N . ILE A 1 372 ? 10.156 7.647 14.866 1.00 90.50 372 ILE A N 1
ATOM 2996 C CA . ILE A 1 372 ? 9.158 8.246 15.758 1.00 90.50 372 ILE A CA 1
ATOM 2997 C C . ILE A 1 372 ? 9.577 8.104 17.224 1.00 90.50 372 ILE A C 1
ATOM 2999 O O . ILE A 1 372 ? 10.351 7.217 17.585 1.00 90.50 372 ILE A O 1
ATOM 3003 N N . ASP A 1 373 ? 9.052 8.973 18.081 1.00 87.25 373 ASP A N 1
ATOM 3004 C CA . ASP A 1 373 ? 9.349 8.999 19.515 1.00 87.25 373 ASP A CA 1
ATOM 3005 C C . ASP A 1 373 ? 8.111 8.675 20.377 1.00 87.25 373 ASP A C 1
ATOM 3007 O O . ASP A 1 373 ? 7.030 8.367 19.875 1.00 87.25 373 ASP A O 1
ATOM 3011 N N . GLU A 1 374 ? 8.253 8.738 21.702 1.00 84.38 374 GLU A N 1
ATOM 3012 C CA . GLU A 1 374 ? 7.153 8.489 22.649 1.00 84.38 374 GLU A CA 1
ATOM 3013 C C . GLU A 1 374 ? 6.111 9.628 22.715 1.00 84.38 374 GLU A C 1
ATOM 3015 O O . GLU A 1 374 ? 5.089 9.488 23.397 1.00 84.38 374 GLU A O 1
ATOM 3020 N N . SER A 1 375 ? 6.344 10.750 22.024 1.00 86.50 375 SER A N 1
ATOM 3021 C CA . SER A 1 375 ? 5.399 11.869 21.903 1.00 86.50 375 SER A CA 1
ATOM 3022 C C . SER A 1 375 ? 4.544 11.786 20.633 1.00 86.50 375 SER A C 1
ATOM 3024 O O . SER A 1 375 ? 3.410 12.261 20.632 1.00 86.50 375 SER A O 1
ATOM 3026 N N . THR A 1 376 ? 5.056 11.128 19.590 1.00 91.69 376 THR A N 1
ATOM 3027 C CA . THR A 1 376 ? 4.444 11.033 18.261 1.00 91.69 376 THR A CA 1
ATOM 3028 C C . THR A 1 376 ? 3.093 10.310 18.305 1.00 91.69 376 THR A C 1
ATOM 3030 O O . THR A 1 376 ? 3.013 9.126 18.646 1.00 91.69 376 THR A O 1
ATOM 3033 N N . ASN A 1 377 ? 2.034 11.021 17.915 1.00 94.38 377 ASN A N 1
ATOM 3034 C CA . ASN A 1 377 ? 0.672 10.513 17.755 1.00 94.38 377 ASN A CA 1
ATOM 3035 C C . ASN A 1 377 ? 0.356 10.148 16.288 1.00 94.38 377 ASN A C 1
ATOM 3037 O O . ASN A 1 377 ? 1.170 10.361 15.384 1.00 94.38 377 ASN A O 1
ATOM 3041 N N . ALA A 1 378 ? -0.831 9.590 16.052 1.00 94.25 378 ALA A N 1
ATOM 3042 C CA . ALA A 1 378 ? -1.294 9.155 14.740 1.00 94.25 378 ALA A CA 1
ATOM 3043 C C . ALA A 1 378 ? -1.394 10.320 13.745 1.00 94.25 378 ALA A C 1
ATOM 3045 O O . ALA A 1 378 ? -0.961 10.156 12.606 1.00 94.25 378 ALA A O 1
ATOM 3046 N N . GLU A 1 379 ? -1.864 11.499 14.174 1.00 93.38 379 GLU A N 1
ATOM 3047 C CA . GLU A 1 379 ? -1.915 12.684 13.304 1.00 93.38 379 GLU A CA 1
ATOM 3048 C C . GLU A 1 379 ? -0.512 13.137 12.884 1.00 93.38 379 GLU A C 1
ATOM 3050 O O . GLU A 1 379 ? -0.264 13.363 11.701 1.00 93.38 379 GLU A O 1
ATOM 3055 N N . LYS A 1 380 ? 0.460 13.190 13.810 1.00 94.31 380 LYS A N 1
ATOM 3056 C CA . LYS A 1 380 ? 1.826 13.581 13.441 1.00 94.31 380 LYS A CA 1
ATOM 3057 C C . LYS A 1 380 ? 2.502 12.543 12.541 1.00 94.31 380 LYS A C 1
ATOM 3059 O O . LYS A 1 380 ? 3.231 12.934 11.629 1.00 94.31 380 LYS A O 1
ATOM 3064 N N . LEU A 1 381 ? 2.237 11.247 12.746 1.00 94.94 381 LEU A N 1
ATOM 3065 C CA . LEU A 1 381 ? 2.691 10.201 11.825 1.00 94.94 381 LEU A CA 1
ATOM 3066 C C . LEU A 1 381 ? 2.038 10.352 10.443 1.00 94.94 381 LEU A C 1
ATOM 3068 O O . LEU A 1 381 ? 2.755 10.278 9.449 1.00 94.94 381 LEU A O 1
ATOM 3072 N N . LYS A 1 382 ? 0.726 10.617 10.366 1.00 95.00 382 LYS A N 1
ATOM 3073 C CA . LYS A 1 382 ? 0.024 10.932 9.112 1.00 95.00 382 LYS A CA 1
ATOM 3074 C C . LYS A 1 382 ? 0.727 12.087 8.392 1.00 95.00 382 LYS A C 1
ATOM 3076 O O . LYS A 1 382 ? 1.191 11.859 7.281 1.00 95.00 382 LYS A O 1
ATOM 3081 N N . SER A 1 383 ? 0.928 13.245 9.035 1.00 94.38 383 SER A N 1
ATOM 3082 C CA . SER A 1 383 ? 1.613 14.389 8.403 1.00 94.38 383 SER A CA 1
ATOM 3083 C C . SER A 1 383 ? 3.018 14.037 7.895 1.00 94.38 383 SER A C 1
ATOM 3085 O O . SER A 1 383 ? 3.400 14.431 6.802 1.00 94.38 383 SER A O 1
ATOM 3087 N N . MET A 1 384 ? 3.803 13.275 8.669 1.00 93.75 384 MET A N 1
ATOM 3088 C CA . MET A 1 384 ? 5.153 12.852 8.259 1.00 93.75 384 MET A CA 1
ATOM 3089 C C . MET A 1 384 ? 5.138 11.908 7.049 1.00 93.75 384 MET A C 1
ATOM 3091 O O . MET A 1 384 ? 6.082 11.900 6.258 1.00 93.75 384 MET A O 1
ATOM 3095 N N . VAL A 1 385 ? 4.090 11.093 6.914 1.00 93.88 385 VAL A N 1
ATOM 3096 C CA . VAL A 1 385 ? 3.891 10.194 5.775 1.00 93.88 385 VAL A CA 1
ATOM 3097 C C . VAL A 1 385 ? 3.455 10.982 4.539 1.00 93.88 385 VAL A C 1
ATOM 3099 O O . VAL A 1 385 ? 4.042 10.792 3.476 1.00 93.88 385 VAL A O 1
ATOM 3102 N N . THR A 1 386 ? 2.468 11.868 4.670 1.00 92.88 386 THR A N 1
ATOM 3103 C CA . THR A 1 386 ? 1.862 12.617 3.557 1.00 92.88 386 THR A CA 1
ATOM 3104 C C . THR A 1 386 ? 2.834 13.653 2.982 1.00 92.88 386 THR A C 1
ATOM 3106 O O . THR A 1 386 ? 3.029 13.687 1.765 1.00 92.88 386 THR A O 1
ATOM 3109 N N . GLU A 1 387 ? 3.575 14.364 3.843 1.00 93.00 387 GLU A N 1
ATOM 3110 C CA . GLU A 1 387 ? 4.709 15.231 3.479 1.00 93.00 387 GLU A CA 1
ATOM 3111 C C . GLU A 1 387 ? 5.765 14.467 2.660 1.00 93.00 387 GLU A C 1
ATOM 3113 O O . GLU A 1 387 ? 6.212 14.937 1.614 1.00 93.00 387 GLU A O 1
ATOM 3118 N N . ARG A 1 388 ? 6.122 13.241 3.074 1.00 90.88 388 ARG A N 1
ATOM 3119 C CA . ARG A 1 388 ? 7.107 12.402 2.364 1.00 90.88 388 ARG A CA 1
ATOM 3120 C C . ARG A 1 388 ? 6.586 11.810 1.048 1.00 90.88 388 ARG A C 1
ATOM 3122 O O . ARG A 1 388 ? 7.395 11.440 0.197 1.00 90.88 388 ARG A O 1
ATOM 3129 N N . LEU A 1 389 ? 5.272 11.685 0.874 1.00 90.19 389 LEU A N 1
ATOM 3130 C CA . LEU A 1 389 ? 4.670 11.318 -0.412 1.00 90.19 389 LEU A CA 1
ATOM 3131 C C . LEU A 1 389 ? 4.533 12.523 -1.355 1.00 90.19 389 LEU A C 1
ATOM 3133 O O . LEU A 1 389 ? 4.363 12.324 -2.554 1.00 90.19 389 LEU A O 1
ATOM 3137 N N . GLY A 1 390 ? 4.628 13.753 -0.841 1.00 89.94 390 GLY A N 1
ATOM 3138 C CA . GLY A 1 390 ? 4.362 14.970 -1.609 1.00 89.94 390 GLY A CA 1
ATOM 3139 C C . GLY A 1 390 ? 2.871 15.230 -1.843 1.00 89.94 390 GLY A C 1
ATOM 3140 O O . GLY A 1 390 ? 2.530 15.957 -2.774 1.00 89.94 390 GLY A O 1
ATOM 3141 N N . MET A 1 391 ? 1.998 14.638 -1.018 1.00 91.19 391 MET A N 1
ATOM 3142 C CA . MET A 1 391 ? 0.556 14.903 -1.038 1.00 91.19 391 MET A CA 1
ATOM 3143 C C . MET A 1 391 ? 0.279 16.352 -0.632 1.00 91.19 391 MET A C 1
ATOM 3145 O O . MET A 1 391 ? 0.804 16.830 0.374 1.00 91.19 391 MET A O 1
ATOM 3149 N N . LYS A 1 392 ? -0.579 17.034 -1.392 1.00 86.25 392 LYS A N 1
ATOM 3150 C CA . LYS A 1 392 ? -1.076 18.383 -1.074 1.00 86.25 392 LYS A CA 1
ATOM 3151 C C . LYS A 1 392 ? -2.401 18.337 -0.327 1.00 86.25 392 LYS A C 1
ATOM 3153 O O . LYS A 1 392 ? -2.599 19.092 0.616 1.00 86.25 392 LYS A O 1
ATOM 3158 N N . GLU A 1 393 ? -3.282 17.437 -0.753 1.00 83.75 393 GLU A N 1
ATOM 3159 C CA . GLU A 1 393 ? -4.596 17.216 -0.153 1.00 83.75 393 GLU A CA 1
ATOM 3160 C C . GLU A 1 393 ? -4.558 15.913 0.646 1.00 83.75 393 GLU A C 1
ATOM 3162 O O . GLU A 1 393 ? -4.593 14.823 0.070 1.00 83.75 393 GLU A O 1
ATOM 3167 N N . ASP A 1 394 ? -4.438 16.025 1.973 1.00 83.69 394 ASP A N 1
ATOM 3168 C CA . ASP A 1 394 ? -4.281 14.881 2.884 1.00 83.69 394 ASP A CA 1
ATOM 3169 C C . ASP A 1 394 ? -5.408 14.732 3.924 1.00 83.69 394 ASP A C 1
ATOM 3171 O O . ASP A 1 394 ? -5.453 13.739 4.652 1.00 83.69 394 ASP A O 1
ATOM 3175 N N . ALA A 1 395 ? -6.352 15.680 3.964 1.00 82.31 395 ALA A N 1
ATOM 3176 C CA . ALA A 1 395 ? -7.389 15.773 4.995 1.00 82.31 395 ALA A CA 1
ATOM 3177 C C . ALA A 1 395 ? -8.296 14.530 5.079 1.00 82.31 395 ALA A C 1
ATOM 3179 O O . ALA A 1 395 ? -8.762 14.170 6.158 1.00 82.31 395 ALA A O 1
ATOM 3180 N N . CYS A 1 396 ? -8.512 13.834 3.957 1.00 85.44 396 CYS A N 1
ATOM 3181 C CA . CYS A 1 396 ? -9.311 12.608 3.917 1.00 85.44 396 CYS A CA 1
ATOM 3182 C C . CYS A 1 396 ? -8.540 11.335 4.333 1.00 85.44 396 CYS A C 1
ATOM 3184 O O . CYS A 1 396 ? -9.152 10.266 4.410 1.00 85.44 396 CYS A O 1
ATOM 3186 N N . PHE A 1 397 ? -7.228 11.407 4.593 1.00 90.88 397 PHE A N 1
ATOM 3187 C CA . PHE A 1 397 ? -6.362 10.257 4.887 1.00 90.88 397 PHE A CA 1
ATOM 3188 C C . PHE A 1 397 ? -6.039 10.108 6.377 1.00 90.88 397 PHE A C 1
ATOM 3190 O O . PHE A 1 397 ? -5.867 11.085 7.101 1.00 90.88 397 PHE A O 1
ATOM 3197 N N . ALA A 1 398 ? -5.900 8.857 6.822 1.00 92.31 398 ALA A N 1
ATOM 3198 C CA . ALA A 1 398 ? -5.510 8.513 8.185 1.00 92.31 398 ALA A CA 1
ATOM 3199 C C . ALA A 1 398 ? -4.592 7.279 8.223 1.00 92.31 398 ALA A C 1
ATOM 3201 O O . ALA A 1 398 ? -4.464 6.532 7.247 1.00 92.31 398 ALA A O 1
ATOM 3202 N N . ILE A 1 399 ? -3.967 7.051 9.381 1.00 94.19 399 ILE A N 1
ATOM 3203 C CA . ILE A 1 399 ? -3.228 5.818 9.669 1.00 94.19 399 ILE A CA 1
ATOM 3204 C C . ILE A 1 399 ? -4.199 4.759 10.200 1.00 94.19 399 ILE A C 1
ATOM 3206 O O . ILE A 1 399 ? -4.970 5.011 11.126 1.00 94.19 399 ILE A O 1
ATOM 3210 N N . PHE A 1 400 ? -4.128 3.559 9.633 1.00 92.31 400 PHE A N 1
ATOM 3211 C CA . PHE A 1 400 ? -4.896 2.388 10.041 1.00 92.31 400 PHE A CA 1
ATOM 3212 C C . PHE A 1 400 ? -3.979 1.347 10.694 1.00 92.31 400 PHE A C 1
ATOM 3214 O O . PHE A 1 400 ? -2.872 1.111 10.215 1.00 92.31 400 PHE A O 1
ATOM 3221 N N . GLU A 1 401 ? -4.449 0.691 11.756 1.00 91.19 401 GLU A N 1
ATOM 3222 C CA . GLU A 1 401 ? -3.863 -0.538 12.303 1.00 91.19 401 GLU A CA 1
ATOM 3223 C C . GLU A 1 401 ? -4.536 -1.743 11.631 1.00 91.19 401 GLU A C 1
ATOM 3225 O O . GLU A 1 401 ? -5.731 -1.982 11.823 1.00 91.19 401 GLU A O 1
ATOM 3230 N N . LYS A 1 402 ? -3.761 -2.524 10.871 1.00 88.19 402 LYS A N 1
ATOM 3231 C CA . LYS A 1 402 ? -4.126 -3.878 10.438 1.00 88.19 402 LYS A CA 1
ATOM 3232 C C . LYS A 1 402 ? -3.630 -4.865 11.485 1.00 88.19 402 LYS A C 1
ATOM 3234 O O . LYS A 1 402 ? -2.463 -4.802 11.861 1.00 88.19 402 LYS A O 1
ATOM 3239 N N . LYS A 1 403 ? -4.490 -5.771 11.952 1.00 83.69 403 LYS A N 1
ATOM 3240 C CA . LYS A 1 403 ? -4.169 -6.793 12.956 1.00 83.69 403 LYS A CA 1
ATOM 3241 C C . LYS A 1 403 ? -5.012 -8.052 12.783 1.00 83.69 403 LYS A C 1
ATOM 3243 O O . LYS A 1 403 ? -6.233 -7.969 12.685 1.00 83.69 403 LYS A O 1
ATOM 3248 N N . ASP A 1 404 ? -4.364 -9.219 12.761 1.00 75.00 404 ASP A N 1
ATOM 3249 C CA . ASP A 1 404 ? -5.013 -10.542 12.653 1.00 75.00 404 ASP A CA 1
ATOM 3250 C C . ASP A 1 404 ? -6.015 -10.668 11.472 1.00 75.00 404 ASP A C 1
ATOM 3252 O O . ASP A 1 404 ? -6.968 -11.447 11.519 1.00 75.00 404 ASP A O 1
ATOM 3256 N N . GLY A 1 405 ? -5.802 -9.906 10.390 1.00 70.75 405 GLY A N 1
ATOM 3257 C CA . GLY A 1 405 ? -6.680 -9.871 9.210 1.00 70.75 405 GLY A CA 1
ATOM 3258 C C . GLY A 1 405 ? -7.888 -8.928 9.310 1.00 70.75 405 GLY A C 1
ATOM 3259 O O . GLY A 1 405 ? -8.722 -8.927 8.410 1.00 70.75 405 GLY A O 1
ATOM 3260 N N . TRP A 1 406 ? -7.987 -8.117 10.365 1.00 72.12 406 TRP A N 1
ATOM 3261 C CA . TRP A 1 406 ? -8.942 -7.011 10.490 1.00 72.12 406 TRP A CA 1
ATOM 3262 C C . TRP A 1 406 ? -8.207 -5.660 10.471 1.00 72.12 406 TRP A C 1
ATOM 3264 O O . TRP A 1 406 ? -7.013 -5.599 10.755 1.00 72.12 406 TRP A O 1
ATOM 3274 N N . GLU A 1 407 ? -8.904 -4.578 10.127 1.00 84.56 407 GLU A N 1
ATOM 3275 C CA . GLU A 1 407 ? -8.351 -3.221 10.039 1.00 84.56 407 GLU A CA 1
ATOM 3276 C C . GLU A 1 407 ? -9.213 -2.231 10.828 1.00 84.56 407 GLU A C 1
ATOM 3278 O O . GLU A 1 407 ? -10.443 -2.311 10.805 1.00 84.56 407 GLU A O 1
ATOM 3283 N N . ARG A 1 408 ? -8.567 -1.266 11.488 1.00 84.88 408 ARG A N 1
ATOM 3284 C CA . ARG A 1 408 ? -9.221 -0.100 12.094 1.00 84.88 408 ARG A CA 1
ATOM 3285 C C . ARG A 1 408 ? -8.462 1.176 11.776 1.00 84.88 408 ARG A C 1
ATOM 3287 O O . ARG A 1 408 ? -7.239 1.149 11.673 1.00 84.88 408 ARG A O 1
ATOM 3294 N N . CYS A 1 409 ? -9.170 2.296 11.711 1.00 87.81 409 CYS A N 1
ATOM 3295 C CA . CYS A 1 409 ? -8.527 3.600 11.809 1.00 87.81 409 CYS A CA 1
ATOM 3296 C C . CYS A 1 409 ? -7.940 3.784 13.221 1.00 87.81 409 CYS A C 1
ATOM 3298 O O . CYS A 1 409 ? -8.490 3.259 14.196 1.00 87.81 409 CYS A O 1
ATOM 3300 N N . LEU A 1 410 ? -6.841 4.528 13.322 1.00 89.75 410 LEU A N 1
ATOM 3301 C CA . LEU A 1 410 ? -6.409 5.137 14.577 1.00 89.75 410 LEU A CA 1
ATOM 3302 C C . LEU A 1 410 ? -7.117 6.479 14.769 1.00 89.75 410 LEU A C 1
ATOM 3304 O O . LEU A 1 410 ? -7.360 7.184 13.787 1.00 89.75 410 LEU A O 1
ATOM 3308 N N . GLU A 1 411 ? -7.406 6.853 16.012 1.00 86.69 411 GLU A N 1
ATOM 3309 C CA . GLU A 1 411 ? -7.818 8.231 16.307 1.00 86.69 411 GLU A CA 1
ATOM 3310 C C . GLU A 1 411 ? -6.591 9.158 16.442 1.00 86.69 411 GLU A C 1
ATOM 3312 O O . GLU A 1 411 ? -5.499 8.671 16.762 1.00 86.69 411 GLU A O 1
ATOM 3317 N N . PRO A 1 412 ? -6.721 10.477 16.180 1.00 88.06 412 PRO A N 1
ATOM 3318 C CA . PRO A 1 412 ? -5.587 11.401 16.036 1.00 88.06 412 PRO A CA 1
ATOM 3319 C C . PRO A 1 412 ? -4.598 11.400 17.210 1.00 88.06 412 PRO A C 1
ATOM 3321 O O . PRO A 1 412 ? -3.395 11.582 17.010 1.00 88.06 412 PRO A O 1
ATOM 3324 N N . GLU A 1 413 ? -5.083 11.180 18.433 1.00 89.06 413 GLU A N 1
ATOM 3325 C CA . GLU A 1 413 ? -4.316 11.176 19.682 1.00 89.06 413 GLU A CA 1
ATOM 3326 C C . GLU A 1 413 ? -3.637 9.832 19.997 1.00 89.06 413 GLU A C 1
ATOM 3328 O O . GLU A 1 413 ? -2.769 9.785 20.873 1.00 89.06 413 GLU A O 1
ATOM 3333 N N . GLU A 1 414 ? -3.997 8.735 19.319 1.00 90.88 414 GLU A N 1
ATOM 3334 C CA . GLU A 1 414 ? -3.382 7.426 19.567 1.00 90.88 414 GLU A CA 1
ATOM 3335 C C . GLU A 1 414 ? -1.895 7.425 19.203 1.00 90.88 414 GLU A C 1
ATOM 3337 O O . GLU A 1 414 ? -1.466 8.050 18.236 1.00 90.88 414 GLU A O 1
ATOM 3342 N N . LYS A 1 415 ? -1.084 6.682 19.962 1.00 91.50 415 LYS A N 1
ATOM 3343 C CA . LYS A 1 415 ? 0.373 6.649 19.789 1.00 91.50 415 LYS A CA 1
ATOM 3344 C C . LYS A 1 415 ? 0.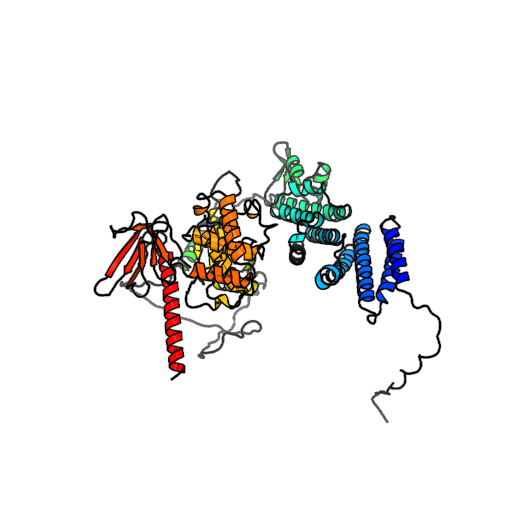847 5.341 19.152 1.00 91.50 415 LYS A C 1
ATOM 3346 O O . LYS A 1 415 ? 0.834 4.303 19.824 1.00 91.50 415 LYS A O 1
ATOM 3351 N N . PRO A 1 416 ? 1.387 5.365 17.918 1.00 91.50 416 PRO A N 1
ATOM 3352 C CA . PRO A 1 416 ? 1.957 4.179 17.272 1.00 91.50 416 PRO A CA 1
ATOM 3353 C C . PRO A 1 416 ? 3.032 3.475 18.122 1.00 91.50 416 PRO A C 1
ATOM 3355 O O . PRO A 1 416 ? 3.097 2.247 18.149 1.00 91.50 416 PRO A O 1
ATOM 3358 N N . CYS A 1 417 ? 3.825 4.230 18.892 1.00 87.38 417 CYS A N 1
ATOM 3359 C CA . CYS A 1 417 ? 4.827 3.699 19.827 1.00 87.38 417 CYS A CA 1
ATOM 3360 C C . CYS A 1 417 ? 4.259 2.823 20.957 1.00 87.38 417 CYS A C 1
ATOM 3362 O O . CYS A 1 417 ? 4.958 1.917 21.431 1.00 87.38 417 CYS A O 1
ATOM 3364 N N . GLU A 1 418 ? 3.026 3.077 21.395 1.00 87.06 418 GLU A N 1
ATOM 3365 C CA . GLU A 1 418 ? 2.339 2.295 22.430 1.00 87.06 418 GLU A CA 1
ATOM 3366 C C . GLU A 1 418 ? 1.677 1.059 21.800 1.00 87.06 418 GLU A C 1
ATOM 3368 O O . GLU A 1 418 ? 1.862 -0.057 22.291 1.00 87.06 418 GLU A O 1
ATOM 3373 N N . LEU A 1 419 ? 1.035 1.227 20.637 1.00 86.19 419 LEU A N 1
ATOM 3374 C CA . LEU A 1 419 ? 0.424 0.141 19.861 1.00 86.19 419 LEU A CA 1
ATOM 3375 C C . LEU A 1 419 ? 1.442 -0.942 19.464 1.00 86.19 419 LEU A C 1
ATOM 3377 O O . LEU A 1 419 ? 1.230 -2.111 19.784 1.00 86.19 419 LEU A O 1
ATOM 3381 N N . MET A 1 420 ? 2.599 -0.566 18.899 1.00 84.25 420 MET A N 1
ATOM 3382 C CA . MET A 1 420 ? 3.690 -1.511 18.588 1.00 84.25 420 MET A CA 1
ATOM 3383 C C . MET A 1 420 ? 4.182 -2.280 19.824 1.00 84.25 420 MET A C 1
ATOM 3385 O O . MET A 1 420 ? 4.559 -3.447 19.733 1.00 84.25 420 MET A O 1
ATOM 3389 N N . THR A 1 421 ? 4.151 -1.655 21.003 1.00 80.19 421 THR A N 1
ATOM 3390 C CA . THR A 1 421 ? 4.526 -2.324 22.258 1.00 80.19 421 THR A CA 1
ATOM 3391 C C . THR A 1 421 ? 3.467 -3.364 22.662 1.00 80.19 421 THR A C 1
ATOM 3393 O O . THR A 1 421 ? 3.807 -4.450 23.134 1.00 80.19 421 THR A O 1
ATOM 3396 N N . GLY A 1 422 ? 2.185 -3.082 22.402 1.00 70.56 422 GLY A N 1
ATOM 3397 C CA . GLY A 1 422 ? 1.073 -4.025 22.555 1.00 70.56 422 GLY A CA 1
ATOM 3398 C C . GLY A 1 422 ? 1.036 -5.156 21.515 1.00 70.56 422 GLY A C 1
ATOM 3399 O O . GLY A 1 422 ? 0.446 -6.205 21.781 1.00 70.56 422 GLY A O 1
ATOM 3400 N N . TRP A 1 423 ? 1.676 -4.990 20.353 1.00 78.81 423 TRP A N 1
ATOM 3401 C CA . TRP A 1 423 ? 1.847 -6.059 19.361 1.00 78.81 423 TRP A CA 1
ATOM 3402 C C . TRP A 1 423 ? 2.809 -7.128 19.889 1.00 78.81 423 TRP A C 1
ATOM 3404 O O . TRP A 1 423 ? 2.394 -8.265 20.121 1.00 78.81 423 TRP A O 1
ATOM 3414 N N . ASN A 1 424 ? 4.041 -6.726 20.216 1.00 63.25 424 ASN A N 1
ATOM 3415 C CA . ASN A 1 424 ? 5.109 -7.610 20.700 1.00 63.25 424 ASN A CA 1
ATOM 3416 C C . ASN A 1 424 ? 4.710 -8.389 21.972 1.00 63.25 424 ASN A C 1
ATOM 3418 O O . ASN A 1 424 ? 5.108 -9.537 22.168 1.00 63.25 424 ASN A O 1
ATOM 3422 N N . ALA A 1 425 ? 3.885 -7.791 22.840 1.00 55.34 425 ALA A N 1
ATOM 3423 C CA . ALA A 1 425 ? 3.381 -8.448 24.046 1.00 55.34 425 ALA A CA 1
ATOM 3424 C C . ALA A 1 425 ? 2.517 -9.696 23.754 1.00 55.34 425 ALA A C 1
ATOM 3426 O O . ALA A 1 425 ? 2.507 -10.638 24.553 1.00 55.34 425 ALA A O 1
ATOM 3427 N N . GLY A 1 426 ? 1.804 -9.725 22.621 1.00 49.97 426 GLY A N 1
ATOM 3428 C CA . GLY A 1 426 ? 0.891 -10.812 22.253 1.00 49.97 426 GLY A CA 1
ATOM 3429 C C . GLY A 1 426 ? 1.579 -12.087 21.756 1.00 49.97 426 GLY A C 1
ATOM 3430 O O . GLY A 1 426 ? 1.023 -13.177 21.894 1.00 49.97 426 GLY A O 1
ATOM 3431 N N . GLU A 1 427 ? 2.792 -11.973 21.214 1.00 50.72 427 GLU A N 1
ATOM 3432 C CA . GLU A 1 427 ? 3.470 -13.074 20.512 1.00 50.72 427 GLU A CA 1
ATOM 3433 C C . GLU A 1 427 ? 4.124 -14.083 21.476 1.00 50.72 427 GLU A C 1
ATOM 3435 O O . GLU A 1 427 ? 4.285 -15.259 21.154 1.00 50.72 427 GLU A O 1
ATOM 3440 N N . THR A 1 428 ? 4.373 -13.675 22.725 1.00 39.09 428 THR A N 1
ATOM 3441 C CA . THR A 1 428 ? 5.068 -14.446 23.779 1.00 39.09 428 THR A CA 1
ATOM 3442 C C . THR A 1 428 ? 4.343 -15.705 24.307 1.00 39.09 428 THR A C 1
ATOM 3444 O O . THR A 1 428 ? 4.755 -16.269 25.323 1.00 39.09 428 THR A O 1
ATOM 3447 N N . LYS A 1 429 ? 3.247 -16.163 23.676 1.00 41.81 429 LYS A N 1
ATOM 3448 C CA . LYS A 1 429 ? 2.350 -17.210 24.224 1.00 41.81 429 LYS A CA 1
ATOM 3449 C C . LYS A 1 429 ? 1.869 -18.306 23.257 1.00 41.81 429 LYS A C 1
ATOM 3451 O O . LYS A 1 429 ? 0.866 -18.961 23.545 1.00 41.81 429 LYS A O 1
ATOM 3456 N N . LYS A 1 430 ? 2.576 -18.582 22.154 1.00 40.34 430 LYS A N 1
ATOM 3457 C CA . LYS A 1 430 ? 2.339 -19.800 21.346 1.00 40.34 430 LYS A CA 1
ATOM 3458 C C . LYS A 1 430 ? 3.625 -20.594 21.136 1.00 40.34 430 LYS A C 1
ATOM 3460 O O . LYS A 1 430 ? 4.584 -20.110 20.553 1.00 40.34 430 LYS A O 1
ATOM 3465 N N . SER A 1 431 ? 3.632 -21.827 21.633 1.00 36.50 431 SER A N 1
ATOM 3466 C CA . SER A 1 431 ? 4.780 -22.731 21.590 1.00 36.50 431 SER A CA 1
ATOM 3467 C C . SER A 1 431 ? 4.885 -23.480 20.261 1.00 36.50 431 SER A C 1
ATOM 3469 O O . SER A 1 431 ? 3.972 -24.225 19.913 1.00 36.50 431 SER A O 1
ATOM 3471 N N . GLY A 1 432 ? 6.046 -23.384 19.609 1.00 41.91 432 GLY A N 1
ATOM 3472 C CA . GLY A 1 432 ? 6.639 -24.501 18.869 1.00 41.91 432 GLY A CA 1
ATOM 3473 C C . GLY A 1 432 ? 5.938 -24.977 17.594 1.00 41.91 432 GLY A C 1
ATOM 3474 O O . GLY A 1 432 ? 5.603 -26.154 17.511 1.00 41.91 432 GLY A O 1
ATOM 3475 N N . GLN A 1 433 ? 5.821 -24.112 16.581 1.00 34.81 433 GLN A N 1
ATOM 3476 C CA . GLN A 1 433 ? 5.962 -24.522 15.173 1.00 34.81 433 GLN A CA 1
ATOM 3477 C C . GLN A 1 433 ? 6.199 -23.301 14.271 1.00 34.81 433 GLN A C 1
ATOM 3479 O O . GLN A 1 433 ? 5.303 -22.486 14.058 1.00 34.81 433 GLN A O 1
ATOM 3484 N N . GLU A 1 434 ? 7.415 -23.175 13.737 1.00 37.84 434 GLU A N 1
ATOM 3485 C CA . GLU A 1 434 ? 7.811 -22.069 12.859 1.00 37.84 434 GLU A CA 1
ATOM 3486 C C . GLU A 1 434 ? 7.310 -22.302 11.429 1.00 37.84 434 GLU A C 1
ATOM 3488 O O . GLU A 1 434 ? 7.991 -22.868 10.577 1.00 37.84 434 GLU A O 1
ATOM 3493 N N . THR A 1 435 ? 6.090 -21.839 11.162 1.00 28.56 435 THR A N 1
ATOM 3494 C CA . THR A 1 435 ? 5.662 -21.495 9.802 1.00 28.56 435 THR A CA 1
ATOM 3495 C C . THR A 1 435 ? 5.585 -19.980 9.709 1.00 28.56 435 THR A C 1
ATOM 3497 O O . THR A 1 435 ? 4.889 -19.345 10.500 1.00 28.56 435 THR A O 1
ATOM 3500 N N . LEU A 1 436 ? 6.332 -19.404 8.764 1.00 35.53 436 LEU A N 1
ATOM 3501 C CA . LEU A 1 436 ? 6.324 -17.971 8.481 1.00 35.53 436 LEU A CA 1
ATOM 3502 C C . LEU A 1 436 ? 4.892 -17.521 8.167 1.00 35.53 436 LEU A C 1
ATOM 3504 O O . LEU A 1 436 ? 4.342 -17.861 7.120 1.00 35.53 436 LEU A O 1
ATOM 3508 N N . LYS A 1 437 ? 4.303 -16.748 9.080 1.00 35.34 437 LYS A N 1
ATOM 3509 C CA . LYS A 1 437 ? 3.168 -15.881 8.778 1.00 35.34 437 LYS A CA 1
ATOM 3510 C C . LYS A 1 437 ? 3.686 -14.481 8.496 1.00 35.34 437 LYS A C 1
ATOM 3512 O O . LYS A 1 437 ? 4.620 -14.020 9.148 1.00 35.34 437 LYS A O 1
ATOM 3517 N N . GLU A 1 438 ? 3.045 -13.816 7.545 1.00 39.84 438 GLU A N 1
ATOM 3518 C CA . GLU A 1 438 ? 3.209 -12.383 7.313 1.00 39.84 438 GLU A CA 1
ATOM 3519 C C . GLU A 1 438 ? 2.887 -11.594 8.593 1.00 39.84 438 GLU A C 1
ATOM 3521 O O . GLU A 1 438 ? 2.179 -12.091 9.476 1.00 39.84 438 GLU A O 1
ATOM 3526 N N . ALA A 1 439 ? 3.440 -10.381 8.700 1.00 48.94 439 ALA A N 1
ATOM 3527 C CA . ALA A 1 439 ? 3.412 -9.579 9.921 1.00 48.94 439 ALA A CA 1
ATOM 3528 C C . ALA A 1 439 ? 1.997 -9.496 10.521 1.00 48.94 439 ALA A C 1
ATOM 3530 O O . ALA A 1 439 ? 1.067 -8.993 9.891 1.00 48.94 439 ALA A O 1
ATOM 3531 N N . SER A 1 440 ? 1.849 -9.993 11.755 1.00 67.00 440 SER A N 1
ATOM 3532 C CA . SER A 1 440 ? 0.556 -10.129 12.444 1.00 67.00 440 SER A CA 1
ATOM 3533 C C . SER A 1 440 ? -0.171 -8.791 12.617 1.00 67.00 440 SER A C 1
ATOM 3535 O O . SER A 1 440 ? -1.404 -8.759 12.683 1.00 67.00 440 SER A O 1
ATOM 3537 N N . CYS A 1 441 ? 0.608 -7.706 12.676 1.00 83.25 441 CYS A N 1
ATOM 3538 C CA . CYS A 1 441 ? 0.173 -6.327 12.823 1.00 83.25 441 CYS A CA 1
ATOM 3539 C C . CYS A 1 441 ? 0.980 -5.401 11.883 1.00 83.25 441 CYS A C 1
ATOM 3541 O O . CYS A 1 441 ? 2.185 -5.598 11.709 1.00 83.25 441 CYS A O 1
ATOM 3543 N N . ALA A 1 442 ? 0.343 -4.379 11.304 1.00 89.31 442 ALA A N 1
ATOM 3544 C CA . ALA A 1 442 ? 0.977 -3.386 10.427 1.00 89.31 442 ALA A CA 1
ATOM 3545 C C . ALA A 1 442 ? 0.235 -2.036 10.456 1.00 89.31 442 ALA A C 1
ATOM 3547 O O . ALA A 1 442 ? -0.963 -1.998 10.737 1.00 89.31 442 ALA A O 1
ATOM 3548 N N . PHE A 1 443 ? 0.921 -0.935 10.119 1.00 92.56 443 PHE A N 1
ATOM 3549 C CA . PHE A 1 443 ? 0.274 0.360 9.870 1.00 92.56 443 PHE A CA 1
ATOM 3550 C C . PHE A 1 443 ? 0.127 0.627 8.373 1.00 92.56 443 PHE A C 1
ATOM 3552 O O . PHE A 1 443 ? 1.067 0.394 7.615 1.00 92.56 443 PHE A O 1
ATOM 3559 N N . ILE A 1 444 ? -1.019 1.155 7.949 1.00 92.56 444 ILE A N 1
ATOM 3560 C CA . ILE A 1 444 ? -1.320 1.438 6.538 1.00 92.56 444 ILE A CA 1
ATOM 3561 C C . ILE A 1 444 ? -1.849 2.867 6.414 1.00 92.56 444 ILE A C 1
ATOM 3563 O O . ILE A 1 444 ? -2.688 3.276 7.216 1.00 92.56 444 ILE A O 1
ATOM 3567 N N . LEU A 1 445 ? -1.387 3.627 5.419 1.00 93.19 445 LEU A N 1
ATOM 3568 C CA . LEU A 1 445 ? -2.036 4.883 5.039 1.00 93.19 445 LEU A CA 1
ATOM 3569 C C . LEU A 1 445 ? -3.230 4.569 4.124 1.00 93.19 445 LEU A C 1
ATOM 3571 O O . LEU A 1 445 ? -3.039 4.036 3.029 1.00 93.19 445 LEU A O 1
ATOM 3575 N N . LYS A 1 446 ? -4.446 4.917 4.556 1.00 91.62 446 LYS A N 1
ATOM 3576 C CA . LYS A 1 446 ? -5.681 4.764 3.767 1.00 91.62 446 LYS A CA 1
ATOM 3577 C C . LYS A 1 446 ? -6.540 6.026 3.867 1.00 91.62 446 LYS A C 1
ATOM 3579 O O . LYS A 1 446 ? -6.518 6.731 4.877 1.00 91.62 446 LYS A O 1
ATOM 3584 N N . LYS A 1 447 ? -7.340 6.291 2.835 1.00 91.12 447 LYS A N 1
ATOM 3585 C CA . LYS A 1 447 ? -8.440 7.259 2.883 1.00 91.12 447 LYS A CA 1
ATOM 3586 C C . LYS A 1 447 ? -9.486 6.772 3.902 1.00 91.12 447 LYS A C 1
ATOM 3588 O O . LYS A 1 447 ? -9.940 5.631 3.799 1.00 91.12 447 LYS A O 1
ATOM 3593 N N . LYS A 1 448 ? -9.820 7.615 4.891 1.00 88.06 448 LYS A N 1
ATOM 3594 C CA . LYS A 1 448 ? -10.833 7.403 5.953 1.00 88.06 448 LYS A CA 1
ATOM 3595 C C . LYS A 1 448 ? -12.179 8.016 5.557 1.00 88.06 448 LYS A C 1
ATOM 3597 O O . LYS A 1 448 ? -13.218 7.386 5.738 1.00 88.06 448 LYS A O 1
ATOM 3602 N N . ILE A 1 449 ? -12.151 9.243 5.035 1.00 85.75 4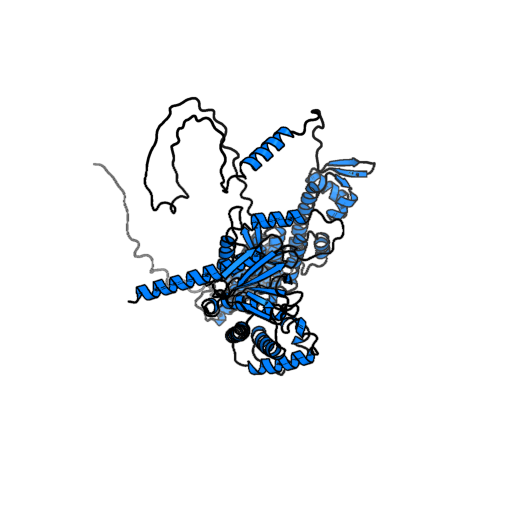49 ILE A N 1
ATOM 3603 C CA . ILE A 1 449 ? -13.340 10.072 4.796 1.00 85.75 449 ILE A CA 1
ATOM 3604 C C . ILE A 1 449 ? -13.662 10.093 3.310 1.00 85.75 449 ILE A C 1
ATOM 3606 O O . ILE A 1 449 ? -12.789 10.387 2.506 1.00 85.75 449 ILE A O 1
ATOM 3610 N N . TYR A 1 450 ? -14.909 9.799 2.948 1.00 87.19 450 TYR A N 1
ATOM 3611 C CA . TYR A 1 450 ? -15.370 9.741 1.562 1.00 87.19 450 TYR A CA 1
ATOM 3612 C C . TYR A 1 450 ? -16.587 10.640 1.346 1.00 87.19 450 TYR A C 1
ATOM 3614 O O . TYR A 1 450 ? -17.720 10.166 1.331 1.00 87.19 450 TYR A O 1
ATOM 3622 N N . LEU A 1 451 ? -16.346 11.936 1.169 1.00 81.56 451 LEU A N 1
ATOM 3623 C CA . LEU A 1 451 ? -17.346 12.867 0.646 1.00 81.56 451 LEU A CA 1
ATOM 3624 C C . LEU A 1 451 ? -17.545 12.603 -0.862 1.00 81.56 451 LEU A C 1
ATOM 3626 O O . LEU A 1 451 ? -16.607 12.163 -1.532 1.00 81.56 451 LEU A O 1
ATOM 3630 N N . ARG A 1 452 ? -18.758 12.821 -1.391 1.00 74.81 452 ARG A N 1
ATOM 3631 C CA . ARG A 1 452 ? -19.044 12.679 -2.836 1.00 74.81 452 ARG A CA 1
ATOM 3632 C C . ARG A 1 452 ? -18.892 13.984 -3.612 1.00 74.81 452 ARG A C 1
ATOM 3634 O O . ARG A 1 452 ? -18.450 13.941 -4.752 1.00 74.81 452 ARG A O 1
ATOM 3641 N N . ASP A 1 453 ? -19.246 15.102 -2.990 1.00 72.31 453 ASP A N 1
ATOM 3642 C CA . ASP A 1 453 ? -19.301 16.421 -3.634 1.00 72.31 453 ASP A CA 1
ATOM 3643 C C . ASP A 1 453 ? -18.001 17.234 -3.448 1.00 72.31 453 ASP A C 1
ATOM 3645 O O . ASP A 1 453 ? -17.899 18.370 -3.904 1.00 72.31 453 ASP A O 1
ATOM 3649 N N . ASP A 1 454 ? -16.990 16.647 -2.794 1.00 76.38 454 ASP A N 1
ATOM 3650 C CA . ASP A 1 454 ? -15.664 17.232 -2.575 1.00 76.38 454 ASP A CA 1
ATOM 3651 C C . ASP A 1 454 ? -14.588 16.457 -3.348 1.00 76.38 454 ASP A C 1
ATOM 3653 O O . ASP A 1 454 ? -14.053 15.449 -2.884 1.00 76.38 454 ASP A O 1
ATOM 3657 N N . ASP A 1 455 ? -14.263 16.970 -4.535 1.00 80.25 455 ASP A N 1
ATOM 3658 C CA . ASP A 1 455 ? -13.263 16.405 -5.442 1.00 80.25 455 ASP A CA 1
ATOM 3659 C C . ASP A 1 455 ? -11.908 17.136 -5.405 1.00 80.25 455 ASP A C 1
ATOM 3661 O O . ASP A 1 455 ? -11.090 16.973 -6.313 1.00 80.25 455 ASP A O 1
ATOM 3665 N N . ARG A 1 456 ? -11.601 17.889 -4.333 1.00 82.06 456 ARG A N 1
ATOM 3666 C CA . ARG A 1 456 ? -10.278 18.532 -4.150 1.00 82.06 456 ARG A CA 1
ATOM 3667 C C . ARG A 1 456 ? -9.123 17.534 -4.261 1.00 82.06 456 ARG A C 1
ATOM 3669 O O . ARG A 1 456 ? -8.119 17.806 -4.915 1.00 82.06 456 ARG A O 1
ATOM 3676 N N . GLU A 1 457 ? -9.308 16.330 -3.727 1.00 81.38 457 GLU A N 1
ATOM 3677 C CA . GLU A 1 457 ? -8.362 15.212 -3.832 1.00 81.38 457 GLU A CA 1
ATOM 3678 C C . GLU A 1 457 ? -8.073 14.732 -5.271 1.00 81.38 457 GLU A C 1
ATOM 3680 O O . GLU A 1 457 ? -7.068 14.054 -5.492 1.00 81.38 457 GLU A O 1
ATOM 3685 N N . MET A 1 458 ? -8.912 15.076 -6.258 1.00 87.00 458 MET A N 1
ATOM 3686 C CA . MET A 1 458 ? -8.668 14.782 -7.677 1.00 87.00 458 MET A CA 1
ATOM 3687 C C . MET A 1 458 ? -7.688 15.778 -8.323 1.00 87.00 458 MET A C 1
ATOM 3689 O O . MET A 1 458 ? -7.113 15.472 -9.370 1.00 87.00 458 MET A O 1
ATOM 3693 N N . LEU A 1 459 ? -7.495 16.960 -7.719 1.00 86.12 459 LEU A N 1
ATOM 3694 C CA . LEU A 1 459 ? -6.643 18.038 -8.240 1.00 86.12 459 LEU A CA 1
ATOM 3695 C C . LEU A 1 459 ? -5.146 17.765 -8.034 1.00 86.12 459 LEU A C 1
ATOM 3697 O O . LEU A 1 459 ? -4.320 18.249 -8.809 1.00 86.12 459 LEU A O 1
ATOM 3701 N N . ASP A 1 460 ? -4.788 16.990 -7.007 1.00 88.75 460 ASP A N 1
ATOM 3702 C CA . ASP A 1 460 ? -3.420 16.526 -6.781 1.00 88.75 460 ASP A CA 1
ATOM 3703 C C . ASP A 1 460 ? -3.205 15.139 -7.419 1.00 88.75 460 ASP A C 1
ATOM 3705 O O . ASP A 1 460 ? -3.810 14.162 -6.969 1.00 88.75 460 ASP A O 1
ATOM 3709 N N . PRO A 1 461 ? -2.323 14.997 -8.431 1.00 88.75 461 PRO A N 1
ATOM 3710 C CA . PRO A 1 461 ? -2.021 13.704 -9.040 1.00 88.75 461 PRO A CA 1
ATOM 3711 C C . PRO A 1 461 ? -1.520 12.647 -8.046 1.00 88.75 461 PRO A C 1
ATOM 3713 O O . PRO A 1 461 ? -1.764 11.460 -8.269 1.00 88.75 461 PRO A O 1
ATOM 3716 N N . VAL A 1 462 ? -0.847 13.051 -6.957 1.00 90.00 462 VAL A N 1
ATOM 3717 C CA . VAL A 1 462 ? -0.362 12.123 -5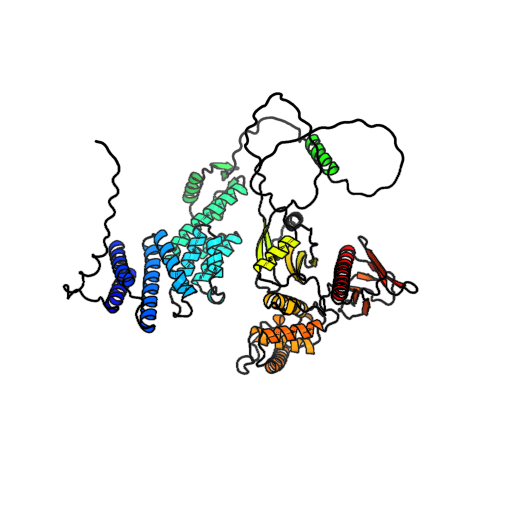.922 1.00 90.00 462 VAL A CA 1
ATOM 3718 C C . VAL A 1 462 ? -1.543 11.562 -5.134 1.00 90.00 462 VAL A C 1
ATOM 3720 O O . VAL A 1 462 ? -1.770 10.349 -5.152 1.00 90.00 462 VAL A O 1
ATOM 3723 N N . THR A 1 463 ? -2.344 12.428 -4.504 1.00 90.06 463 THR A N 1
ATOM 3724 C CA . THR A 1 463 ? -3.548 12.016 -3.768 1.00 90.06 463 THR A CA 1
ATOM 3725 C C . THR A 1 463 ? -4.502 11.219 -4.662 1.00 90.06 463 THR A C 1
ATOM 3727 O O . THR A 1 463 ? -4.848 10.087 -4.311 1.00 90.06 463 THR A O 1
ATOM 3730 N N . LYS A 1 464 ? -4.834 11.714 -5.864 1.00 90.94 464 LYS A N 1
ATOM 3731 C CA . LYS A 1 464 ? -5.688 11.009 -6.837 1.00 90.94 464 LYS A CA 1
ATOM 3732 C C . LYS A 1 464 ? -5.171 9.602 -7.153 1.00 90.94 464 LYS A C 1
ATOM 3734 O O . LYS A 1 464 ? -5.964 8.662 -7.220 1.00 90.94 464 LYS A O 1
ATOM 3739 N N . HIS A 1 465 ? -3.856 9.422 -7.318 1.00 91.88 465 HIS A N 1
ATOM 3740 C CA . HIS A 1 465 ? -3.279 8.101 -7.568 1.00 91.88 465 HIS A CA 1
ATOM 3741 C C . HIS A 1 465 ? -3.489 7.142 -6.387 1.00 91.88 465 HIS A C 1
ATOM 3743 O O . HIS A 1 465 ? -3.856 5.988 -6.617 1.00 91.88 465 HIS A O 1
ATOM 3749 N N . HIS A 1 466 ? -3.325 7.602 -5.144 1.00 90.75 466 HIS A N 1
ATOM 3750 C CA . HIS A 1 466 ? -3.560 6.774 -3.959 1.00 90.75 466 HIS A CA 1
ATOM 3751 C C . HIS A 1 466 ? -5.050 6.467 -3.722 1.00 90.75 466 HIS A C 1
ATOM 3753 O O . HIS A 1 466 ? -5.372 5.340 -3.343 1.00 90.75 466 HIS A O 1
ATOM 3759 N N . VAL A 1 467 ? -5.968 7.398 -4.019 1.00 92.12 467 VAL A N 1
ATOM 3760 C CA . VAL A 1 467 ? -7.422 7.134 -3.981 1.00 92.12 467 VAL A CA 1
ATOM 3761 C C . VAL A 1 467 ? -7.819 6.086 -5.028 1.00 92.12 467 VAL A C 1
ATOM 3763 O O . VAL A 1 467 ? -8.523 5.132 -4.700 1.00 92.12 467 VAL A O 1
ATOM 3766 N N . TYR A 1 468 ? -7.303 6.200 -6.258 1.00 93.94 468 TYR A N 1
ATOM 3767 C CA . TYR A 1 468 ? -7.464 5.187 -7.312 1.00 93.94 468 TYR A CA 1
ATOM 3768 C C . TYR A 1 468 ? -6.931 3.812 -6.883 1.00 93.94 468 TYR A C 1
ATOM 3770 O O . TYR A 1 468 ? -7.620 2.812 -7.065 1.00 93.94 468 TYR A O 1
ATOM 3778 N N . LEU A 1 469 ? -5.743 3.749 -6.272 1.00 93.06 469 LEU A N 1
ATOM 3779 C CA . LEU A 1 469 ? -5.168 2.491 -5.786 1.00 93.06 469 LEU A CA 1
ATOM 3780 C C . LEU A 1 469 ? -6.041 1.845 -4.702 1.00 93.06 469 LEU A C 1
ATOM 3782 O O . LEU A 1 469 ? -6.266 0.638 -4.737 1.00 93.06 469 LEU A O 1
ATOM 3786 N N . GLN A 1 470 ? -6.575 2.631 -3.762 1.00 92.19 470 GLN A N 1
ATOM 3787 C CA . GLN A 1 470 ? -7.474 2.100 -2.737 1.00 92.19 470 GLN A CA 1
ATOM 3788 C C . GLN A 1 470 ? -8.784 1.577 -3.346 1.00 92.19 470 GLN A C 1
ATOM 3790 O O . GLN A 1 470 ? -9.192 0.465 -3.023 1.00 92.19 470 GLN A O 1
ATOM 3795 N N . ALA A 1 471 ? -9.394 2.321 -4.276 1.00 93.44 471 ALA A N 1
ATOM 3796 C CA . ALA A 1 471 ? -10.582 1.876 -5.006 1.00 93.44 471 ALA A CA 1
ATOM 3797 C C . ALA A 1 471 ? -10.330 0.577 -5.798 1.00 93.44 471 ALA A C 1
ATOM 3799 O O . ALA A 1 471 ? -11.149 -0.340 -5.754 1.00 93.44 471 ALA A O 1
ATOM 3800 N N . LEU A 1 472 ? -9.179 0.473 -6.469 1.00 94.44 472 LEU A N 1
ATOM 3801 C CA . LEU A 1 472 ? -8.754 -0.706 -7.225 1.00 94.44 472 LEU A CA 1
ATOM 3802 C C . LEU A 1 472 ? -8.659 -1.963 -6.347 1.00 94.44 472 LEU A C 1
ATOM 3804 O O . LEU A 1 472 ? -9.168 -3.016 -6.734 1.00 94.44 472 LEU A O 1
ATOM 3808 N N . TRP A 1 473 ? -8.047 -1.877 -5.163 1.00 91.56 473 TRP A N 1
ATOM 3809 C CA . TRP A 1 473 ? -7.964 -3.036 -4.266 1.00 91.56 473 TRP A CA 1
ATOM 3810 C C . TRP A 1 473 ? -9.315 -3.392 -3.645 1.00 91.56 473 TRP A C 1
ATOM 3812 O O . TRP A 1 473 ? -9.652 -4.573 -3.631 1.00 91.56 473 TRP A O 1
ATOM 3822 N N . SER A 1 474 ? -10.147 -2.416 -3.265 1.00 91.62 474 SER A N 1
ATOM 3823 C CA . SER A 1 474 ? -11.519 -2.691 -2.809 1.00 91.62 474 SER A CA 1
ATOM 3824 C C . SER A 1 474 ? -12.383 -3.382 -3.885 1.00 91.62 474 SER A C 1
ATOM 3826 O O . SER A 1 474 ? -13.269 -4.173 -3.552 1.00 91.62 474 SER A O 1
ATOM 3828 N N . VAL A 1 475 ? -12.104 -3.155 -5.176 1.00 94.12 475 VAL A N 1
ATOM 3829 C CA . VAL A 1 475 ? -12.690 -3.916 -6.298 1.00 94.12 475 VAL A CA 1
ATOM 3830 C C . VAL A 1 475 ? -12.090 -5.326 -6.398 1.00 94.12 475 VAL A C 1
ATOM 3832 O O . VAL A 1 475 ? -12.833 -6.307 -6.414 1.00 94.12 475 VAL A O 1
ATOM 3835 N N . ILE A 1 476 ? -10.760 -5.463 -6.453 1.00 93.31 476 ILE A N 1
ATOM 3836 C CA . ILE A 1 476 ? -10.076 -6.758 -6.651 1.00 93.31 476 ILE A CA 1
ATOM 3837 C C . ILE A 1 476 ? -10.339 -7.727 -5.490 1.00 93.31 476 ILE A C 1
ATOM 3839 O O . ILE A 1 476 ? -10.723 -8.878 -5.708 1.00 93.31 476 ILE A O 1
ATOM 3843 N N . GLU A 1 477 ? -10.179 -7.268 -4.249 1.00 90.50 477 GLU A N 1
ATOM 3844 C CA . GLU A 1 477 ? -10.418 -8.052 -3.029 1.00 90.50 477 GLU A CA 1
ATOM 3845 C C . GLU A 1 477 ? -11.911 -8.315 -2.772 1.00 90.50 477 GLU A C 1
ATOM 3847 O O . GLU A 1 477 ? -12.269 -8.974 -1.799 1.00 90.50 477 GLU A O 1
ATOM 3852 N N . SER A 1 478 ? -12.792 -7.854 -3.672 1.00 90.19 478 SER A N 1
ATOM 3853 C CA . SER A 1 478 ? -14.248 -7.998 -3.569 1.00 90.19 478 SER A CA 1
ATOM 3854 C C . SER A 1 478 ? -14.798 -7.384 -2.270 1.00 90.19 478 SER A C 1
ATOM 3856 O O . SER A 1 478 ? -15.808 -7.841 -1.728 1.00 90.19 478 SER A O 1
ATOM 3858 N N . GLU A 1 479 ? -14.158 -6.321 -1.751 1.00 88.62 479 GLU A N 1
ATOM 3859 C CA . GLU A 1 479 ? -14.734 -5.481 -0.692 1.00 88.62 479 GLU A CA 1
ATOM 3860 C C . GLU A 1 479 ? -16.048 -4.864 -1.183 1.00 88.62 479 GLU A C 1
ATOM 3862 O O . GLU A 1 479 ? -17.058 -4.925 -0.477 1.00 88.62 479 GLU A O 1
ATOM 3867 N N . TYR A 1 480 ? -16.042 -4.372 -2.421 1.00 90.19 480 TYR A N 1
ATOM 3868 C CA . TYR A 1 480 ? -17.180 -3.795 -3.124 1.00 90.19 480 TYR A CA 1
ATOM 3869 C C . TYR A 1 480 ? -17.898 -4.835 -4.010 1.00 90.19 480 TYR A C 1
ATOM 3871 O O . TYR A 1 480 ? -17.243 -5.492 -4.823 1.00 90.19 480 TYR A O 1
ATOM 3879 N N . PRO A 1 481 ? -19.235 -4.988 -3.901 1.00 87.69 481 PRO A N 1
ATOM 3880 C CA . PRO A 1 481 ? -20.032 -5.758 -4.856 1.00 87.69 481 PRO A CA 1
ATOM 3881 C C . PRO A 1 481 ? -19.858 -5.224 -6.282 1.00 87.69 481 PRO A C 1
ATOM 3883 O O . PRO A 1 481 ? -20.185 -4.076 -6.560 1.00 87.69 481 PRO A O 1
ATOM 3886 N N . CYS A 1 482 ? -19.362 -6.054 -7.196 1.00 91.62 482 CYS A N 1
ATOM 3887 C CA . CYS A 1 482 ? -19.066 -5.654 -8.570 1.00 91.62 482 CYS A CA 1
ATOM 3888 C C . CYS A 1 482 ? -19.885 -6.496 -9.559 1.00 91.62 482 CYS A C 1
ATOM 3890 O O . CYS A 1 482 ? -20.030 -7.707 -9.371 1.00 91.62 482 CYS A O 1
ATOM 3892 N N . THR A 1 483 ? -20.428 -5.873 -10.609 1.00 93.31 483 THR A N 1
ATOM 3893 C CA . THR A 1 483 ? -21.095 -6.604 -11.700 1.00 93.31 483 THR A CA 1
ATOM 3894 C C . THR A 1 483 ? -20.058 -7.218 -12.648 1.00 93.31 483 THR A C 1
ATOM 3896 O O . THR A 1 483 ? -18.888 -6.831 -12.650 1.00 93.31 483 THR A O 1
ATOM 3899 N N . VAL A 1 484 ? -20.459 -8.186 -13.478 1.00 95.12 484 VAL A N 1
ATOM 3900 C CA . VAL A 1 484 ? -19.550 -8.764 -14.487 1.00 95.12 484 VAL A CA 1
ATOM 3901 C C . VAL A 1 484 ? -19.212 -7.717 -15.554 1.00 95.12 484 VAL A C 1
ATOM 3903 O O . VAL A 1 484 ? -18.080 -7.649 -16.028 1.00 95.12 484 VAL A O 1
ATOM 3906 N N . GLU A 1 485 ? -20.180 -6.875 -15.893 1.00 95.50 485 GLU A N 1
ATOM 3907 C CA . GLU A 1 485 ? -20.093 -5.782 -16.852 1.00 95.50 485 GLU A CA 1
ATOM 3908 C C . GLU A 1 485 ? -19.118 -4.690 -16.378 1.00 95.50 485 GLU A C 1
ATOM 3910 O O . GLU A 1 485 ? -18.199 -4.322 -17.117 1.00 95.50 485 GLU A O 1
ATOM 3915 N N . ASP A 1 486 ? -19.254 -4.233 -15.129 1.00 95.62 486 ASP A N 1
ATOM 3916 C CA . ASP A 1 486 ? -18.348 -3.250 -14.525 1.00 95.62 486 ASP A CA 1
ATOM 3917 C C . ASP A 1 486 ? -16.948 -3.832 -14.327 1.00 95.62 486 ASP A C 1
ATOM 3919 O O . ASP A 1 486 ? -15.967 -3.159 -14.633 1.00 95.62 486 ASP A O 1
ATOM 3923 N N . ALA A 1 487 ? -16.824 -5.098 -13.910 1.00 96.44 487 ALA A N 1
ATOM 3924 C CA . ALA A 1 487 ? -15.528 -5.764 -13.794 1.00 96.44 487 ALA A CA 1
ATOM 3925 C C . ALA A 1 487 ? -14.771 -5.794 -15.133 1.00 96.44 487 ALA A C 1
ATOM 3927 O O . ALA A 1 487 ? -13.569 -5.539 -15.160 1.00 96.44 487 ALA A O 1
ATOM 3928 N N . ILE A 1 488 ? -15.459 -6.038 -16.257 1.00 97.19 488 ILE A N 1
ATOM 3929 C CA . ILE A 1 488 ? -14.855 -5.979 -17.601 1.00 97.19 488 ILE A CA 1
ATOM 3930 C C . ILE A 1 488 ? -14.429 -4.544 -17.952 1.00 97.19 488 ILE A C 1
ATOM 3932 O O . ILE A 1 488 ? -13.332 -4.349 -18.481 1.00 97.19 488 ILE A O 1
ATOM 3936 N N . ARG A 1 489 ? -15.261 -3.535 -17.654 1.00 96.81 489 ARG A N 1
ATOM 3937 C CA . ARG A 1 489 ? -14.960 -2.117 -17.930 1.00 96.81 489 ARG A CA 1
ATOM 3938 C C . ARG A 1 489 ? -13.773 -1.612 -17.105 1.00 96.81 489 ARG A C 1
ATOM 3940 O O . ARG A 1 489 ? -12.834 -1.053 -17.671 1.00 96.81 489 ARG A O 1
ATOM 3947 N N . LEU A 1 490 ? -13.784 -1.862 -15.796 1.00 97.62 490 LEU A N 1
ATOM 3948 C CA . LEU A 1 490 ? -12.725 -1.486 -14.857 1.00 97.62 490 LEU A CA 1
ATOM 3949 C C . LEU A 1 490 ? -11.410 -2.201 -15.181 1.00 97.62 490 LEU A C 1
ATOM 3951 O O . LEU A 1 490 ? -10.364 -1.558 -15.216 1.00 97.62 490 LEU A O 1
ATOM 3955 N N . ALA A 1 491 ? -11.447 -3.490 -15.526 1.00 96.88 491 ALA A N 1
ATOM 3956 C CA . ALA A 1 491 ? -10.269 -4.207 -16.010 1.00 96.88 491 ALA A CA 1
ATOM 3957 C C . ALA A 1 491 ? -9.744 -3.645 -17.347 1.00 96.88 491 ALA A C 1
ATOM 3959 O O . ALA A 1 491 ? -8.534 -3.529 -17.533 1.00 96.88 491 ALA A O 1
ATOM 3960 N N . GLY A 1 492 ? -10.625 -3.242 -18.269 1.00 96.75 492 GLY A N 1
ATOM 3961 C CA . GLY A 1 492 ? -10.244 -2.585 -19.526 1.00 96.75 492 GLY A CA 1
ATOM 3962 C C . GLY A 1 492 ? -9.579 -1.214 -19.333 1.00 96.75 492 GLY A C 1
ATOM 3963 O O . GLY A 1 492 ? -8.719 -0.833 -20.130 1.00 96.75 492 GLY A O 1
ATOM 3964 N N . LEU A 1 493 ? -9.940 -0.482 -18.273 1.00 97.62 493 LEU A N 1
ATOM 3965 C CA . LEU A 1 493 ? -9.254 0.742 -17.837 1.00 97.62 493 LEU A CA 1
ATOM 3966 C C . LEU A 1 493 ? -7.921 0.414 -17.147 1.00 97.62 493 LEU A C 1
ATOM 3968 O O . LEU A 1 493 ? -6.897 0.996 -17.493 1.00 97.62 493 LEU A O 1
ATOM 3972 N N . GLN A 1 494 ? -7.895 -0.580 -16.256 1.00 96.31 494 GLN A N 1
ATOM 3973 C CA . GLN A 1 494 ? -6.682 -1.052 -15.578 1.00 96.31 494 GLN A CA 1
ATOM 3974 C C . GLN A 1 494 ? -5.580 -1.458 -16.571 1.00 96.31 494 GLN A C 1
ATOM 3976 O O . GLN A 1 494 ? -4.415 -1.108 -16.393 1.00 96.31 494 GLN A O 1
ATOM 3981 N N . VAL A 1 495 ? -5.935 -2.165 -17.650 1.00 95.56 495 VAL A N 1
ATOM 3982 C CA . VAL A 1 495 ? -4.984 -2.557 -18.705 1.00 95.56 495 VAL A CA 1
ATOM 3983 C C . VAL A 1 495 ? -4.468 -1.337 -19.482 1.00 95.56 495 VAL A C 1
ATOM 3985 O O . VAL A 1 495 ? -3.272 -1.285 -19.764 1.00 95.56 495 VAL A O 1
ATOM 3988 N N . GLN A 1 496 ? -5.304 -0.322 -19.748 1.00 96.25 496 GLN A N 1
ATOM 3989 C CA . GLN A 1 496 ? -4.856 0.950 -20.346 1.00 96.25 496 GLN A CA 1
ATOM 3990 C C . GLN A 1 496 ? -3.875 1.695 -19.424 1.00 96.25 496 GLN A C 1
ATOM 3992 O O . GLN A 1 496 ? -2.864 2.207 -19.897 1.00 96.25 496 GLN A O 1
ATOM 3997 N N . ILE A 1 497 ? -4.125 1.713 -18.110 1.00 95.31 497 ILE A N 1
ATOM 3998 C CA . ILE A 1 497 ? -3.265 2.387 -17.122 1.00 95.31 497 ILE A CA 1
ATOM 3999 C C . ILE A 1 497 ? -1.903 1.689 -16.981 1.00 95.31 497 ILE A C 1
ATOM 4001 O O . ILE A 1 497 ? -0.886 2.365 -16.843 1.00 95.31 497 ILE A O 1
ATOM 4005 N N . VAL A 1 498 ? -1.868 0.351 -17.022 1.00 93.31 498 VAL A N 1
ATOM 4006 C CA . VAL A 1 498 ? -0.640 -0.440 -16.801 1.00 93.31 498 VAL A CA 1
ATOM 4007 C C . VAL A 1 498 ? 0.189 -0.642 -18.078 1.00 93.31 498 VAL A C 1
ATOM 4009 O O . VAL A 1 498 ? 1.417 -0.660 -18.002 1.00 93.31 498 VAL A O 1
ATOM 4012 N N . TYR A 1 499 ? -0.443 -0.797 -19.248 1.00 93.31 499 TYR A N 1
ATOM 4013 C CA . TYR A 1 499 ? 0.239 -1.176 -20.500 1.00 93.31 499 TYR A CA 1
ATOM 4014 C C . TYR A 1 499 ? 0.115 -0.148 -21.640 1.00 93.31 499 TYR A C 1
ATOM 4016 O O . TYR A 1 499 ? 0.772 -0.299 -22.678 1.00 93.31 499 TYR A O 1
ATOM 4024 N N . GLY A 1 500 ? -0.695 0.901 -21.463 1.00 93.75 500 GLY A N 1
ATOM 4025 C CA . GLY A 1 500 ? -1.028 1.860 -22.517 1.00 93.75 500 GLY A CA 1
ATOM 4026 C C . GLY A 1 500 ? -1.890 1.251 -23.626 1.00 93.75 500 GLY A C 1
ATOM 4027 O O . GLY A 1 500 ? -2.521 0.210 -23.443 1.00 93.75 500 GLY A O 1
ATOM 4028 N N . ASP A 1 501 ? -1.899 1.906 -24.789 1.00 93.38 501 ASP A N 1
ATOM 4029 C CA . ASP A 1 501 ? -2.806 1.602 -25.902 1.00 93.38 501 ASP A CA 1
ATOM 4030 C C . ASP A 1 501 ? -2.832 0.139 -26.359 1.00 93.38 501 ASP A C 1
ATOM 4032 O O . ASP A 1 501 ? -1.816 -0.568 -26.405 1.00 93.38 501 ASP A O 1
ATOM 4036 N N . HIS A 1 502 ? -4.025 -0.295 -26.771 1.00 90.44 502 HIS A N 1
ATOM 4037 C CA . HIS A 1 502 ? -4.276 -1.655 -27.217 1.00 90.44 502 HIS A CA 1
ATOM 4038 C C . HIS A 1 502 ? -3.519 -2.006 -28.509 1.00 90.44 502 HIS A C 1
ATOM 4040 O O . HIS A 1 502 ? -3.715 -1.397 -29.560 1.00 90.44 502 HIS A O 1
ATOM 4046 N N . LYS A 1 503 ? -2.684 -3.051 -28.445 1.00 90.69 503 LYS A N 1
ATOM 4047 C CA . LYS A 1 503 ? -1.865 -3.550 -29.559 1.00 90.69 503 LYS A CA 1
ATOM 4048 C C . LYS A 1 503 ? -2.309 -4.972 -29.924 1.00 90.69 503 LYS A C 1
ATOM 4050 O O . LYS A 1 503 ? -1.856 -5.911 -29.268 1.00 90.69 503 LYS A O 1
ATOM 4055 N N . PRO A 1 504 ? -3.125 -5.176 -30.979 1.00 85.56 504 PRO A N 1
ATOM 4056 C CA . PRO A 1 504 ? -3.698 -6.490 -31.305 1.00 85.56 504 PRO A CA 1
ATOM 4057 C C . PRO A 1 504 ? -2.686 -7.620 -31.557 1.00 85.56 504 PRO A C 1
ATOM 4059 O O . PRO A 1 504 ? -3.030 -8.788 -31.424 1.00 85.56 504 PRO A O 1
ATOM 4062 N N . GLY A 1 505 ? -1.439 -7.292 -31.920 1.00 81.81 505 GLY A N 1
ATOM 4063 C CA . GLY A 1 505 ? -0.353 -8.267 -32.096 1.00 81.81 505 GLY A CA 1
ATOM 4064 C C . GLY A 1 505 ? 0.426 -8.620 -30.820 1.00 81.81 505 GLY A C 1
ATOM 4065 O O . GLY A 1 505 ? 1.298 -9.480 -30.874 1.00 81.81 505 GLY A O 1
ATOM 4066 N N . SER A 1 506 ? 0.155 -7.955 -29.693 1.00 83.62 506 SER A N 1
ATOM 4067 C CA . SER A 1 506 ? 0.838 -8.177 -28.405 1.00 83.62 506 SER A CA 1
ATOM 4068 C C . SER A 1 506 ? -0.140 -8.525 -27.283 1.00 83.62 506 SER A C 1
ATOM 4070 O O . SER A 1 506 ? 0.167 -9.346 -26.425 1.00 83.62 506 SER A O 1
ATOM 4072 N N . HIS A 1 507 ? -1.329 -7.922 -27.296 1.00 86.44 507 HIS A N 1
ATOM 4073 C CA . HIS A 1 507 ? -2.398 -8.156 -26.328 1.00 86.44 507 HIS A CA 1
ATOM 4074 C C . HIS A 1 507 ? -3.277 -9.313 -26.826 1.00 86.44 507 HIS A C 1
ATOM 4076 O O . HIS A 1 507 ? -4.425 -9.138 -27.228 1.00 86.44 507 HIS A O 1
ATOM 4082 N N . THR A 1 508 ? -2.671 -10.500 -26.868 1.00 84.38 508 THR A N 1
ATOM 4083 C CA . THR A 1 508 ? -3.274 -11.759 -27.326 1.00 84.38 508 THR A CA 1
ATOM 4084 C C . THR A 1 508 ? -3.462 -12.738 -26.165 1.00 84.38 508 THR A C 1
ATOM 4086 O O . THR A 1 508 ? -2.944 -12.521 -25.068 1.00 84.38 508 THR A O 1
ATOM 4089 N N . ALA A 1 509 ? -4.189 -13.836 -26.398 1.00 81.56 509 ALA A N 1
ATOM 4090 C CA . ALA A 1 509 ? -4.464 -14.840 -25.369 1.00 81.56 509 ALA A CA 1
ATOM 4091 C C . ALA A 1 509 ? -3.176 -15.357 -24.690 1.00 81.56 509 ALA A C 1
ATOM 4093 O O . ALA A 1 509 ? -2.222 -15.744 -25.366 1.00 81.56 509 ALA A O 1
ATOM 4094 N N . GLY A 1 510 ? -3.166 -15.357 -23.357 1.00 84.88 510 GLY A N 1
ATOM 4095 C CA . GLY A 1 510 ? -2.030 -15.691 -22.496 1.00 84.88 510 GLY A CA 1
ATOM 4096 C C . GLY A 1 510 ? -1.331 -14.490 -21.838 1.00 84.88 510 GLY A C 1
ATOM 4097 O O . GLY A 1 510 ? -0.684 -14.679 -20.809 1.00 84.88 510 GLY A O 1
ATOM 4098 N N . PHE A 1 511 ? -1.464 -13.271 -22.377 1.00 89.31 511 PHE A N 1
ATOM 4099 C CA . PHE A 1 511 ? -0.741 -12.076 -21.907 1.00 89.31 511 PHE A CA 1
ATOM 4100 C C . PHE A 1 511 ? -1.173 -11.599 -20.504 1.00 89.31 511 PHE A C 1
ATOM 4102 O O . PHE A 1 511 ? -0.323 -11.270 -19.679 1.00 89.31 511 PHE A O 1
ATOM 4109 N N . LEU A 1 512 ? -2.477 -11.597 -20.202 1.00 89.25 512 LEU A N 1
ATOM 4110 C CA . LEU A 1 512 ? -3.015 -11.293 -18.867 1.00 89.25 512 LEU A CA 1
ATOM 4111 C C . LEU A 1 512 ? -3.230 -12.551 -18.022 1.00 89.25 512 LEU A C 1
ATOM 4113 O O . LEU A 1 512 ? -3.248 -12.449 -16.799 1.00 89.25 512 LEU A O 1
ATOM 4117 N N . THR A 1 513 ? -3.387 -13.728 -18.638 1.00 83.31 513 THR A N 1
ATOM 4118 C CA . THR A 1 513 ? -3.771 -14.988 -17.969 1.00 83.31 513 THR A CA 1
ATOM 4119 C C . THR A 1 513 ? -2.975 -15.289 -16.686 1.00 83.31 513 THR A C 1
ATOM 4121 O O . THR A 1 513 ? -3.568 -15.726 -15.701 1.00 83.31 513 THR A O 1
ATOM 4124 N N . ALA A 1 514 ? -1.665 -15.012 -16.642 1.00 83.00 514 ALA A N 1
ATOM 4125 C CA . ALA A 1 514 ? -0.837 -15.230 -15.445 1.00 83.00 514 ALA A CA 1
ATOM 4126 C C . ALA A 1 514 ? -1.113 -14.238 -14.290 1.00 83.00 514 ALA A C 1
ATOM 4128 O O . ALA A 1 514 ? -0.929 -14.579 -13.123 1.00 83.00 514 ALA A O 1
ATOM 4129 N N . ASN A 1 515 ? -1.569 -13.024 -14.610 1.00 87.25 515 ASN A N 1
ATOM 4130 C CA . ASN A 1 515 ? -1.770 -11.913 -13.675 1.00 87.25 515 ASN A CA 1
ATOM 4131 C C . ASN A 1 515 ? -3.248 -11.516 -13.510 1.00 87.25 515 ASN A C 1
ATOM 4133 O O . ASN A 1 515 ? -3.533 -10.528 -12.844 1.00 87.25 515 ASN A O 1
ATOM 4137 N N . LEU A 1 516 ? -4.193 -12.272 -14.081 1.00 89.62 516 LEU A N 1
ATOM 4138 C CA . LEU A 1 516 ? -5.618 -11.918 -14.190 1.00 89.62 516 LEU A CA 1
ATOM 4139 C C . LEU A 1 516 ? -6.288 -11.567 -12.843 1.00 89.62 516 LEU A C 1
ATOM 4141 O O . LEU A 1 516 ? -7.187 -10.730 -12.792 1.00 89.62 516 LEU A O 1
ATOM 4145 N N . LYS A 1 517 ? -5.791 -12.148 -11.744 1.00 90.00 517 LYS A N 1
ATOM 4146 C CA . LYS A 1 517 ? -6.171 -11.831 -10.353 1.00 90.00 517 LYS A CA 1
ATOM 4147 C C . LYS A 1 517 ? -5.928 -10.365 -9.934 1.00 90.00 517 LYS A C 1
ATOM 4149 O O . LYS A 1 517 ? -6.464 -9.942 -8.923 1.00 90.00 517 LYS A O 1
ATOM 4154 N N . ASN A 1 518 ? -5.126 -9.608 -10.688 1.00 90.69 518 ASN A N 1
ATOM 4155 C CA . ASN A 1 518 ? -4.855 -8.179 -10.479 1.00 90.69 518 ASN A CA 1
ATOM 4156 C C . ASN A 1 518 ? -5.816 -7.276 -11.292 1.00 90.69 518 ASN A C 1
ATOM 4158 O O . ASN A 1 518 ? -5.611 -6.066 -11.353 1.00 90.69 518 ASN A O 1
ATOM 4162 N N . PHE A 1 519 ? -6.806 -7.859 -11.979 1.00 93.12 519 PHE A N 1
ATOM 4163 C CA . PHE A 1 519 ? -7.733 -7.155 -12.879 1.00 93.12 519 PHE A CA 1
ATOM 4164 C C . PHE A 1 519 ? -9.199 -7.545 -12.636 1.00 93.12 519 PHE A C 1
ATOM 4166 O O . PHE A 1 519 ? -10.084 -6.712 -12.802 1.00 93.12 519 PHE A O 1
ATOM 4173 N N . VAL A 1 520 ? -9.466 -8.799 -12.252 1.00 94.50 520 VAL A N 1
ATOM 4174 C CA . VAL A 1 520 ? -10.818 -9.340 -12.027 1.00 94.50 520 VAL A CA 1
ATOM 4175 C C . VAL A 1 520 ? -11.059 -9.561 -10.525 1.00 94.50 520 VAL A C 1
ATOM 4177 O O . VAL A 1 520 ? -10.206 -10.186 -9.889 1.00 94.50 520 VAL A O 1
ATOM 4180 N N . PRO A 1 521 ? -12.206 -9.127 -9.958 1.00 94.38 521 PRO A N 1
ATOM 4181 C CA . PRO A 1 521 ? -12.579 -9.406 -8.570 1.00 94.38 521 PRO A CA 1
ATOM 4182 C C . PRO A 1 521 ? -12.549 -10.899 -8.222 1.00 94.38 521 PRO A C 1
ATOM 4184 O O . PRO A 1 521 ? -13.037 -11.733 -8.991 1.00 94.38 521 PRO A O 1
ATOM 4187 N N . GLN A 1 522 ? -12.007 -11.232 -7.048 1.00 91.81 522 GLN A N 1
ATOM 4188 C CA . GLN A 1 522 ? -11.820 -12.614 -6.587 1.00 91.81 522 GLN A CA 1
ATOM 4189 C C . GLN A 1 522 ? -13.107 -13.457 -6.636 1.00 91.81 522 GLN A C 1
ATOM 4191 O O . GLN A 1 522 ? -13.073 -14.573 -7.159 1.00 91.81 522 GLN A O 1
ATOM 4196 N N . ASP A 1 523 ? -14.244 -12.920 -6.179 1.00 89.25 523 ASP A N 1
ATOM 4197 C CA . ASP A 1 523 ? -15.525 -13.645 -6.185 1.00 89.25 523 ASP A CA 1
ATOM 4198 C C . ASP A 1 523 ? -16.027 -13.943 -7.614 1.00 89.25 523 ASP A C 1
ATOM 4200 O O . ASP A 1 523 ? -16.576 -15.016 -7.889 1.00 89.25 523 ASP A O 1
ATOM 4204 N N . LEU A 1 524 ? -15.781 -13.029 -8.562 1.00 92.44 524 LEU A N 1
ATOM 4205 C CA . LEU A 1 524 ? -16.188 -13.179 -9.964 1.00 92.44 524 LEU A CA 1
ATOM 4206 C C . LEU A 1 524 ? -15.260 -14.109 -10.758 1.00 92.44 524 LEU A C 1
ATOM 4208 O O . LEU A 1 524 ? -15.685 -14.675 -11.766 1.00 92.44 524 LEU A O 1
ATOM 4212 N N . PHE A 1 525 ? -14.012 -14.304 -10.318 1.00 89.12 525 PHE A N 1
ATOM 4213 C CA . PHE A 1 525 ? -12.978 -15.045 -11.054 1.00 89.12 525 PHE A CA 1
ATOM 4214 C C . PHE A 1 525 ? -13.445 -16.438 -11.517 1.00 89.12 525 PHE A C 1
ATOM 4216 O O . PHE A 1 525 ? -13.113 -16.872 -12.619 1.00 89.12 525 PHE A O 1
ATOM 4223 N N . SER A 1 526 ? -14.272 -17.108 -10.707 1.00 90.31 526 SER A N 1
ATOM 4224 C CA . SER A 1 526 ? -14.817 -18.447 -10.977 1.00 90.31 526 SER A CA 1
ATOM 4225 C C . SER A 1 526 ? -15.908 -18.518 -12.063 1.00 90.31 526 SER A C 1
ATOM 4227 O O . SER A 1 526 ? -16.185 -19.605 -12.571 1.00 90.31 526 SER A O 1
ATOM 4229 N N . LEU A 1 527 ? -16.522 -17.389 -12.441 1.00 92.38 527 LEU A N 1
ATOM 4230 C CA . LEU A 1 527 ? -17.708 -17.347 -13.313 1.00 92.38 527 LEU A CA 1
ATOM 4231 C C . LEU A 1 527 ? -17.404 -17.549 -14.807 1.00 92.38 527 LEU A C 1
ATOM 4233 O O . LEU A 1 527 ? -18.311 -17.859 -15.581 1.00 92.38 527 LEU A O 1
ATOM 4237 N N . LYS A 1 528 ? -16.149 -17.351 -15.227 1.00 93.56 528 LYS A N 1
ATOM 4238 C CA . LYS A 1 528 ? -15.692 -17.466 -16.623 1.00 93.56 528 LYS A CA 1
ATOM 4239 C C . LYS A 1 528 ? -14.303 -18.092 -16.687 1.00 93.56 528 LYS A C 1
ATOM 4241 O O . LYS A 1 528 ? -13.560 -18.101 -15.709 1.00 93.56 528 LYS A O 1
ATOM 4246 N N . ARG A 1 529 ? -13.918 -18.608 -17.856 1.00 92.56 529 ARG A N 1
ATOM 4247 C CA . ARG A 1 529 ? -12.554 -19.134 -18.061 1.00 92.56 529 ARG A CA 1
ATOM 4248 C C . ARG A 1 529 ? -11.547 -17.974 -18.177 1.00 92.56 529 ARG A C 1
ATOM 4250 O O . ARG A 1 529 ? -11.911 -16.952 -18.752 1.00 92.56 529 ARG A O 1
ATOM 4257 N N . PRO A 1 530 ? -10.276 -18.117 -17.748 1.00 92.31 530 PRO A N 1
ATOM 4258 C CA . PRO A 1 530 ? -9.289 -17.032 -17.835 1.00 92.31 530 PRO A CA 1
ATOM 4259 C C . PRO A 1 530 ? -9.134 -16.422 -19.238 1.00 92.31 530 PRO A C 1
ATOM 4261 O O . PRO A 1 530 ? -9.137 -15.205 -19.372 1.00 92.31 530 PRO A O 1
ATOM 4264 N N . ALA A 1 531 ? -9.119 -17.250 -20.288 1.00 90.81 531 ALA A N 1
ATOM 4265 C CA . ALA A 1 531 ? -9.060 -16.787 -21.680 1.00 90.81 531 ALA A CA 1
ATOM 4266 C C . ALA A 1 531 ? -10.349 -16.079 -22.164 1.00 90.81 531 ALA A C 1
ATOM 4268 O O . ALA A 1 531 ? -10.309 -15.300 -23.112 1.00 90.81 531 ALA A O 1
ATOM 4269 N N . GLU A 1 532 ? -11.498 -16.339 -21.531 1.00 93.62 532 GLU A N 1
ATOM 4270 C CA . GLU A 1 532 ? -12.760 -15.641 -21.815 1.00 93.62 532 GLU A CA 1
ATOM 4271 C C . GLU A 1 532 ? -12.770 -14.260 -21.147 1.00 93.62 532 GLU A C 1
ATOM 4273 O O . GLU A 1 532 ? -13.082 -13.269 -21.805 1.00 93.62 532 GLU A O 1
ATOM 4278 N N . TRP A 1 533 ? -12.355 -14.184 -19.875 1.00 94.94 533 TRP A N 1
ATOM 4279 C CA . TRP A 1 533 ? -12.092 -12.917 -19.186 1.00 94.94 533 TRP A CA 1
ATOM 4280 C C . TRP A 1 533 ? -11.114 -12.053 -19.989 1.00 94.94 533 TRP A C 1
ATOM 4282 O O . TRP A 1 533 ? -11.433 -10.922 -20.329 1.00 94.94 533 TRP A O 1
ATOM 4292 N N . GLU A 1 534 ? -9.957 -12.602 -20.353 1.00 93.81 534 GLU A N 1
ATOM 4293 C CA . GLU A 1 534 ? -8.908 -11.922 -21.117 1.00 93.81 534 GLU A CA 1
ATOM 4294 C C . GLU A 1 534 ? -9.412 -11.372 -22.465 1.00 93.81 534 GLU A C 1
ATOM 4296 O O . GLU A 1 534 ? -9.172 -10.208 -22.781 1.00 93.81 534 GLU A O 1
ATOM 4301 N N . ALA A 1 535 ? -10.193 -12.150 -23.224 1.00 93.19 535 ALA A N 1
ATOM 4302 C CA . ALA A 1 535 ? -10.794 -11.688 -24.479 1.00 93.19 535 ALA A CA 1
ATOM 4303 C C . ALA A 1 535 ? -11.821 -10.552 -24.283 1.00 93.19 535 ALA A C 1
ATOM 4305 O O . ALA A 1 535 ? -11.889 -9.628 -25.097 1.00 93.19 535 ALA A O 1
ATOM 4306 N N . LEU A 1 536 ? -12.612 -10.593 -23.204 1.00 95.56 536 LEU A N 1
ATOM 4307 C CA . LEU A 1 536 ? -13.570 -9.534 -22.861 1.00 95.56 536 LEU A CA 1
ATOM 4308 C C . LEU A 1 536 ? -12.857 -8.258 -22.388 1.00 95.56 536 LEU A C 1
ATOM 4310 O O . LEU A 1 536 ? -13.212 -7.162 -22.821 1.00 95.56 536 LEU A O 1
ATOM 4314 N N . ILE A 1 537 ? -11.810 -8.403 -21.573 1.00 96.06 537 ILE A N 1
ATOM 4315 C CA . ILE A 1 537 ? -10.970 -7.303 -21.087 1.00 96.06 537 ILE A CA 1
ATOM 4316 C C . ILE A 1 537 ? -10.255 -6.622 -22.255 1.00 96.06 537 ILE A C 1
ATOM 4318 O O . ILE A 1 537 ? -10.274 -5.398 -22.336 1.00 96.06 537 ILE A O 1
ATOM 4322 N N . PHE A 1 538 ? -9.696 -7.371 -23.212 1.00 94.88 538 PHE A N 1
ATOM 4323 C CA . PHE A 1 538 ? -9.081 -6.774 -24.402 1.00 94.88 538 PHE A CA 1
ATOM 4324 C C . PHE A 1 538 ? -10.087 -6.062 -25.313 1.00 94.88 538 PHE A C 1
ATOM 4326 O O . PHE A 1 538 ? -9.756 -5.022 -25.882 1.00 94.88 538 PHE A O 1
ATOM 4333 N N . LYS A 1 539 ? -11.333 -6.547 -25.402 1.00 95.19 539 LYS A N 1
ATOM 4334 C CA . LYS A 1 539 ? -12.405 -5.834 -26.111 1.00 95.19 539 LYS A CA 1
ATOM 4335 C C . LYS A 1 539 ? -12.732 -4.486 -25.451 1.00 95.19 539 LYS A C 1
ATOM 4337 O O . LYS A 1 539 ? -12.952 -3.517 -26.171 1.00 95.19 539 LYS A O 1
ATOM 4342 N N . ALA A 1 540 ? -12.748 -4.415 -24.118 1.00 95.75 540 ALA A N 1
ATOM 4343 C CA . ALA A 1 540 ? -12.921 -3.158 -23.386 1.00 95.75 540 ALA A CA 1
ATOM 4344 C C . ALA A 1 540 ? -11.678 -2.254 -23.488 1.00 95.75 540 ALA A C 1
ATOM 4346 O O . ALA A 1 540 ? -11.803 -1.057 -23.725 1.00 95.75 540 ALA A O 1
ATOM 4347 N N . HIS A 1 541 ? -10.475 -2.829 -23.402 1.00 95.62 541 HIS A N 1
ATOM 4348 C CA . HIS A 1 541 ? -9.203 -2.117 -23.554 1.00 95.62 541 HIS A CA 1
ATOM 4349 C C . HIS A 1 541 ? -9.100 -1.402 -24.906 1.00 95.62 541 HIS A C 1
ATOM 4351 O O . HIS A 1 541 ? -8.748 -0.228 -24.954 1.00 95.62 541 HIS A O 1
ATOM 4357 N N . ALA A 1 542 ? -9.498 -2.061 -25.998 1.00 95.12 542 ALA A N 1
ATOM 4358 C CA . ALA A 1 542 ? -9.517 -1.457 -27.329 1.00 95.12 542 ALA A CA 1
ATOM 4359 C C . ALA A 1 542 ? -10.417 -0.204 -27.425 1.00 95.12 542 ALA A C 1
ATOM 4361 O O . ALA A 1 542 ? -10.112 0.699 -28.205 1.00 95.12 542 ALA A O 1
ATOM 4362 N N . MET A 1 543 ? -11.477 -0.104 -26.611 1.00 94.69 543 MET A N 1
ATOM 4363 C CA . MET A 1 543 ? -12.352 1.081 -26.535 1.00 94.69 543 MET A CA 1
ATOM 4364 C C . MET A 1 543 ? -11.721 2.258 -25.768 1.00 94.69 543 MET A C 1
ATOM 4366 O O . MET A 1 543 ? -12.220 3.377 -25.860 1.00 94.69 543 MET A O 1
ATOM 4370 N N . ASN A 1 544 ? -10.625 2.023 -25.040 1.00 94.38 544 ASN A N 1
ATOM 4371 C CA . ASN A 1 544 ? -9.885 3.036 -24.280 1.00 94.38 544 ASN A CA 1
ATOM 4372 C C . ASN A 1 544 ? -8.638 3.566 -25.013 1.00 94.38 544 ASN A C 1
ATOM 4374 O O . ASN A 1 544 ? -7.935 4.416 -24.469 1.00 94.38 544 ASN A O 1
ATOM 4378 N N . THR A 1 545 ? -8.371 3.096 -26.237 1.00 92.88 545 THR A N 1
ATOM 4379 C CA . THR A 1 545 ? -7.239 3.541 -27.067 1.00 92.88 545 THR A CA 1
ATOM 4380 C C . THR A 1 545 ? -7.229 5.067 -27.222 1.00 92.88 545 THR A C 1
ATOM 4382 O O . THR A 1 545 ? -8.233 5.661 -27.614 1.00 92.88 545 THR A O 1
ATOM 4385 N N . GLY A 1 546 ? -6.093 5.701 -26.932 1.00 92.12 546 GLY A N 1
ATOM 4386 C CA . GLY A 1 546 ? -5.896 7.150 -26.961 1.00 92.12 546 GLY A CA 1
ATOM 4387 C C . GLY A 1 546 ? -6.190 7.880 -25.643 1.00 92.12 546 GLY A C 1
ATOM 4388 O O . GLY A 1 546 ? -5.843 9.055 -25.536 1.00 92.12 546 GLY A O 1
ATOM 4389 N N . LYS A 1 547 ? -6.776 7.225 -24.628 1.00 94.94 547 LYS A N 1
ATOM 4390 C CA . LYS A 1 547 ? -6.913 7.802 -23.275 1.00 94.94 547 LYS A CA 1
ATOM 4391 C C . LYS A 1 547 ? -5.574 7.749 -22.543 1.00 94.94 547 LYS A C 1
ATOM 4393 O O . LYS A 1 547 ? -4.898 6.717 -22.581 1.00 94.94 547 LYS A O 1
ATOM 4398 N N . SER A 1 548 ? -5.202 8.807 -21.819 1.00 95.06 548 SER A N 1
ATOM 4399 C CA . SER A 1 548 ? -4.013 8.744 -20.964 1.00 95.06 548 SER A CA 1
ATOM 4400 C C . SER A 1 548 ? -4.259 7.855 -19.739 1.00 95.06 548 SER A C 1
ATOM 4402 O O . SER A 1 548 ? -5.400 7.537 -19.383 1.00 95.06 548 SER A O 1
ATOM 4404 N N . ALA A 1 549 ? -3.182 7.474 -19.049 1.00 93.81 549 ALA A N 1
ATOM 4405 C CA . ALA A 1 549 ? -3.286 6.788 -17.764 1.00 93.81 549 ALA A CA 1
ATOM 4406 C C . ALA A 1 549 ? -3.983 7.657 -16.696 1.00 93.81 549 ALA A C 1
ATOM 4408 O O . ALA A 1 549 ? -4.647 7.117 -15.818 1.00 93.81 549 ALA A O 1
ATOM 4409 N N . GLU A 1 550 ? -3.883 8.988 -16.777 1.00 92.12 550 GLU A N 1
ATOM 4410 C CA . GLU A 1 550 ? -4.499 9.905 -15.810 1.00 92.12 550 GLU A CA 1
ATOM 4411 C C . GLU A 1 550 ? -6.005 10.082 -16.026 1.00 92.12 550 GLU A C 1
ATOM 4413 O O . GLU A 1 550 ? -6.747 10.122 -15.042 1.00 92.12 550 GLU A O 1
ATOM 4418 N N . ASP A 1 551 ? -6.455 10.108 -17.284 1.00 93.62 551 ASP A N 1
ATOM 4419 C CA . ASP A 1 551 ? -7.883 10.114 -17.637 1.00 93.62 551 ASP A CA 1
ATOM 4420 C C . ASP A 1 551 ? -8.514 8.753 -17.319 1.00 93.62 551 ASP A C 1
ATOM 4422 O O . ASP A 1 551 ? -9.622 8.668 -16.799 1.00 93.62 551 ASP A O 1
ATOM 4426 N N . SER A 1 552 ? -7.774 7.668 -17.572 1.00 96.12 552 SER A N 1
ATOM 4427 C CA . SER A 1 552 ? -8.237 6.306 -17.288 1.00 96.12 552 SER A CA 1
ATOM 4428 C C . SER A 1 552 ? -8.378 6.047 -15.781 1.00 96.12 552 SER A C 1
ATOM 4430 O O . SER A 1 552 ? -9.322 5.374 -15.373 1.00 96.12 552 SER A O 1
ATOM 4432 N N . LYS A 1 553 ? -7.490 6.610 -14.939 1.00 95.06 553 LYS A N 1
ATOM 4433 C CA . LYS A 1 553 ? -7.653 6.629 -13.469 1.00 95.06 553 LYS A CA 1
ATOM 4434 C C . LYS A 1 553 ? -8.891 7.423 -13.044 1.00 95.06 553 LYS A C 1
ATOM 4436 O O . LYS A 1 553 ? -9.567 7.013 -12.104 1.00 95.06 553 LYS A O 1
ATOM 4441 N N . LEU A 1 554 ? -9.169 8.550 -13.708 1.00 93.38 554 LEU A N 1
ATOM 4442 C CA . LEU A 1 554 ? -10.327 9.389 -13.402 1.00 93.38 554 LEU A CA 1
ATOM 4443 C C . LEU A 1 554 ? -11.635 8.661 -13.742 1.00 93.38 554 LEU A C 1
ATOM 4445 O O . LEU A 1 554 ? -12.464 8.513 -12.854 1.00 93.38 554 LEU A O 1
ATOM 4449 N N . GLU A 1 555 ? -11.776 8.093 -14.946 1.00 95.12 555 GLU A N 1
ATOM 4450 C CA . GLU A 1 555 ? -12.969 7.306 -15.310 1.00 95.12 555 GLU A CA 1
ATOM 4451 C C . GLU A 1 555 ? -13.144 6.079 -14.394 1.00 95.12 555 GLU A C 1
ATOM 4453 O O . GLU A 1 555 ? -14.262 5.761 -13.989 1.00 95.12 555 GLU A O 1
ATOM 4458 N N . TYR A 1 556 ? -12.051 5.406 -14.005 1.00 96.50 556 TYR A N 1
ATOM 4459 C CA . TYR A 1 556 ? -12.105 4.307 -13.031 1.00 96.50 556 TYR A CA 1
ATOM 4460 C C . TYR A 1 556 ? -12.740 4.772 -11.710 1.00 96.50 556 TYR A C 1
ATOM 4462 O O . TYR A 1 556 ? -13.619 4.103 -11.164 1.00 96.50 556 TYR A O 1
ATOM 4470 N N . LEU A 1 557 ? -12.323 5.939 -11.210 1.00 93.88 557 LEU A N 1
ATOM 4471 C CA . LEU A 1 557 ? -12.879 6.539 -10.001 1.00 93.88 557 LEU A CA 1
ATOM 4472 C C . LEU A 1 557 ? -14.319 7.027 -10.190 1.00 93.88 557 LEU A C 1
ATOM 4474 O O . LEU A 1 557 ? -15.126 6.813 -9.293 1.00 93.88 557 LEU A O 1
ATOM 4478 N N . GLU A 1 558 ? -14.676 7.621 -11.330 1.00 92.88 558 GLU A N 1
ATOM 4479 C CA . GLU A 1 558 ? -16.052 8.037 -11.641 1.00 92.88 558 GLU A CA 1
ATOM 4480 C C . GLU A 1 558 ? -17.037 6.863 -11.589 1.00 92.88 558 GLU A C 1
ATOM 4482 O O . GLU A 1 558 ? -18.128 7.009 -11.040 1.00 92.88 558 GLU A O 1
ATOM 4487 N N . ILE A 1 559 ? -16.653 5.695 -12.119 1.00 94.69 559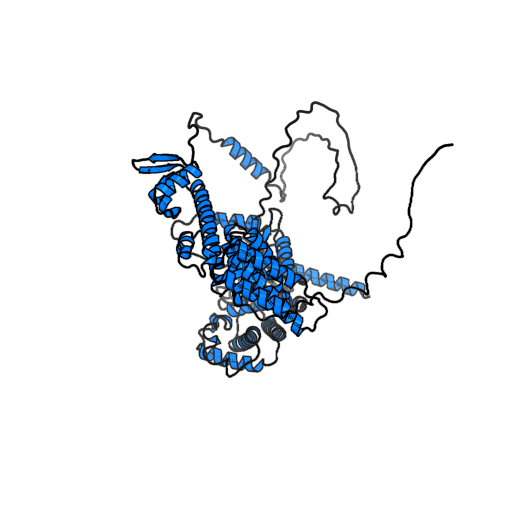 ILE A N 1
ATOM 4488 C CA . ILE A 1 559 ? -17.462 4.466 -12.064 1.00 94.69 559 ILE A CA 1
ATOM 4489 C C . ILE A 1 559 ? -17.646 4.016 -10.612 1.00 94.69 559 ILE A C 1
ATOM 4491 O O . ILE A 1 559 ? -18.769 3.792 -10.167 1.00 94.69 559 ILE A O 1
ATOM 4495 N N . VAL A 1 560 ? -16.550 3.904 -9.857 1.00 94.44 560 VAL A N 1
ATOM 4496 C CA . VAL A 1 560 ? -16.583 3.373 -8.486 1.00 94.44 560 VAL A CA 1
ATOM 4497 C C . VAL A 1 560 ? -17.265 4.347 -7.510 1.00 94.44 560 VAL A C 1
ATOM 4499 O O . VAL A 1 560 ? -17.964 3.900 -6.604 1.00 94.44 560 VAL A O 1
ATOM 4502 N N . LYS A 1 561 ? -17.161 5.669 -7.722 1.00 91.50 561 LYS A N 1
ATOM 4503 C CA . LYS A 1 561 ? -17.858 6.720 -6.947 1.00 91.50 561 LYS A CA 1
ATOM 4504 C C . LYS A 1 561 ? -19.387 6.644 -7.039 1.00 91.50 561 LYS A C 1
ATOM 4506 O O . LYS A 1 561 ? -20.071 7.016 -6.081 1.00 91.50 561 LYS A O 1
ATOM 4511 N N . GLN A 1 562 ? -19.921 6.174 -8.172 1.00 91.44 562 GLN A N 1
ATOM 4512 C CA . GLN A 1 562 ? -21.367 6.025 -8.405 1.00 91.44 562 GLN A CA 1
ATOM 4513 C C . GLN A 1 562 ? -21.990 4.884 -7.587 1.00 91.44 562 GLN A C 1
ATOM 4515 O O . GLN A 1 562 ? -23.212 4.815 -7.460 1.00 91.44 562 GLN A O 1
ATOM 4520 N N . TRP A 1 563 ? -21.184 3.986 -7.019 1.00 91.88 563 TRP A N 1
ATOM 4521 C CA . TRP A 1 563 ? -21.691 2.885 -6.210 1.00 91.88 563 TRP A CA 1
ATOM 4522 C C . TRP A 1 563 ? -22.135 3.355 -4.806 1.00 91.88 563 TRP A C 1
ATOM 4524 O O . TRP A 1 563 ? -21.446 4.165 -4.176 1.00 91.88 563 TRP A O 1
ATOM 4534 N N . PRO A 1 564 ? -23.252 2.830 -4.255 1.00 89.56 564 PRO A N 1
ATOM 4535 C CA . PRO A 1 564 ? -23.776 3.253 -2.947 1.00 89.56 564 PRO A CA 1
ATOM 4536 C C . PRO A 1 564 ? -22.851 2.875 -1.780 1.00 89.56 564 PRO A C 1
ATOM 4538 O O . PRO A 1 564 ? -22.794 3.560 -0.765 1.00 89.56 564 PRO A O 1
ATOM 4541 N N . PHE A 1 565 ? -22.068 1.807 -1.948 1.00 89.19 565 PHE A N 1
ATOM 4542 C CA . PHE A 1 565 ? -21.089 1.313 -0.974 1.00 89.19 565 PHE A CA 1
ATOM 4543 C C . PHE A 1 565 ? -19.664 1.873 -1.180 1.00 89.19 565 PHE A C 1
ATOM 4545 O O . PHE A 1 565 ? -18.706 1.382 -0.576 1.00 89.19 565 PHE A O 1
ATOM 4552 N N . TYR A 1 566 ? -19.488 2.896 -2.025 1.00 90.69 566 TYR A N 1
ATOM 4553 C CA . TYR A 1 566 ? -18.207 3.598 -2.123 1.00 90.69 566 TYR A CA 1
ATOM 4554 C C . TYR A 1 566 ? -17.829 4.210 -0.766 1.00 90.69 566 TYR A C 1
ATOM 4556 O O . TYR A 1 566 ? -18.675 4.757 -0.056 1.00 90.69 566 TYR A O 1
ATOM 4564 N N . GLY A 1 567 ? -16.565 4.069 -0.368 1.00 89.25 567 GLY A N 1
ATOM 4565 C CA . GLY A 1 567 ? -16.077 4.547 0.927 1.00 89.25 567 GLY A CA 1
ATOM 4566 C C . GLY A 1 567 ? -16.627 3.822 2.161 1.00 89.25 567 GLY A C 1
ATOM 4567 O O . GLY A 1 567 ? -16.363 4.257 3.281 1.00 89.25 567 GLY A O 1
ATOM 4568 N N . THR A 1 568 ? -17.394 2.736 2.001 1.00 90.94 568 THR A N 1
ATOM 4569 C CA . THR A 1 568 ? -17.992 2.021 3.136 1.00 90.94 568 THR A CA 1
ATOM 4570 C C . THR A 1 568 ? -16.957 1.275 3.969 1.00 90.94 568 THR A C 1
ATOM 4572 O O . THR A 1 568 ? -16.307 0.344 3.501 1.00 90.94 568 THR A O 1
ATOM 4575 N N . THR A 1 569 ? -16.883 1.622 5.255 1.00 90.25 569 THR A N 1
ATOM 4576 C CA . THR A 1 569 ? -16.249 0.775 6.272 1.00 90.25 569 THR A CA 1
ATOM 4577 C C . THR A 1 569 ? -17.225 -0.336 6.656 1.00 90.25 569 THR A C 1
ATOM 4579 O O . THR A 1 569 ? -18.285 -0.059 7.220 1.00 90.25 569 THR A O 1
ATOM 4582 N N . PHE A 1 570 ? -16.893 -1.588 6.331 1.00 90.56 570 PHE A N 1
ATOM 4583 C CA . PHE A 1 570 ? -17.727 -2.760 6.619 1.00 90.56 570 PHE A CA 1
ATOM 4584 C C . PHE A 1 570 ? -17.352 -3.413 7.957 1.00 90.56 570 PHE A C 1
ATOM 4586 O O . PHE A 1 570 ? -16.197 -3.774 8.183 1.00 90.56 570 PHE A O 1
ATOM 4593 N N . TYR A 1 571 ? -18.341 -3.653 8.818 1.00 90.75 571 TYR A N 1
ATOM 4594 C CA . TYR A 1 571 ? -18.153 -4.344 10.099 1.00 90.75 571 TYR A CA 1
ATOM 4595 C C . TYR A 1 571 ? -18.582 -5.824 10.015 1.00 90.75 571 TYR A C 1
ATOM 4597 O O . TYR A 1 571 ? -19.506 -6.154 9.264 1.00 90.75 571 TYR A O 1
ATOM 4605 N N . PRO A 1 572 ? -17.960 -6.745 10.784 1.00 89.81 572 PRO A N 1
ATOM 4606 C CA . PRO A 1 572 ? -18.232 -8.179 10.694 1.00 89.81 572 PRO A CA 1
ATOM 4607 C C . PRO A 1 572 ? -19.713 -8.543 10.923 1.00 89.81 572 PRO A C 1
ATOM 4609 O O . PRO A 1 572 ? -20.353 -7.932 11.783 1.00 89.81 572 PRO A O 1
ATOM 4612 N N . PRO A 1 573 ? -20.255 -9.572 10.230 1.00 91.50 573 PRO A N 1
ATOM 4613 C CA . PRO A 1 573 ? -21.680 -9.906 10.269 1.00 91.50 573 PRO A CA 1
ATOM 4614 C C . PRO A 1 573 ? -22.238 -10.120 11.686 1.00 91.50 573 PRO A C 1
ATOM 4616 O O . PRO A 1 573 ? -21.935 -11.116 12.352 1.00 91.50 573 PRO A O 1
ATOM 4619 N N . CYS A 1 574 ? -23.101 -9.202 12.113 1.00 92.25 574 CYS A N 1
ATOM 4620 C CA . CYS A 1 574 ? -23.733 -9.149 13.426 1.00 92.25 574 CYS A CA 1
ATOM 4621 C C . CYS A 1 574 ? -25.166 -9.708 13.381 1.00 92.25 574 CYS A C 1
ATOM 4623 O O . CYS A 1 574 ? -25.736 -9.935 12.312 1.00 92.25 574 CYS A O 1
ATOM 4625 N N . ARG A 1 575 ? -25.775 -9.955 14.545 1.00 91.31 575 ARG A N 1
ATOM 4626 C CA . ARG A 1 575 ? -27.167 -10.427 14.642 1.00 91.31 575 ARG A CA 1
ATOM 4627 C C . ARG A 1 575 ? -28.098 -9.263 14.976 1.00 91.31 575 ARG A C 1
ATOM 4629 O O . ARG A 1 575 ? -27.859 -8.581 15.969 1.00 91.31 575 ARG A O 1
ATOM 4636 N N . SER A 1 576 ? -29.187 -9.074 14.224 1.00 90.38 576 SER A N 1
ATOM 4637 C CA . SER A 1 576 ? -30.258 -8.160 14.652 1.00 90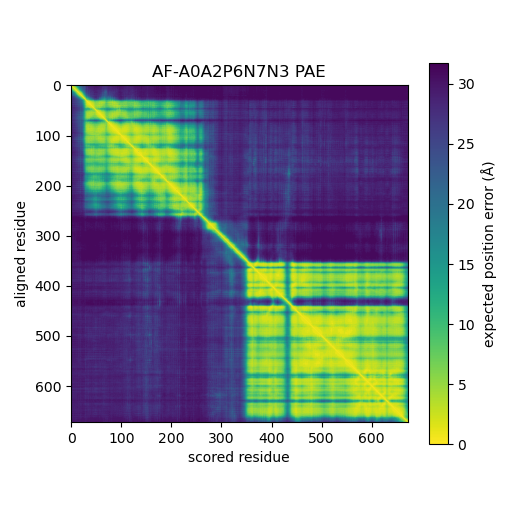.38 576 SER A CA 1
ATOM 4638 C C . SER A 1 576 ? -31.058 -8.766 15.810 1.00 90.38 576 SER A C 1
ATOM 4640 O O . SER A 1 576 ? -31.444 -9.937 15.777 1.00 90.38 576 SER A O 1
ATOM 4642 N N . VAL A 1 577 ? -31.293 -7.963 16.847 1.00 87.00 577 VAL A N 1
ATOM 4643 C CA . VAL A 1 577 ? -31.938 -8.383 18.100 1.00 87.00 577 VAL A CA 1
ATOM 4644 C C . VAL A 1 577 ? -33.447 -8.130 18.067 1.00 87.00 577 VAL A C 1
ATOM 4646 O O . VAL A 1 577 ? -34.219 -8.946 18.569 1.00 87.00 577 VAL A O 1
ATOM 4649 N N . ASN A 1 578 ? -33.878 -7.007 17.483 1.00 80.94 578 ASN A N 1
ATOM 4650 C CA . ASN A 1 578 ? -35.245 -6.495 17.619 1.00 80.94 578 ASN A CA 1
ATOM 4651 C C . ASN A 1 578 ? -36.030 -6.356 16.300 1.00 80.94 578 ASN A C 1
ATOM 4653 O O . ASN A 1 578 ? -37.254 -6.247 16.353 1.00 80.94 578 ASN A O 1
ATOM 4657 N N . ASN A 1 579 ? -35.386 -6.403 15.128 1.00 80.81 579 ASN A N 1
ATOM 4658 C CA . ASN A 1 579 ? -36.064 -6.247 13.837 1.00 80.81 579 ASN A CA 1
ATOM 4659 C C . ASN A 1 579 ? -36.146 -7.579 13.067 1.00 80.81 579 ASN A C 1
ATOM 4661 O O . ASN A 1 579 ? -35.219 -7.973 12.366 1.00 80.81 579 ASN A O 1
ATOM 4665 N N . ARG A 1 580 ? -37.301 -8.257 13.153 1.00 77.56 580 ARG A N 1
ATOM 4666 C CA . ARG A 1 580 ? -37.557 -9.547 12.477 1.00 77.56 580 ARG A CA 1
ATOM 4667 C C . ARG A 1 580 ? -37.661 -9.468 10.945 1.00 77.56 580 ARG A C 1
ATOM 4669 O O . ARG A 1 580 ? -37.752 -10.518 10.318 1.00 77.56 580 ARG A O 1
ATOM 4676 N N . LYS A 1 581 ? -37.687 -8.269 10.346 1.00 83.62 581 LYS A N 1
ATOM 4677 C CA . LYS A 1 581 ? -37.640 -8.101 8.881 1.00 83.62 581 LYS A CA 1
ATOM 4678 C C . LYS A 1 581 ? -36.214 -8.225 8.330 1.00 83.62 581 LYS A C 1
ATOM 4680 O O . LYS A 1 581 ? -36.054 -8.460 7.138 1.00 83.62 581 LYS A O 1
ATOM 4685 N N . LEU A 1 582 ? -35.193 -8.048 9.174 1.00 86.31 582 LEU A N 1
ATOM 4686 C CA . LEU A 1 582 ? -33.795 -8.134 8.758 1.00 86.31 582 LEU A CA 1
ATOM 4687 C C . LEU A 1 582 ? -33.306 -9.593 8.667 1.00 86.31 582 LEU A C 1
ATOM 4689 O O . LEU A 1 582 ? -33.811 -10.464 9.382 1.00 86.31 582 LEU A O 1
ATOM 4693 N N . PRO A 1 583 ? -32.285 -9.863 7.830 1.00 85.44 583 PRO A N 1
ATOM 4694 C CA . PRO A 1 583 ? -31.576 -11.140 7.799 1.00 85.44 583 PRO A CA 1
ATOM 4695 C C . PRO A 1 583 ? -31.060 -11.601 9.173 1.00 85.44 583 PRO A C 1
ATOM 4697 O O . PRO A 1 583 ? -30.743 -10.801 10.053 1.00 85.44 583 PRO A O 1
ATOM 4700 N N . SER A 1 584 ? -30.885 -12.916 9.339 1.00 83.31 584 SER A N 1
ATOM 4701 C CA . SER A 1 584 ? -30.366 -13.516 10.583 1.00 83.31 584 SER A CA 1
ATOM 4702 C C . SER A 1 584 ? -28.919 -13.120 10.912 1.00 83.31 584 SER A C 1
ATOM 4704 O O . SER A 1 584 ? -28.524 -13.162 12.080 1.00 83.31 584 SER A O 1
ATOM 4706 N N . LYS A 1 585 ? -28.148 -12.713 9.895 1.00 89.75 585 LYS A N 1
ATOM 4707 C CA . LYS A 1 585 ? -26.876 -11.994 10.017 1.00 89.75 585 LYS A CA 1
ATOM 4708 C C . LYS A 1 585 ? -26.866 -10.807 9.059 1.00 89.75 585 LYS A C 1
ATOM 4710 O O . LYS A 1 585 ? -27.152 -10.989 7.878 1.00 89.75 585 LYS A O 1
ATOM 4715 N N . VAL A 1 586 ? -26.504 -9.637 9.569 1.00 93.69 586 VAL A N 1
ATOM 4716 C CA . VAL A 1 586 ? -26.451 -8.359 8.849 1.00 93.69 586 VAL A CA 1
ATOM 4717 C C . VAL A 1 586 ? -25.017 -7.840 8.891 1.00 93.69 586 VAL A C 1
ATOM 4719 O O . VAL A 1 586 ? -24.370 -7.907 9.933 1.00 93.69 586 VAL A O 1
ATOM 4722 N N . ILE A 1 587 ? -24.507 -7.340 7.771 1.00 93.81 587 ILE A N 1
ATOM 4723 C CA . ILE A 1 587 ? -23.301 -6.510 7.733 1.00 93.81 587 ILE A CA 1
ATOM 4724 C C . ILE A 1 587 ? -23.751 -5.066 7.947 1.00 93.81 587 ILE A C 1
ATOM 4726 O O . ILE A 1 587 ? -24.693 -4.611 7.301 1.00 93.81 587 ILE A O 1
ATOM 4730 N N . ILE A 1 588 ? -23.089 -4.360 8.860 1.00 95.06 588 ILE A N 1
ATOM 4731 C CA . ILE A 1 588 ? -23.236 -2.908 8.993 1.00 95.06 588 ILE A CA 1
ATOM 4732 C C . ILE A 1 588 ? -22.143 -2.275 8.131 1.00 95.06 588 ILE A C 1
ATOM 4734 O O . ILE A 1 588 ? -20.989 -2.699 8.202 1.00 95.06 588 ILE A O 1
ATOM 4738 N N . GLY A 1 589 ? -22.507 -1.280 7.333 1.00 94.38 589 GLY A N 1
ATOM 4739 C CA . GLY A 1 589 ? -21.593 -0.386 6.634 1.00 94.38 589 GLY A CA 1
ATOM 4740 C C . GLY A 1 589 ? -21.789 1.055 7.103 1.00 94.38 589 GLY A C 1
ATOM 4741 O O . GLY A 1 589 ? -22.905 1.430 7.458 1.00 94.38 589 GLY A O 1
ATOM 4742 N N . VAL A 1 590 ? -20.728 1.862 7.103 1.00 93.81 590 VAL A N 1
ATOM 4743 C CA . VAL A 1 590 ? -20.804 3.321 7.310 1.00 93.81 590 VAL A CA 1
ATOM 4744 C C . VAL A 1 590 ? -19.986 4.041 6.232 1.00 93.81 590 VAL A C 1
ATOM 4746 O O . VAL A 1 590 ? -18.823 3.692 6.020 1.00 93.81 590 VAL A O 1
ATOM 4749 N N . ASN A 1 591 ? -20.590 5.022 5.556 1.00 92.44 591 ASN A N 1
ATOM 4750 C CA . ASN A 1 591 ? -19.956 6.000 4.652 1.00 92.44 591 ASN A CA 1
ATOM 4751 C C . ASN A 1 591 ? -20.723 7.341 4.715 1.00 92.44 591 ASN A C 1
ATOM 4753 O O . ASN A 1 591 ? -21.562 7.521 5.594 1.00 92.44 591 ASN A O 1
ATOM 4757 N N . ALA A 1 592 ? -20.479 8.264 3.777 1.00 89.88 592 ALA A N 1
ATOM 4758 C CA . ALA A 1 592 ? -21.193 9.543 3.712 1.00 89.88 592 ALA A CA 1
ATOM 4759 C C . ALA A 1 592 ? -22.713 9.444 3.439 1.00 89.88 592 ALA A C 1
ATOM 4761 O O . ALA A 1 592 ? -23.430 10.375 3.793 1.00 89.88 592 ALA A O 1
ATOM 4762 N N . GLU A 1 593 ? -23.237 8.340 2.881 1.00 88.94 593 GLU A N 1
ATOM 4763 C CA . GLU A 1 593 ? -24.694 8.127 2.770 1.00 88.94 593 GLU A CA 1
ATOM 4764 C C . GLU A 1 593 ? -25.351 7.774 4.120 1.00 88.94 593 GLU A C 1
ATOM 4766 O O . GLU A 1 593 ? -26.578 7.711 4.200 1.00 88.94 593 GLU A O 1
ATOM 4771 N N . GLY A 1 594 ? -24.571 7.526 5.179 1.00 93.19 594 GLY A N 1
ATOM 4772 C CA . GLY A 1 594 ? -25.065 7.135 6.499 1.00 93.19 594 GLY A CA 1
ATOM 4773 C C . GLY A 1 594 ? -24.738 5.687 6.866 1.00 93.19 594 GLY A C 1
ATOM 4774 O O . GLY A 1 594 ? -23.638 5.188 6.615 1.00 93.19 594 GLY A O 1
ATOM 4775 N N . ILE A 1 595 ? -25.696 5.005 7.503 1.00 95.62 595 ILE A N 1
ATOM 4776 C CA . ILE A 1 595 ? -25.568 3.595 7.900 1.00 95.62 595 ILE A CA 1
ATOM 4777 C C . ILE A 1 595 ? -26.227 2.698 6.848 1.00 95.62 595 ILE A C 1
ATOM 4779 O O . ILE A 1 595 ? -27.443 2.742 6.657 1.00 95.62 595 ILE A O 1
ATOM 4783 N N . LEU A 1 596 ? -25.444 1.821 6.224 1.00 95.31 596 LEU A N 1
ATOM 4784 C CA . LEU A 1 596 ? -25.929 0.776 5.325 1.00 95.31 596 LEU A CA 1
ATOM 4785 C C . LEU A 1 596 ? -26.133 -0.528 6.105 1.00 95.31 596 LEU A C 1
ATOM 4787 O O . LEU A 1 596 ? -25.277 -0.943 6.889 1.00 95.31 596 LEU A O 1
ATOM 4791 N N . LEU A 1 597 ? -27.245 -1.216 5.859 1.00 94.19 597 LEU A N 1
ATOM 4792 C CA . LEU A 1 597 ? -27.494 -2.579 6.324 1.00 94.19 597 LEU A CA 1
ATOM 4793 C C . LEU A 1 597 ? -27.463 -3.515 5.117 1.00 94.19 597 LEU A C 1
ATOM 4795 O O . LEU A 1 597 ? -28.238 -3.337 4.180 1.00 94.19 597 LEU A O 1
ATOM 4799 N N . LEU A 1 598 ? -26.586 -4.520 5.135 1.00 93.19 598 LEU A N 1
ATOM 4800 C CA . LEU A 1 598 ? -26.388 -5.453 4.021 1.00 93.19 598 LEU A CA 1
ATOM 4801 C C . LEU A 1 598 ? -26.531 -6.917 4.467 1.00 93.19 598 LEU A C 1
ATOM 4803 O O . LEU A 1 598 ? -26.372 -7.261 5.642 1.00 93.19 598 LEU A O 1
ATOM 4807 N N . LYS A 1 599 ? -26.821 -7.807 3.519 1.00 90.44 599 LYS A N 1
ATOM 4808 C CA . LYS A 1 599 ? -26.780 -9.266 3.699 1.00 90.44 599 LYS A CA 1
ATOM 4809 C C . LYS A 1 599 ? -25.330 -9.781 3.758 1.00 90.44 599 LYS A C 1
ATOM 4811 O O . LYS A 1 599 ? -24.368 -9.038 3.585 1.00 90.44 599 LYS A O 1
ATOM 4816 N N . LYS A 1 600 ? -25.154 -11.086 4.006 1.00 85.44 600 LYS A N 1
ATOM 4817 C CA . LYS A 1 600 ? -23.832 -11.752 4.079 1.00 85.44 600 LYS A CA 1
ATOM 4818 C C . LYS A 1 600 ? -23.076 -11.740 2.735 1.00 85.44 600 LYS A C 1
ATOM 4820 O O . LYS A 1 600 ? -21.852 -11.752 2.726 1.00 85.44 600 LYS A O 1
ATOM 4825 N N . ASP A 1 601 ? -23.814 -11.739 1.634 1.00 84.81 601 ASP A N 1
ATOM 4826 C CA . ASP A 1 601 ? -23.368 -11.592 0.238 1.00 84.81 601 ASP A CA 1
ATOM 4827 C C . ASP A 1 601 ? -23.242 -10.114 -0.190 1.00 84.81 601 ASP A C 1
ATOM 4829 O O . ASP A 1 601 ? -23.031 -9.828 -1.364 1.00 84.81 601 ASP A O 1
ATOM 4833 N N . LYS A 1 602 ? -23.347 -9.177 0.767 1.00 84.81 602 LYS A N 1
ATOM 4834 C CA . LYS A 1 602 ? -23.290 -7.721 0.574 1.00 84.81 602 LYS A CA 1
ATOM 4835 C C . LYS A 1 602 ? -24.402 -7.143 -0.315 1.00 84.81 602 LYS A C 1
ATOM 4837 O O . LYS A 1 602 ? -24.305 -5.993 -0.730 1.00 84.81 602 LYS A O 1
ATOM 4842 N N . GLU A 1 603 ? -25.497 -7.872 -0.538 1.00 88.94 603 GLU A N 1
ATOM 4843 C CA . GLU A 1 603 ? -26.717 -7.275 -1.093 1.00 88.94 603 GLU A CA 1
ATOM 4844 C C . GLU A 1 603 ? -27.276 -6.226 -0.111 1.00 88.94 603 GLU A C 1
ATOM 4846 O O . GLU A 1 603 ? -27.465 -6.513 1.077 1.00 88.94 603 GLU A O 1
ATOM 4851 N N . LEU A 1 604 ? -27.531 -5.007 -0.593 1.00 91.38 604 LEU A N 1
ATOM 4852 C CA . LEU A 1 604 ? -28.045 -3.897 0.211 1.00 91.38 604 LEU A CA 1
ATOM 4853 C C . LEU A 1 604 ? -29.499 -4.156 0.650 1.00 91.38 604 LEU A C 1
ATOM 4855 O O . LEU A 1 604 ? -30.347 -4.512 -0.164 1.00 91.38 604 LEU A O 1
ATOM 4859 N N . VAL A 1 605 ? -29.790 -3.963 1.939 1.00 92.25 605 VAL A N 1
ATOM 4860 C CA . VAL A 1 605 ? -31.128 -4.140 2.539 1.00 92.25 605 VAL A CA 1
ATOM 4861 C C . VAL A 1 605 ? -31.787 -2.792 2.832 1.00 92.25 605 VAL A C 1
ATOM 4863 O O . VAL A 1 605 ? -32.974 -2.626 2.561 1.00 92.25 605 VAL A O 1
ATOM 4866 N N . SER A 1 606 ? -31.034 -1.836 3.381 1.00 91.00 606 SER A N 1
ATOM 4867 C CA . SER A 1 606 ? -31.471 -0.449 3.585 1.00 91.00 606 SER A CA 1
ATOM 4868 C C . SER A 1 606 ? -30.281 0.488 3.806 1.00 91.00 606 SER A C 1
ATOM 4870 O O . SER A 1 606 ? -29.247 0.067 4.326 1.00 91.00 606 SER A O 1
ATOM 4872 N N . THR A 1 607 ? -30.458 1.763 3.460 1.00 94.00 607 THR A N 1
ATOM 4873 C CA . THR A 1 607 ? -29.560 2.872 3.819 1.00 94.00 607 THR A CA 1
ATOM 4874 C C . THR A 1 607 ? -30.303 3.806 4.774 1.00 94.00 607 THR A C 1
ATOM 4876 O O . THR A 1 607 ? -31.505 4.018 4.618 1.00 94.00 607 THR A O 1
ATOM 4879 N N . HIS A 1 608 ? -29.602 4.336 5.774 1.00 93.81 608 HIS A N 1
ATOM 4880 C CA . HIS A 1 608 ? -30.137 5.218 6.810 1.00 93.81 608 HIS A CA 1
ATOM 4881 C C . HIS A 1 608 ? -29.292 6.501 6.887 1.00 93.81 608 HIS A C 1
ATOM 4883 O O . HIS A 1 608 ? -28.246 6.480 7.545 1.00 93.81 608 HIS A O 1
ATOM 4889 N N . PRO A 1 609 ? -29.712 7.594 6.219 1.00 92.69 609 PRO A N 1
ATOM 4890 C CA . PRO A 1 609 ? -28.984 8.863 6.202 1.00 92.69 609 PRO A CA 1
ATOM 4891 C C . PRO A 1 609 ? -28.757 9.468 7.586 1.00 92.69 609 PRO A C 1
ATOM 4893 O O . PRO A 1 609 ? -29.631 9.404 8.451 1.00 92.69 609 PRO A O 1
ATOM 4896 N N . PHE A 1 610 ? -27.605 10.120 7.782 1.00 90.75 610 PHE A N 1
ATOM 4897 C CA . PHE A 1 610 ? -27.271 10.798 9.044 1.00 90.75 610 PHE A CA 1
ATOM 4898 C C . PHE A 1 610 ? -28.302 11.867 9.445 1.00 90.75 610 PHE A C 1
ATOM 4900 O O . PHE A 1 610 ? -28.547 12.058 10.632 1.00 90.75 610 PHE A O 1
ATOM 4907 N N . THR A 1 611 ? -28.961 12.498 8.468 1.00 87.25 611 THR A N 1
ATOM 4908 C CA . THR A 1 611 ? -30.055 13.469 8.653 1.00 87.25 611 THR A CA 1
ATOM 4909 C C . THR A 1 611 ? -31.304 12.894 9.333 1.00 87.25 611 THR A C 1
ATOM 4911 O O . THR A 1 611 ? -32.099 13.653 9.880 1.00 87.25 611 THR A O 1
ATOM 4914 N N . GLU A 1 612 ? -31.487 11.571 9.317 1.00 87.62 612 GLU A N 1
ATOM 4915 C CA . GLU A 1 612 ? -32.645 10.861 9.884 1.00 87.62 612 GLU A CA 1
ATOM 4916 C C . GLU A 1 612 ? -32.270 9.964 11.082 1.00 87.62 612 GLU A C 1
ATOM 4918 O O . GLU A 1 612 ? -33.110 9.226 11.608 1.00 87.62 612 GLU A O 1
ATOM 4923 N N . ILE A 1 613 ? -31.014 10.009 11.545 1.00 90.00 613 ILE A N 1
ATOM 4924 C CA . ILE A 1 613 ? -30.561 9.286 12.740 1.00 90.00 613 ILE A CA 1
ATOM 4925 C C . ILE A 1 613 ? -30.784 10.168 13.975 1.00 90.00 613 ILE A C 1
ATOM 4927 O O . ILE A 1 613 ? -30.075 11.140 14.214 1.00 90.00 613 ILE A O 1
ATOM 4931 N N . CYS A 1 614 ? -31.767 9.793 14.794 1.00 87.75 614 CYS A N 1
ATOM 4932 C CA . CYS A 1 614 ? -32.128 10.499 16.025 1.00 87.75 614 CYS A CA 1
ATOM 4933 C C . CYS A 1 614 ? -31.139 10.245 17.176 1.00 87.75 614 CYS A C 1
ATOM 4935 O O . CYS A 1 614 ? -30.912 11.127 18.003 1.00 87.75 614 CYS A O 1
ATOM 4937 N N . SER A 1 615 ? -30.603 9.024 17.293 1.00 88.81 615 SER A N 1
ATOM 4938 C CA . SER A 1 615 ? -29.653 8.651 18.353 1.00 88.81 615 SER A CA 1
ATOM 4939 C C . SER A 1 615 ? -28.856 7.393 17.991 1.00 88.81 615 SER A C 1
ATOM 4941 O O . SER A 1 615 ? -29.308 6.567 17.194 1.00 88.81 615 SER A O 1
ATOM 4943 N N . TRP A 1 616 ? -27.687 7.203 18.610 1.00 94.12 616 TRP A N 1
ATOM 4944 C CA . TRP A 1 616 ? -26.972 5.924 18.623 1.00 94.12 616 TRP A CA 1
ATOM 4945 C C . TRP A 1 616 ? -26.327 5.652 19.985 1.00 94.12 616 TRP A C 1
ATOM 4947 O O . TRP A 1 616 ? -26.060 6.560 20.770 1.00 94.12 616 TRP A O 1
ATOM 4957 N N . ALA A 1 617 ? -26.105 4.373 20.286 1.00 90.81 617 ALA A N 1
ATOM 4958 C CA . ALA A 1 617 ? -25.498 3.917 21.529 1.00 90.81 617 ALA A CA 1
ATOM 4959 C C . ALA A 1 617 ? -24.727 2.604 21.331 1.00 90.81 617 ALA A C 1
ATOM 4961 O O . ALA A 1 617 ? -25.161 1.698 20.615 1.00 90.81 617 ALA A O 1
ATOM 4962 N N . SER A 1 618 ? -23.603 2.469 22.032 1.00 93.44 618 SER A N 1
ATOM 4963 C CA . SER A 1 618 ? -22.746 1.281 22.006 1.00 93.44 618 SER A CA 1
ATOM 4964 C C . SER A 1 618 ? -22.484 0.727 23.403 1.00 93.44 618 SER A C 1
ATOM 4966 O O . SER A 1 618 ? -22.273 1.485 24.347 1.00 93.44 618 SER A O 1
ATOM 4968 N N . SER A 1 619 ? -22.410 -0.596 23.514 1.00 92.25 619 SER A N 1
ATOM 4969 C CA . SER A 1 619 ? -21.868 -1.312 24.672 1.00 92.25 619 SER A CA 1
ATOM 4970 C C . SER A 1 619 ? -20.710 -2.222 24.233 1.00 92.25 619 SER A C 1
ATOM 4972 O O . SER A 1 619 ? -20.342 -2.255 23.059 1.00 92.25 619 SER A O 1
ATOM 4974 N N . SER A 1 620 ? -20.147 -3.002 25.158 1.00 89.88 620 SER A N 1
ATOM 4975 C CA . SER A 1 620 ? -19.124 -4.014 24.853 1.00 89.88 620 SER A CA 1
ATOM 4976 C C . SER A 1 620 ? -19.636 -5.213 24.036 1.00 89.88 620 SER A C 1
ATOM 4978 O O . SER A 1 620 ? -18.829 -6.012 23.556 1.00 89.88 620 SER A O 1
ATOM 4980 N N . THR A 1 621 ? -20.957 -5.370 23.881 1.00 93.00 621 THR A N 1
ATOM 4981 C CA . THR A 1 621 ? -21.583 -6.494 23.157 1.00 93.00 621 THR A CA 1
ATOM 4982 C C . THR A 1 621 ? -22.721 -6.092 22.217 1.00 93.00 621 THR A C 1
ATOM 4984 O O . THR A 1 621 ? -23.238 -6.948 21.496 1.00 93.00 621 THR A O 1
ATOM 4987 N N . THR A 1 622 ? -23.117 -4.816 22.184 1.00 93.94 622 THR A N 1
ATOM 4988 C CA . THR A 1 622 ? -24.212 -4.328 21.336 1.00 93.94 622 THR A CA 1
ATOM 4989 C C . THR A 1 622 ? -23.914 -2.980 20.694 1.00 93.94 622 THR A C 1
ATOM 4991 O O . THR A 1 622 ? -23.274 -2.118 21.291 1.00 93.94 622 THR A O 1
ATOM 4994 N N . PHE A 1 623 ? -24.501 -2.757 19.524 1.00 96.12 623 PHE A N 1
ATOM 4995 C CA . PHE A 1 623 ? -24.657 -1.443 18.905 1.00 96.12 623 PHE A CA 1
ATOM 4996 C C . PHE A 1 623 ? -26.141 -1.210 18.609 1.00 96.12 623 PHE A C 1
ATOM 4998 O O . PHE A 1 623 ? -26.844 -2.149 18.231 1.00 96.12 623 PHE A O 1
ATOM 5005 N N . ALA A 1 624 ? -26.633 0.011 18.794 1.00 94.19 624 ALA A N 1
ATOM 5006 C CA . ALA A 1 624 ? -28.002 0.373 18.461 1.00 94.19 624 ALA A CA 1
ATOM 5007 C C . ALA A 1 624 ? -28.093 1.807 17.934 1.00 94.19 624 ALA A C 1
ATOM 5009 O O . ALA A 1 624 ? -27.347 2.674 18.383 1.00 94.19 624 ALA A O 1
ATOM 5010 N N . PHE A 1 625 ? -29.047 2.052 17.039 1.00 94.38 625 PHE A N 1
ATOM 5011 C CA . PHE A 1 625 ? -29.422 3.390 16.581 1.00 94.38 625 PHE A CA 1
ATOM 5012 C C . PHE A 1 625 ? -30.942 3.537 16.481 1.00 94.38 625 PHE A C 1
ATOM 5014 O O . PHE A 1 625 ? -31.676 2.547 16.430 1.00 94.38 625 PHE A O 1
ATOM 5021 N N . GLU A 1 626 ? -31.420 4.773 16.489 1.00 90.75 626 GLU A N 1
ATOM 5022 C CA . GLU A 1 626 ? -32.826 5.138 16.319 1.00 90.75 626 GLU A CA 1
ATOM 5023 C C . GLU A 1 626 ? -32.953 6.023 15.085 1.00 90.75 626 GLU A C 1
ATOM 5025 O O . GLU A 1 626 ? -32.242 7.016 14.955 1.00 90.75 626 GLU A O 1
ATOM 5030 N N . PHE A 1 627 ? -33.830 5.625 14.167 1.00 89.12 627 PHE A N 1
ATOM 5031 C CA . PHE A 1 627 ? -33.956 6.199 12.830 1.00 89.12 627 PHE A CA 1
ATOM 5032 C C . PHE A 1 627 ? -35.406 6.595 12.548 1.00 89.12 627 PHE A C 1
ATOM 5034 O O . PHE A 1 627 ? -36.320 5.852 12.914 1.00 89.12 627 PHE A O 1
ATOM 5041 N N . GLY A 1 628 ? -35.614 7.730 11.887 1.00 83.31 628 GLY A N 1
ATOM 5042 C CA . GLY A 1 628 ? -36.928 8.299 11.589 1.00 83.31 628 GLY A CA 1
ATOM 5043 C C . GLY A 1 628 ? -37.123 9.664 12.248 1.00 83.31 628 GLY A C 1
ATOM 5044 O O . GLY A 1 628 ? -36.162 10.380 12.518 1.00 83.31 628 GLY A O 1
ATOM 5045 N N . THR A 1 629 ? -38.374 10.036 12.514 1.00 74.56 629 THR A N 1
ATOM 5046 C CA . THR A 1 629 ? -38.717 11.351 13.082 1.00 74.56 629 THR A CA 1
ATOM 5047 C C . THR A 1 629 ? -38.854 11.299 14.605 1.00 74.56 629 THR A C 1
ATOM 5049 O O . THR A 1 629 ? -39.011 10.234 15.197 1.00 74.56 629 THR A O 1
ATOM 5052 N N . GLN A 1 630 ? -38.896 12.465 15.260 1.00 65.94 630 GLN A N 1
ATOM 5053 C CA . GLN A 1 630 ? -39.191 12.562 16.700 1.00 65.94 630 GLN A CA 1
ATOM 5054 C C . GLN A 1 630 ? -40.591 12.034 17.088 1.00 65.94 630 GLN A C 1
ATOM 5056 O O . GLN A 1 630 ? -40.839 11.787 18.267 1.00 65.94 630 GLN A O 1
ATOM 5061 N N . LEU A 1 631 ? -41.505 11.877 16.120 1.00 69.25 631 LEU A N 1
ATOM 5062 C CA . LEU A 1 631 ? -42.867 11.365 16.324 1.00 69.25 631 LEU A CA 1
ATOM 5063 C C . LEU A 1 631 ? -42.975 9.866 16.005 1.00 69.25 631 LEU A C 1
ATOM 5065 O O . LEU A 1 631 ? -43.644 9.130 16.726 1.00 69.25 631 LEU A O 1
ATOM 5069 N N . GLU A 1 632 ? -42.286 9.414 14.957 1.00 78.06 632 GLU A N 1
ATOM 5070 C CA . GLU A 1 632 ? -42.196 8.011 14.549 1.00 78.06 632 GLU A CA 1
ATOM 5071 C C . GLU A 1 632 ? -40.726 7.630 14.328 1.00 78.06 632 GLU A C 1
ATOM 5073 O O . GLU A 1 632 ? -40.165 7.859 13.253 1.00 78.06 632 GLU A O 1
ATOM 5078 N N . SER A 1 633 ? -40.105 7.036 15.353 1.00 81.81 633 SER A N 1
ATOM 5079 C CA . SER A 1 633 ? -38.745 6.498 15.290 1.00 81.81 633 SER A CA 1
ATOM 5080 C C . SER A 1 633 ? -38.733 4.974 15.431 1.00 81.81 633 SER A C 1
ATOM 5082 O O . SER A 1 633 ? -39.422 4.376 16.262 1.00 81.81 633 SER A O 1
ATOM 5084 N N . GLN A 1 634 ? -37.918 4.318 14.608 1.00 87.94 634 GLN A N 1
ATOM 5085 C CA . GLN A 1 634 ? -37.663 2.888 14.670 1.00 87.94 634 GLN A CA 1
ATOM 5086 C C . GLN A 1 634 ? -36.272 2.632 15.256 1.00 87.94 634 GLN A C 1
ATOM 5088 O O . GLN A 1 634 ? -35.252 3.042 14.701 1.00 87.94 634 GLN A O 1
ATOM 5093 N N . LYS A 1 635 ? -36.222 1.885 16.363 1.00 90.19 635 LYS A N 1
ATOM 5094 C CA . LYS A 1 635 ? -34.967 1.431 16.972 1.00 90.19 635 LYS A CA 1
ATOM 5095 C C . LYS A 1 635 ? -34.419 0.195 16.259 1.00 90.19 635 LYS A C 1
ATOM 5097 O O . LYS A 1 635 ? -35.138 -0.788 16.075 1.00 90.19 635 LYS A O 1
ATOM 5102 N N . TYR A 1 636 ? -33.129 0.196 15.960 1.00 93.19 636 TYR A N 1
ATOM 5103 C CA . TYR A 1 636 ? -32.369 -0.929 15.423 1.00 93.19 636 TYR A CA 1
ATOM 5104 C C . TYR A 1 636 ? -31.304 -1.341 16.443 1.00 93.19 636 TYR A C 1
ATOM 5106 O O . TYR A 1 636 ? -30.517 -0.506 16.874 1.00 93.19 636 TYR A O 1
ATOM 5114 N N . THR A 1 637 ? -31.266 -2.620 16.828 1.00 93.81 637 THR A N 1
ATOM 5115 C CA . THR A 1 637 ? -30.310 -3.154 17.816 1.00 93.81 637 THR A CA 1
ATOM 5116 C C . THR A 1 637 ? -29.594 -4.382 17.262 1.00 93.81 637 THR A C 1
ATOM 5118 O O . THR A 1 637 ? -30.238 -5.311 16.767 1.00 93.81 637 THR A O 1
ATOM 5121 N N . PHE A 1 638 ? -28.269 -4.416 17.407 1.00 94.75 638 PHE A N 1
ATOM 5122 C CA . PHE A 1 638 ? -27.379 -5.449 16.882 1.00 94.75 638 PHE A CA 1
ATOM 5123 C C . PHE A 1 638 ? -26.422 -5.985 17.952 1.00 94.75 638 PHE A C 1
ATOM 5125 O O . PHE A 1 638 ? -25.908 -5.233 18.778 1.00 94.75 638 PHE A O 1
ATOM 5132 N N . GLU A 1 639 ? -26.144 -7.285 17.905 1.00 94.25 639 GLU A N 1
ATOM 5133 C CA . GLU A 1 639 ? -25.162 -7.974 18.750 1.00 94.25 639 GLU A CA 1
ATOM 5134 C C . GLU A 1 639 ? -23.771 -7.911 18.088 1.00 94.25 639 GLU A C 1
ATOM 5136 O O . GLU A 1 639 ? -23.518 -8.596 17.094 1.00 94.25 639 GLU A O 1
ATOM 5141 N N . THR A 1 640 ? -22.877 -7.055 18.595 1.00 92.81 640 THR A N 1
ATOM 5142 C CA . THR A 1 640 ? -21.523 -6.831 18.052 1.00 92.81 640 THR A CA 1
ATOM 5143 C C . THR A 1 640 ? -20.551 -6.321 19.119 1.00 92.81 640 THR A C 1
ATOM 5145 O O . THR A 1 640 ? -20.908 -5.511 19.969 1.00 92.81 640 THR A O 1
ATOM 5148 N N . ARG A 1 641 ? -19.289 -6.763 19.049 1.00 91.12 641 ARG A N 1
ATOM 5149 C CA . ARG A 1 641 ? -18.197 -6.289 19.924 1.00 91.12 641 ARG A CA 1
ATOM 5150 C C . ARG A 1 641 ? -17.522 -5.006 19.430 1.00 91.12 641 ARG A C 1
ATOM 5152 O O . ARG A 1 641 ? -16.700 -4.452 20.147 1.00 91.12 641 ARG A O 1
ATOM 5159 N N . GLN A 1 642 ? -17.842 -4.546 18.219 1.00 89.94 642 GLN A N 1
ATOM 5160 C CA . GLN A 1 642 ? -17.228 -3.361 17.604 1.00 89.94 642 GLN A CA 1
ATOM 5161 C C . GLN A 1 642 ? -18.089 -2.094 17.741 1.00 89.94 642 GLN A C 1
ATOM 5163 O O . GLN A 1 642 ? -17.840 -1.104 17.062 1.00 89.94 642 GLN A O 1
ATOM 5168 N N . GLY A 1 643 ? -19.100 -2.102 18.620 1.00 92.44 643 GLY A N 1
ATOM 5169 C CA . GLY A 1 643 ? -20.071 -1.010 18.736 1.00 92.44 643 GLY A CA 1
ATOM 5170 C C . GLY A 1 643 ? -19.457 0.370 18.981 1.00 92.44 643 GLY A C 1
ATOM 5171 O O . GLY A 1 643 ? -19.959 1.346 18.435 1.00 92.44 643 GLY A O 1
ATOM 5172 N N . SER A 1 644 ? -18.360 0.456 19.739 1.00 90.44 644 SER A N 1
ATOM 5173 C CA . SER A 1 644 ? -17.628 1.710 19.963 1.00 90.44 644 SER A CA 1
ATOM 5174 C C . SER A 1 644 ? -16.966 2.253 18.693 1.00 90.44 644 SER A C 1
ATOM 5176 O O . SER A 1 644 ? -17.007 3.453 18.456 1.00 90.44 644 SER A O 1
ATOM 5178 N N . ILE A 1 645 ? -16.402 1.380 17.854 1.00 89.19 645 ILE A N 1
ATOM 5179 C CA . ILE A 1 645 ? -15.727 1.753 16.599 1.00 89.19 645 ILE A CA 1
ATOM 5180 C C . ILE A 1 645 ? -16.763 2.188 15.553 1.00 89.19 645 ILE A C 1
ATOM 5182 O O . ILE A 1 645 ? -16.548 3.164 14.837 1.00 89.19 645 ILE A O 1
ATOM 5186 N N . ILE A 1 646 ? -17.918 1.511 15.510 1.00 92.31 646 ILE A N 1
ATOM 5187 C CA . ILE A 1 646 ? -19.070 1.916 14.689 1.00 92.31 646 ILE A CA 1
ATOM 5188 C C . ILE A 1 646 ? -19.548 3.312 15.120 1.00 92.31 646 ILE A C 1
ATOM 5190 O O . ILE A 1 646 ? -19.684 4.201 14.284 1.00 92.31 646 ILE A O 1
ATOM 5194 N N . ALA A 1 647 ? -19.733 3.533 16.427 1.00 92.75 647 ALA A N 1
ATOM 5195 C CA . ALA A 1 647 ? -20.149 4.823 16.974 1.00 92.75 647 ALA A CA 1
ATOM 5196 C C . ALA A 1 647 ? -19.133 5.952 16.708 1.00 92.75 647 ALA A C 1
ATOM 5198 O O . ALA A 1 647 ? -19.550 7.049 16.351 1.00 92.75 647 ALA A O 1
ATOM 5199 N N . ALA A 1 648 ? -17.826 5.688 16.824 1.00 89.50 648 ALA A N 1
ATOM 5200 C CA . ALA A 1 648 ? -16.768 6.653 16.506 1.00 89.50 648 ALA A CA 1
ATOM 5201 C C . ALA A 1 648 ? -16.716 6.997 15.006 1.00 89.50 648 ALA A C 1
ATOM 5203 O O . ALA A 1 648 ? -16.513 8.151 14.634 1.00 89.50 648 ALA A O 1
ATOM 5204 N N . SER A 1 649 ? -16.973 6.018 14.135 1.00 90.06 649 SER A N 1
ATOM 5205 C CA . SER A 1 649 ? -17.018 6.235 12.682 1.00 90.06 649 SER A CA 1
ATOM 5206 C C . SER A 1 649 ? -18.235 7.077 12.274 1.00 90.06 649 SER A C 1
ATOM 5208 O O . SER A 1 649 ? -18.104 7.984 11.458 1.00 90.06 649 SER A O 1
ATOM 5210 N N . ILE A 1 650 ? -19.398 6.836 12.893 1.00 91.94 650 ILE A N 1
ATOM 5211 C CA . ILE A 1 650 ? -20.606 7.669 12.740 1.00 91.94 650 ILE A CA 1
ATOM 5212 C C . ILE A 1 650 ? -20.349 9.096 13.242 1.00 91.94 650 ILE A C 1
ATOM 5214 O O . ILE A 1 650 ? -20.626 10.050 12.520 1.00 91.94 650 ILE A O 1
ATOM 5218 N N . GLN A 1 651 ? -19.769 9.241 14.439 1.00 90.56 651 GLN A N 1
ATOM 5219 C CA . GLN A 1 651 ? -19.402 10.539 15.012 1.00 90.56 651 GLN A CA 1
ATOM 5220 C C . GLN A 1 651 ? -18.463 11.313 14.074 1.00 90.56 651 GLN A C 1
ATOM 5222 O O . GLN A 1 651 ? -18.736 12.468 13.777 1.00 90.56 651 GLN A O 1
ATOM 5227 N N . THR A 1 652 ? -17.432 10.656 13.525 1.00 88.38 652 THR A N 1
ATOM 5228 C CA . THR A 1 652 ? -16.475 11.278 12.590 1.00 88.38 652 THR A CA 1
ATOM 5229 C C . THR A 1 652 ? -17.176 11.875 11.363 1.00 88.38 652 THR A C 1
ATOM 5231 O O . THR A 1 652 ? -16.902 13.015 10.999 1.00 88.38 652 THR A O 1
ATOM 5234 N N . TYR A 1 653 ? -18.090 11.134 10.723 1.00 89.75 653 TYR A N 1
ATOM 5235 C CA . TYR A 1 653 ? -18.828 11.652 9.563 1.00 89.75 653 TYR A CA 1
ATOM 5236 C C . TYR A 1 653 ? -19.778 12.799 9.943 1.00 89.75 653 TYR A C 1
ATOM 5238 O O . TYR A 1 653 ? -19.867 13.778 9.206 1.00 89.75 653 TYR A O 1
ATOM 5246 N N . ILE A 1 654 ? -20.450 12.717 11.095 1.00 88.94 654 ILE A N 1
ATOM 5247 C CA . ILE A 1 654 ? -21.356 13.773 11.572 1.00 88.94 654 ILE A CA 1
ATOM 5248 C C . ILE A 1 654 ? -20.587 15.053 11.928 1.00 88.94 654 ILE A C 1
ATOM 5250 O O . ILE A 1 654 ? -21.015 16.134 11.534 1.00 88.94 654 ILE A O 1
ATOM 5254 N N . ASP A 1 655 ? -19.441 14.950 12.602 1.00 87.81 655 ASP A N 1
ATOM 5255 C CA . ASP A 1 655 ? -18.613 16.108 12.960 1.00 87.81 655 ASP A CA 1
ATOM 5256 C C . ASP A 1 655 ? -18.113 16.849 11.711 1.00 87.81 655 ASP A C 1
ATOM 5258 O O . ASP A 1 655 ? -18.133 18.078 11.679 1.00 87.81 655 ASP A O 1
ATOM 5262 N N . ILE A 1 656 ? -17.733 16.113 10.660 1.00 85.00 656 ILE A N 1
ATOM 5263 C CA . ILE A 1 656 ? -17.309 16.685 9.374 1.00 85.00 656 ILE A CA 1
ATOM 5264 C C . ILE A 1 656 ? -18.483 17.362 8.658 1.00 85.00 656 ILE A C 1
ATOM 5266 O O . ILE A 1 656 ? -18.344 18.501 8.220 1.00 85.00 656 ILE A O 1
ATOM 5270 N N . LEU A 1 657 ? -19.659 16.727 8.593 1.00 83.62 657 LEU A N 1
ATOM 5271 C CA . LEU A 1 657 ? -20.854 17.343 7.998 1.00 83.62 657 LEU A CA 1
ATOM 5272 C C . LEU A 1 657 ? -21.275 18.622 8.749 1.00 83.62 657 LEU A C 1
ATOM 5274 O O . LEU A 1 657 ? -21.635 19.615 8.122 1.00 83.62 657 LEU A O 1
ATOM 5278 N N . VAL A 1 658 ? -21.167 18.638 10.081 1.00 85.69 658 VAL A N 1
ATOM 5279 C CA . VAL A 1 658 ? -21.439 19.824 10.915 1.00 85.69 658 VAL A CA 1
ATOM 5280 C C . VAL A 1 658 ? -20.377 20.918 10.742 1.00 85.69 658 VAL A C 1
ATOM 5282 O O . VAL A 1 658 ? -20.712 22.097 10.838 1.00 85.69 658 VAL A O 1
ATOM 5285 N N . GLN A 1 659 ? -19.114 20.569 10.482 1.00 83.56 659 GLN A N 1
ATOM 5286 C CA . GLN A 1 659 ? -18.079 21.546 10.116 1.00 83.56 659 GLN A CA 1
ATOM 5287 C C . GLN A 1 659 ? -18.358 22.160 8.739 1.00 83.56 659 GLN A C 1
ATOM 5289 O O . GLN A 1 659 ? -18.333 23.381 8.615 1.00 83.56 659 GLN A O 1
ATOM 5294 N N . MET A 1 660 ? -18.692 21.334 7.740 1.00 79.44 660 MET A N 1
ATOM 5295 C CA . MET A 1 660 ? -18.997 21.790 6.379 1.00 79.44 660 MET A CA 1
ATOM 5296 C C . MET A 1 660 ? -20.185 22.757 6.337 1.00 79.44 660 MET A C 1
ATOM 5298 O O . MET A 1 660 ? -20.091 23.790 5.679 1.00 79.44 660 MET A O 1
ATOM 5302 N N . LEU A 1 661 ? -21.268 22.458 7.068 1.00 79.31 661 LEU A N 1
ATOM 5303 C CA . LEU A 1 661 ? -22.442 23.336 7.159 1.00 79.31 661 LEU A CA 1
ATOM 5304 C C . LEU A 1 661 ? -22.070 24.732 7.681 1.00 79.31 661 LEU A C 1
ATOM 5306 O O . LEU A 1 661 ? -22.383 25.722 7.028 1.00 79.31 661 LEU A O 1
ATOM 5310 N N . LYS A 1 662 ? -21.318 24.809 8.787 1.00 80.31 662 LYS A N 1
ATOM 5311 C CA . LYS A 1 662 ? -20.875 26.087 9.371 1.00 80.31 662 LYS A CA 1
ATOM 5312 C C . LYS A 1 662 ? -19.981 26.888 8.431 1.00 80.31 662 LYS A C 1
ATOM 5314 O O . LYS A 1 662 ? -20.181 28.083 8.286 1.00 80.31 662 LYS A O 1
ATOM 5319 N N . SER A 1 663 ? -19.034 26.230 7.757 1.00 72.69 663 SER A N 1
ATOM 5320 C CA . SER A 1 663 ? -18.186 26.906 6.765 1.00 72.69 663 SER A CA 1
ATOM 5321 C C . SER A 1 663 ? -18.954 27.370 5.522 1.00 72.69 663 SER A C 1
ATOM 5323 O O . SER A 1 663 ? -18.468 28.241 4.810 1.00 72.69 663 SER A O 1
ATOM 5325 N N . GLY A 1 664 ? -20.134 26.795 5.256 1.00 67.50 664 GLY A N 1
ATOM 5326 C CA . GLY A 1 664 ? -21.073 27.298 4.257 1.00 67.50 664 GLY A CA 1
ATOM 5327 C C . GLY A 1 664 ? -21.748 28.579 4.740 1.00 67.50 664 GLY A C 1
ATOM 5328 O O . GLY A 1 664 ? -21.605 29.607 4.087 1.00 67.50 664 GLY A O 1
ATOM 5329 N N . GLU A 1 665 ? -22.389 28.526 5.913 1.00 60.84 665 GLU A N 1
ATOM 5330 C CA . GLU A 1 665 ? -23.064 29.665 6.563 1.00 60.84 665 GLU A CA 1
ATOM 5331 C C . GLU A 1 665 ? -22.123 30.882 6.698 1.00 60.84 665 GLU A C 1
ATOM 5333 O O . GLU A 1 665 ? -22.445 31.968 6.221 1.00 60.84 665 GLU A O 1
ATOM 5338 N N . GLU A 1 666 ? -20.908 30.685 7.226 1.00 58.44 666 GLU A N 1
ATOM 5339 C CA . GLU A 1 666 ? -19.880 31.735 7.356 1.00 58.44 666 GLU A CA 1
ATOM 5340 C C . GLU A 1 666 ? -19.448 32.331 5.998 1.00 58.44 666 GLU A C 1
ATOM 5342 O O . GLU A 1 666 ? -19.046 33.490 5.936 1.00 58.44 666 GLU A O 1
ATOM 5347 N N . SER A 1 667 ? -19.547 31.572 4.898 1.00 53.88 667 SER A N 1
ATOM 5348 C CA . SER A 1 667 ? -19.191 32.048 3.552 1.00 53.88 667 SER A CA 1
ATOM 5349 C C . SER A 1 667 ? -20.323 32.779 2.825 1.00 53.88 667 SER A C 1
ATOM 5351 O O . SER A 1 667 ? -20.048 33.522 1.882 1.00 53.88 667 SER A O 1
ATOM 5353 N N . GLU A 1 668 ? -21.578 32.585 3.240 1.00 52.19 668 GLU A N 1
ATOM 5354 C CA . GLU A 1 668 ? -22.729 33.346 2.741 1.00 52.19 668 GLU A CA 1
ATOM 5355 C C . GLU A 1 668 ? -22.855 34.680 3.504 1.00 52.19 668 GLU A C 1
ATOM 5357 O O . GLU A 1 668 ? -23.003 35.722 2.867 1.00 52.19 668 GLU A O 1
ATOM 5362 N N . ASP A 1 669 ? -22.641 34.677 4.828 1.00 51.50 669 ASP A N 1
ATOM 5363 C CA . ASP A 1 669 ? -22.598 35.886 5.677 1.00 51.50 669 ASP A CA 1
ATOM 5364 C C . ASP A 1 669 ? -21.451 36.867 5.309 1.00 51.50 669 ASP A C 1
ATOM 5366 O O . ASP A 1 669 ? -21.542 38.057 5.609 1.00 51.50 669 ASP A O 1
ATOM 5370 N N . GLU A 1 670 ? -20.374 36.412 4.649 1.00 50.31 670 GLU A N 1
ATOM 5371 C CA . GLU A 1 670 ? -19.310 37.284 4.100 1.00 50.31 670 GLU A CA 1
ATOM 5372 C C . GLU A 1 670 ? -19.615 37.841 2.686 1.00 50.31 670 GLU A C 1
ATOM 5374 O O . GLU A 1 670 ? -18.798 38.584 2.131 1.00 50.31 670 GLU A O 1
ATOM 5379 N N . GLN A 1 671 ? -20.762 37.497 2.080 1.00 43.69 671 GLN A N 1
ATOM 5380 C CA . GLN A 1 671 ? -21.138 37.900 0.712 1.00 43.69 671 GLN A CA 1
ATOM 5381 C C . GLN A 1 671 ? -22.383 38.813 0.607 1.00 43.69 671 GLN A C 1
ATOM 5383 O O . GLN A 1 671 ? -22.652 39.297 -0.499 1.00 43.69 671 GLN A O 1
ATOM 5388 N N . GLU A 1 672 ? -23.097 39.095 1.708 1.00 38.91 672 GLU A N 1
ATOM 5389 C CA . GLU A 1 672 ? -24.180 40.110 1.790 1.00 38.91 672 GLU A CA 1
ATOM 5390 C C . GLU A 1 672 ? -23.710 41.505 2.275 1.00 38.91 672 GLU A C 1
ATOM 5392 O O . GLU A 1 672 ? -24.275 42.506 1.766 1.00 38.91 672 GLU A O 1
#

InterPro domains:
  IPR000159 Ras-associating domain [PS50200] (353-450)
  IPR000299 FERM domain [PS50057] (355-665)
  IPR000717 Proteasome component (PCI) domain [PS50250] (102-297)
  IPR002404 IRS-type PTB domain [PF02174] (579-657)
  IPR006746 26S proteasome non-ATPase regulatory subunit Rpn12 [PTHR12387] (30-288)
  IPR011993 PH-like domain superfamily [G3DSA:2.30.29.30] (566-662)
  IPR014352 FERM/acyl-CoA-binding protein superfamily [G3DSA:1.20.80.10] (451-564)
  IPR019748 FERM central domain [PF00373] (454-571)
  IPR019748 FERM central domain [cd14473] (463-563)
  IPR019749 Band 4.1 domain [PR00935] (469-482)
  IPR019749 Band 4.1 domain [PR00935] (482-502)
  IPR019749 Band 4.1 domain [PR00935] (551-567)
  IPR019749 Band 4.1 domain [SM00295] (351-571)
  IPR029071 Ubiquitin-like domain superfamily [SSF54236] (353-447)
  IPR033464 CSN8/PSMD8/EIF3K [PF10075] (128-268)
  IPR035963 FERM superfamily, second domain [SSF47031] (447-566)

pLDDT: mean 73.08, std 22.58, range [21.69, 97.62]

Organism: NCBI:txid1890364

Nearest PDB structures (foldseek):
  9e8g-assembly1_d  TM=7.937E-01  e=2.344E-18  Homo sapiens
  8amz-assembly1_T  TM=8.015E-01  e=2.097E-15  Spinacia oleracea
  5d68-assembly3_C  TM=7.808E-01  e=8.161E-16  Homo sapiens
  5d68-assembly2_B  TM=7.890E-01  e=1.248E-15  Homo sapiens
  5d68-assembly1_A  TM=7.855E-01  e=3.208E-15  Homo sapiens

Mean predicted aligned error: 21.02 Å

Secondary structure (DSSP, 8-state):
-------------SSSSSSSSS--------HHHHHHHHHHHHHHHHTT--HHHHHHHHHHHHHHHTT--TTS-HHHHHHHHHHHHHHHHHHHHHHHHTT-HHHHHHHHHHHHIIIIITTTTSPPPTTHHHHHHHHHHHHHHTT-HHHHHHHHHTS-GGGTTSHHHHHHHHHHHHHHTT-HHHHHHHTTS-SSTTHHHHHHHHHHHHHHHHHHHHHHH-SEEEHHHHHHHHT-S-HHHHHHHHHHTTPEEEEETTEEEEE-S---------S---HHHHHHHHHHHHHHS--S-------------------------SS-SSS-SS------------------S--------PEEEEEE-TTSS-EEEEEE-SS--HHHHHHHHHHHHT-S--TTEEEEEEETTEEEEPPTT--HHHHHHHHHHHHTT--S----PPPSEEEEEEE----SS--GGGTSHHHHHHHHHHHHHHHHTTSS---HHHHHHHHHHHHHHHH-S--TTTS-TTTTTTTGGGTS-TTTGGGS-HHHHHHHHHHHHHTTTT--HHHHHHHHHHHHHTSTTTT-EEEEEEEESS-TTS-SSEEEEEETTEEEEE-TT--EEEEE-GGGEEEEEE-SSEEEEEEE-SSSEEEEEEE-TTHHHHHHHHHHHHHHHHHHHHHHHHHHHTT-